Protein AF-A0A959B2K3-F1 (afdb_monomer)

Structure (mmCIF, N/CA/C/O backbone):
data_AF-A0A959B2K3-F1
#
_entry.id   AF-A0A959B2K3-F1
#
loop_
_atom_site.group_PDB
_atom_site.id
_atom_site.type_symbol
_atom_site.label_atom_id
_atom_site.label_alt_id
_atom_site.label_comp_id
_atom_site.label_asym_id
_atom_site.label_entity_id
_atom_site.label_seq_id
_atom_site.pdbx_PDB_ins_code
_atom_site.Cartn_x
_atom_site.Cartn_y
_atom_site.Cartn_z
_atom_site.occupancy
_atom_site.B_iso_or_equiv
_atom_site.auth_seq_id
_atom_site.auth_comp_id
_atom_site.auth_asym_id
_atom_site.auth_atom_id
_atom_site.pdbx_PDB_model_num
ATOM 1 N N . MET A 1 1 ? -26.173 -5.984 -12.386 1.00 27.98 1 MET A N 1
ATOM 2 C CA . MET A 1 1 ? -27.142 -6.060 -11.269 1.00 27.98 1 MET A CA 1
ATOM 3 C C . MET A 1 1 ? -26.449 -5.582 -9.998 1.00 27.98 1 MET A C 1
ATOM 5 O O . MET A 1 1 ? -25.643 -6.322 -9.452 1.00 27.98 1 MET A O 1
ATOM 9 N N . GLN A 1 2 ? -26.699 -4.342 -9.565 1.00 25.19 2 GLN A N 1
ATOM 10 C CA . GLN A 1 2 ? -26.288 -3.867 -8.237 1.00 25.19 2 GLN A CA 1
ATOM 11 C C . GLN A 1 2 ? -27.106 -4.631 -7.188 1.00 25.19 2 GLN A C 1
ATOM 13 O O . GLN A 1 2 ? -28.328 -4.508 -7.153 1.00 25.19 2 GLN A O 1
ATOM 18 N N . ARG A 1 3 ? -26.459 -5.463 -6.367 1.00 31.30 3 ARG A N 1
ATOM 19 C CA . ARG A 1 3 ? -27.086 -5.991 -5.151 1.00 31.30 3 ARG A CA 1
ATOM 20 C C . ARG A 1 3 ? -26.853 -4.964 -4.047 1.00 31.30 3 ARG A C 1
ATOM 22 O O . ARG A 1 3 ? -25.729 -4.825 -3.583 1.00 31.30 3 ARG A O 1
ATOM 29 N N . ASN A 1 4 ? -27.900 -4.241 -3.657 1.00 35.50 4 ASN A N 1
ATOM 30 C CA . ASN A 1 4 ? -27.893 -3.473 -2.415 1.00 35.50 4 ASN A CA 1
ATOM 31 C C . ASN A 1 4 ? -27.965 -4.470 -1.257 1.00 35.50 4 ASN A C 1
ATOM 33 O O . ASN A 1 4 ? -29.007 -5.081 -1.018 1.00 35.50 4 ASN A O 1
ATOM 37 N N . TRP A 1 5 ? -26.847 -4.665 -0.568 1.00 42.22 5 TRP A N 1
ATOM 38 C CA . TRP A 1 5 ? -26.810 -5.428 0.671 1.00 42.22 5 TRP A CA 1
ATOM 39 C C . TRP A 1 5 ? -27.352 -4.529 1.781 1.00 42.22 5 TRP A C 1
ATOM 41 O O . TRP A 1 5 ? -26.634 -3.705 2.327 1.00 42.22 5 TRP A O 1
ATOM 51 N N . SER A 1 6 ? -28.651 -4.627 2.066 1.00 41.91 6 SER A N 1
ATOM 52 C CA . SER A 1 6 ? -29.240 -3.966 3.233 1.00 41.91 6 SER A CA 1
ATOM 53 C C . SER A 1 6 ? -28.667 -4.570 4.520 1.00 41.91 6 SER A C 1
ATOM 55 O O . SER A 1 6 ? -28.516 -5.792 4.580 1.00 41.91 6 SER A O 1
ATOM 57 N N . ILE A 1 7 ? -28.472 -3.735 5.548 1.00 45.84 7 ILE A N 1
ATOM 58 C CA . ILE A 1 7 ? -28.009 -4.020 6.931 1.00 45.84 7 ILE A CA 1
ATOM 59 C C . ILE A 1 7 ? -28.476 -5.375 7.517 1.00 45.84 7 ILE A C 1
ATOM 61 O O . ILE A 1 7 ? -27.783 -5.980 8.326 1.00 45.84 7 ILE A O 1
ATOM 65 N N . LYS A 1 8 ? -29.617 -5.915 7.073 1.00 41.56 8 LYS A N 1
ATOM 66 C CA . LYS A 1 8 ? -30.183 -7.206 7.503 1.00 41.56 8 LYS A CA 1
ATOM 67 C C . LYS A 1 8 ? -29.333 -8.467 7.241 1.00 41.56 8 LYS A C 1
ATOM 69 O O . LYS A 1 8 ? -29.742 -9.524 7.707 1.00 41.56 8 LYS A O 1
ATOM 74 N N . LEU A 1 9 ? -28.219 -8.406 6.503 1.00 45.97 9 LEU A N 1
ATOM 75 C CA . LEU A 1 9 ? -27.427 -9.594 6.120 1.00 45.97 9 LEU A CA 1
ATOM 76 C C . LEU A 1 9 ? -26.109 -9.795 6.898 1.00 45.97 9 LEU A C 1
ATOM 78 O O . LEU A 1 9 ? -25.413 -10.766 6.622 1.00 45.97 9 LEU A O 1
ATOM 82 N N . LEU A 1 10 ? -25.780 -8.935 7.869 1.00 55.03 10 LEU A N 1
ATOM 83 C CA . LEU A 1 10 ? -24.530 -8.986 8.648 1.00 55.03 10 LEU A CA 1
ATOM 84 C C . LEU A 1 10 ? -24.847 -8.935 10.149 1.00 55.03 10 LEU A C 1
ATOM 86 O O . LEU A 1 10 ? -24.742 -7.882 10.774 1.00 55.03 10 LEU A O 1
ATOM 90 N N . TYR A 1 11 ? -25.313 -10.043 10.730 1.00 63.75 11 TYR A N 1
ATOM 91 C CA . TYR A 1 11 ? -25.541 -10.094 12.177 1.00 63.75 11 TYR A CA 1
ATOM 92 C C . TYR A 1 11 ? -24.242 -10.469 12.898 1.00 63.75 11 TYR A C 1
ATOM 94 O O . TYR A 1 11 ? -24.051 -11.620 13.290 1.00 63.75 11 TYR A O 1
ATOM 102 N N . ASN A 1 12 ? -23.358 -9.485 13.077 1.00 77.56 12 ASN A N 1
ATOM 103 C CA . ASN A 1 12 ? -22.195 -9.606 13.951 1.00 77.56 12 ASN A CA 1
ATOM 104 C C . ASN A 1 12 ? -22.443 -8.811 15.247 1.00 77.56 12 ASN A C 1
ATOM 106 O O . ASN A 1 12 ? -22.482 -7.577 15.210 1.00 77.56 12 ASN A O 1
ATOM 110 N N . PRO A 1 13 ? -22.570 -9.471 16.413 1.00 86.44 13 PRO A N 1
ATOM 111 C CA . PRO A 1 13 ? -22.875 -8.793 17.673 1.00 86.44 13 PRO A CA 1
ATOM 112 C C . PRO A 1 13 ? -21.775 -7.817 18.112 1.00 86.44 13 PRO A C 1
ATOM 114 O O . PRO A 1 13 ? -22.049 -6.885 18.869 1.00 86.44 13 PRO A O 1
ATOM 117 N N . ASN A 1 14 ? -20.534 -7.986 17.640 1.00 89.62 14 ASN A N 1
ATOM 118 C CA . ASN A 1 14 ? -19.452 -7.055 17.943 1.00 89.62 14 ASN A CA 1
ATOM 119 C C . ASN A 1 14 ? -19.611 -5.726 17.195 1.00 89.62 14 ASN A C 1
ATOM 121 O O . ASN A 1 14 ? -19.200 -4.703 17.741 1.00 89.62 14 ASN A O 1
ATOM 125 N N . ILE A 1 15 ? -20.235 -5.713 16.010 1.00 88.62 15 ILE A N 1
ATOM 126 C CA . ILE A 1 15 ? -20.557 -4.475 15.279 1.00 88.62 15 ILE A CA 1
ATOM 127 C C . ILE A 1 15 ? -21.578 -3.661 16.080 1.00 88.62 15 ILE A C 1
ATOM 129 O O . ILE A 1 15 ? -21.323 -2.499 16.397 1.00 88.62 15 ILE A O 1
ATOM 133 N N . ASP A 1 16 ? -22.679 -4.289 16.502 1.00 88.00 16 ASP A N 1
ATOM 134 C CA . ASP A 1 16 ? -23.711 -3.639 17.321 1.00 88.00 16 ASP A CA 1
ATOM 135 C C . ASP A 1 16 ? -23.149 -3.144 18.658 1.00 88.00 16 ASP A C 1
ATOM 137 O O . ASP A 1 16 ? -23.436 -2.022 19.095 1.00 88.00 16 ASP A O 1
ATOM 141 N N . ARG A 1 17 ? -22.300 -3.963 19.295 1.00 93.69 17 ARG A N 1
ATOM 142 C CA . ARG A 1 17 ? -21.599 -3.601 20.530 1.00 93.69 17 ARG A CA 1
ATOM 143 C C . ARG A 1 17 ? -20.697 -2.388 20.321 1.00 93.69 17 ARG A C 1
ATOM 145 O O . ARG A 1 17 ? -20.682 -1.507 21.177 1.00 93.69 17 ARG A O 1
ATOM 152 N N . PHE A 1 18 ? -19.958 -2.331 19.212 1.00 93.06 18 PHE A N 1
ATOM 153 C CA . PHE A 1 18 ? -19.062 -1.217 18.910 1.00 93.06 18 PHE A CA 1
ATOM 154 C C . PHE A 1 18 ? -19.849 0.077 18.686 1.00 93.06 18 PHE A C 1
ATOM 156 O O . PHE A 1 18 ? -19.539 1.089 19.314 1.00 93.06 18 PHE A O 1
ATOM 163 N N . ILE A 1 19 ? -20.880 0.033 17.834 1.00 90.44 19 ILE A N 1
ATOM 164 C CA . ILE A 1 19 ? -21.730 1.185 17.502 1.00 90.44 19 ILE A CA 1
ATOM 165 C C . ILE A 1 19 ? -22.386 1.741 18.768 1.00 90.44 19 ILE A C 1
ATOM 167 O O . ILE A 1 19 ? -22.276 2.934 19.052 1.00 90.44 19 ILE A O 1
ATOM 171 N N . SER A 1 20 ? -23.017 0.867 19.556 1.00 89.88 20 SER A N 1
ATOM 172 C CA . SER A 1 20 ? -23.722 1.261 20.780 1.00 89.88 20 SER A CA 1
ATOM 173 C C . SER A 1 20 ? -22.759 1.769 21.852 1.00 89.88 20 SER A C 1
ATOM 175 O O . SER A 1 20 ? -23.032 2.779 22.495 1.00 89.88 20 SER A O 1
ATOM 177 N N . GLY A 1 21 ? -21.613 1.102 22.023 1.00 91.88 21 GLY A N 1
ATOM 178 C CA . GLY A 1 21 ? -20.603 1.464 23.019 1.00 91.88 21 GLY A CA 1
ATOM 179 C C . GLY A 1 21 ? -19.942 2.822 22.773 1.00 91.88 21 GLY A C 1
ATOM 180 O O . GLY A 1 21 ? -19.511 3.461 23.728 1.00 91.88 21 GLY A O 1
ATOM 181 N N . HIS A 1 22 ? -19.904 3.278 21.518 1.00 91.25 22 HIS A N 1
ATOM 182 C CA . HIS A 1 22 ? -19.331 4.571 21.128 1.00 91.25 22 HIS A CA 1
ATOM 183 C C . HIS A 1 22 ? -20.383 5.618 20.733 1.00 91.25 22 HIS A C 1
ATOM 185 O O . HIS A 1 22 ? -20.023 6.710 20.301 1.00 91.25 22 HIS A O 1
ATOM 191 N N . GLY A 1 23 ? -21.679 5.308 20.863 1.00 89.31 23 GLY A N 1
ATOM 192 C CA . GLY A 1 23 ? -22.763 6.236 20.525 1.00 89.31 23 GLY A CA 1
ATOM 193 C C . GLY A 1 23 ? -22.784 6.660 19.051 1.00 89.31 23 GLY A C 1
ATOM 194 O O . GLY A 1 23 ? -23.180 7.782 18.737 1.00 89.31 23 GLY A O 1
ATOM 195 N N . MET A 1 24 ? -22.332 5.795 18.139 1.00 88.62 24 MET A N 1
ATOM 196 C CA . MET A 1 24 ? -22.243 6.125 16.716 1.00 88.62 24 MET A CA 1
ATOM 197 C C . MET A 1 24 ? -23.624 6.065 16.051 1.00 88.62 24 MET A C 1
ATOM 199 O O . MET A 1 24 ? -24.335 5.068 16.158 1.00 88.62 24 MET A O 1
ATOM 203 N N . LYS A 1 25 ? -23.995 7.109 15.302 1.00 88.44 25 LYS A N 1
ATOM 204 C CA . LYS A 1 25 ? -25.205 7.111 14.465 1.00 88.44 25 LYS A CA 1
ATOM 205 C C . LYS A 1 25 ? -24.842 6.654 13.052 1.00 88.44 25 LYS A C 1
ATOM 207 O O . LYS A 1 25 ? -24.291 7.439 12.285 1.00 88.44 25 LYS A O 1
ATOM 212 N N . ILE A 1 26 ? -25.118 5.394 12.716 1.00 85.75 26 ILE A N 1
ATOM 213 C CA . ILE A 1 26 ? -24.880 4.844 11.373 1.00 85.75 26 ILE A CA 1
ATOM 214 C C . ILE A 1 26 ? -26.171 4.939 10.555 1.00 85.75 26 ILE A C 1
ATOM 216 O O . ILE A 1 26 ? -27.189 4.370 10.942 1.00 85.75 26 ILE A O 1
ATOM 220 N N . HIS A 1 27 ? -26.125 5.672 9.444 1.00 84.62 27 HIS A N 1
ATOM 221 C CA . HIS A 1 27 ? -27.234 5.801 8.501 1.00 84.62 27 HIS A CA 1
ATOM 222 C C . HIS A 1 27 ? -27.298 4.608 7.540 1.00 84.62 27 HIS A C 1
ATOM 224 O O . HIS A 1 27 ? -28.369 4.037 7.344 1.00 84.62 27 HIS A O 1
ATOM 230 N N . ASP A 1 28 ? -26.160 4.225 6.947 1.00 81.44 28 ASP A N 1
ATOM 231 C CA . ASP A 1 28 ? -26.107 3.169 5.929 1.00 81.44 28 ASP A CA 1
ATOM 232 C C . ASP A 1 28 ? -24.727 2.487 5.869 1.00 81.44 28 ASP A C 1
ATOM 234 O O . ASP A 1 28 ? -23.694 3.119 6.104 1.00 81.44 28 ASP A O 1
ATOM 238 N N . ILE A 1 29 ? -24.708 1.197 5.522 1.00 79.06 29 ILE A N 1
ATOM 239 C CA . ILE A 1 29 ? -23.489 0.434 5.224 1.00 79.06 29 ILE A CA 1
ATOM 240 C C . ILE A 1 29 ? -23.674 -0.225 3.860 1.00 79.06 29 ILE A C 1
ATOM 242 O O . ILE A 1 29 ? -24.474 -1.143 3.692 1.00 79.06 29 ILE A O 1
ATOM 246 N N . ARG A 1 30 ? -22.912 0.240 2.875 1.00 76.62 30 ARG A N 1
ATOM 247 C CA . ARG A 1 30 ? -22.971 -0.195 1.481 1.00 76.62 30 ARG A CA 1
ATOM 248 C C . ARG A 1 30 ? -21.810 -1.126 1.194 1.00 76.62 30 ARG A C 1
ATOM 250 O O . ARG A 1 30 ? -20.675 -0.814 1.524 1.00 76.62 30 ARG A O 1
ATOM 257 N N . ILE A 1 31 ? -22.079 -2.235 0.520 1.00 69.62 31 ILE A N 1
ATOM 258 C CA . ILE A 1 31 ? -21.040 -3.127 0.001 1.00 69.62 31 ILE A CA 1
ATOM 259 C C . ILE A 1 31 ? -21.165 -3.132 -1.517 1.00 69.62 31 ILE A C 1
ATOM 261 O O . ILE A 1 31 ? -22.171 -3.602 -2.052 1.00 69.62 31 ILE A O 1
ATOM 265 N N . GLN A 1 32 ? -20.176 -2.572 -2.213 1.00 62.84 32 GLN A N 1
ATOM 266 C CA . GLN A 1 32 ? -20.198 -2.421 -3.669 1.00 62.84 32 GLN A CA 1
ATOM 267 C C . GLN A 1 32 ? -18.881 -2.903 -4.284 1.00 62.84 32 GLN A C 1
ATOM 269 O O . GLN A 1 32 ? -17.829 -2.645 -3.727 1.00 62.84 32 GLN A O 1
ATOM 274 N N . PRO A 1 33 ? -18.876 -3.577 -5.441 1.00 53.69 33 PRO A N 1
ATOM 275 C CA . PRO A 1 33 ? -17.625 -3.871 -6.134 1.00 53.69 33 PRO A CA 1
ATOM 276 C C . PRO A 1 33 ? -17.046 -2.577 -6.734 1.00 53.69 33 PRO A C 1
ATOM 278 O O . PRO A 1 33 ? -17.681 -1.959 -7.589 1.00 53.69 33 PRO A O 1
ATOM 281 N N . PHE A 1 34 ? -15.850 -2.163 -6.306 1.00 47.28 34 PHE A N 1
ATOM 282 C CA . PHE A 1 34 ? -15.126 -1.016 -6.873 1.00 47.28 34 PHE A CA 1
ATOM 283 C C . PHE A 1 34 ? -13.615 -1.268 -6.898 1.00 47.28 34 PHE A C 1
ATOM 285 O O . PHE A 1 34 ? -13.079 -2.026 -6.094 1.00 47.28 34 PHE A O 1
ATOM 292 N N . LEU A 1 35 ? -12.926 -0.625 -7.842 1.00 40.53 35 LEU A N 1
ATOM 293 C CA . LEU A 1 35 ? -11.473 -0.664 -7.985 1.00 40.53 35 LEU A CA 1
ATOM 294 C C . LEU A 1 35 ? -10.863 0.566 -7.300 1.00 40.53 35 LEU A C 1
ATOM 296 O O . LEU A 1 35 ? -10.868 1.645 -7.884 1.00 40.53 35 LEU A O 1
ATOM 300 N N . GLY A 1 36 ? -10.295 0.412 -6.099 1.00 39.78 36 GLY A N 1
ATOM 301 C CA . GLY A 1 36 ? -9.274 1.363 -5.627 1.00 39.78 36 GLY A CA 1
ATOM 302 C C . GLY A 1 36 ? -9.320 1.837 -4.175 1.00 39.78 36 GLY A C 1
ATOM 303 O O . GLY A 1 36 ? -8.404 2.553 -3.781 1.00 39.78 36 GLY A O 1
ATOM 304 N N . SER A 1 37 ? -10.300 1.444 -3.362 1.00 45.53 37 SER A N 1
ATOM 305 C CA . SER A 1 37 ? -10.263 1.664 -1.908 1.00 45.53 37 SER A CA 1
ATOM 306 C C . SER A 1 37 ? -11.059 0.585 -1.189 1.00 45.53 37 SER A C 1
ATOM 308 O O . SER A 1 37 ? -12.143 0.258 -1.640 1.00 45.53 37 SER A O 1
ATOM 310 N N . ASP A 1 38 ? -10.561 0.043 -0.076 1.00 57.19 38 ASP A N 1
ATOM 311 C CA . ASP A 1 38 ? -11.273 -1.029 0.639 1.00 57.19 38 ASP A CA 1
ATOM 312 C C . ASP A 1 38 ? -12.468 -0.486 1.452 1.00 57.19 38 ASP A C 1
ATOM 314 O O . ASP A 1 38 ? -13.473 -1.175 1.637 1.00 57.19 38 ASP A O 1
ATOM 318 N N . ILE A 1 39 ? -12.382 0.773 1.916 1.00 67.81 39 ILE A N 1
ATOM 319 C CA . ILE A 1 39 ? -13.351 1.422 2.814 1.00 67.81 39 ILE A CA 1
ATOM 320 C C . ILE A 1 39 ? -13.430 2.928 2.499 1.00 67.81 39 ILE A C 1
ATOM 322 O O . ILE A 1 39 ? -12.412 3.617 2.464 1.00 67.81 39 ILE A O 1
ATOM 326 N N . ARG A 1 40 ? -14.640 3.466 2.321 1.00 72.50 40 ARG A N 1
ATOM 327 C CA . ARG A 1 40 ? -14.954 4.907 2.291 1.00 72.50 40 ARG A CA 1
ATOM 328 C C . ARG A 1 40 ? -16.022 5.204 3.334 1.00 72.50 40 ARG A C 1
ATOM 330 O O . ARG A 1 40 ? -16.896 4.378 3.566 1.00 72.50 40 ARG A O 1
ATOM 337 N N . TRP A 1 41 ? -15.997 6.389 3.924 1.00 79.81 41 TRP A N 1
ATOM 338 C CA . TRP A 1 41 ? -17.047 6.835 4.831 1.00 79.81 41 TRP A CA 1
ATOM 339 C C . TRP A 1 41 ? -17.337 8.324 4.644 1.00 79.81 41 TRP A C 1
ATOM 341 O O . TRP A 1 41 ? -16.470 9.084 4.215 1.00 79.81 41 TRP A O 1
ATOM 351 N N . GLU A 1 42 ? -18.569 8.730 4.928 1.00 84.56 42 GLU A N 1
ATOM 352 C CA . GLU A 1 42 ? -19.026 10.121 4.872 1.00 84.56 42 GLU A CA 1
ATOM 353 C C . GLU A 1 42 ? -20.062 10.387 5.969 1.00 84.56 42 GLU A C 1
ATOM 355 O O . GLU A 1 42 ? -20.812 9.488 6.351 1.00 84.56 42 GLU A O 1
ATOM 360 N N . HIS A 1 43 ? -20.088 11.611 6.498 1.00 86.81 43 HIS A N 1
ATOM 361 C CA . HIS A 1 43 ? -21.093 12.028 7.474 1.00 86.81 43 HIS A CA 1
ATOM 362 C C . HIS A 1 43 ? -22.227 12.766 6.764 1.00 86.81 43 HIS A C 1
ATOM 364 O O . HIS A 1 43 ? -21.979 13.738 6.053 1.00 86.81 43 HIS A O 1
ATOM 370 N N . THR A 1 44 ? -23.460 12.323 6.985 1.00 87.25 44 THR A N 1
ATOM 371 C CA . THR A 1 44 ? -24.687 12.973 6.502 1.00 87.25 44 THR A CA 1
ATOM 372 C C . THR A 1 44 ? -25.492 13.513 7.685 1.00 87.25 44 THR A C 1
ATOM 374 O O . THR A 1 44 ? -25.210 13.163 8.833 1.00 87.25 44 THR A O 1
ATOM 377 N N . ASP A 1 45 ? -26.527 14.315 7.428 1.00 85.25 45 ASP A N 1
ATOM 378 C CA . ASP A 1 45 ? -27.456 14.781 8.476 1.00 85.25 45 ASP A CA 1
ATOM 379 C C . ASP A 1 45 ? -28.117 13.604 9.228 1.00 85.25 45 ASP A C 1
ATOM 381 O O . ASP A 1 45 ? -28.395 13.658 10.434 1.00 85.25 45 ASP A O 1
ATOM 385 N N . ASP A 1 46 ? -28.297 12.480 8.533 1.00 84.50 46 ASP A N 1
ATOM 386 C CA . ASP A 1 46 ? -28.898 11.269 9.075 1.00 84.50 46 ASP A CA 1
ATOM 387 C C . ASP A 1 46 ? -27.893 10.336 9.771 1.00 84.50 46 ASP A C 1
ATOM 389 O O . ASP A 1 46 ? -28.313 9.407 10.462 1.00 84.50 46 ASP A O 1
ATOM 393 N N . GLY A 1 47 ? -26.587 10.611 9.685 1.00 86.38 47 GLY A N 1
ATOM 394 C CA . GLY A 1 47 ? -25.511 9.830 10.303 1.00 86.38 47 GLY A CA 1
ATOM 395 C C . GLY A 1 47 ? -24.430 9.379 9.316 1.00 86.38 47 GLY A C 1
ATOM 396 O O . GLY A 1 47 ? -24.360 9.837 8.175 1.00 86.38 47 GLY A O 1
ATOM 397 N N . TRP A 1 48 ? -23.562 8.470 9.760 1.00 85.31 48 TRP A N 1
ATOM 398 C CA . TRP A 1 48 ? -22.458 7.941 8.958 1.00 85.31 48 TRP A CA 1
ATOM 399 C C . TRP A 1 48 ? -22.940 6.986 7.870 1.00 85.31 48 TRP A C 1
ATOM 401 O O . TRP A 1 48 ? -23.699 6.055 8.139 1.00 85.31 48 TRP A O 1
ATOM 411 N N . VAL A 1 49 ? -22.429 7.174 6.660 1.00 84.62 49 VAL A N 1
ATOM 412 C CA . VAL A 1 49 ? -22.542 6.219 5.559 1.00 84.62 49 VAL A CA 1
ATOM 413 C C . VAL A 1 49 ? -21.178 5.587 5.343 1.00 84.62 49 VAL A C 1
ATOM 415 O O . VAL A 1 49 ? -20.210 6.288 5.056 1.00 84.62 49 VAL A O 1
ATOM 418 N N . ILE A 1 50 ? -21.094 4.265 5.471 1.00 80.69 50 ILE A N 1
ATOM 419 C CA . ILE A 1 50 ? -19.866 3.495 5.243 1.00 80.69 50 ILE A CA 1
ATOM 420 C C . ILE A 1 50 ? -20.036 2.721 3.942 1.00 80.69 50 ILE A C 1
ATOM 422 O O . ILE A 1 50 ? -21.029 2.036 3.751 1.00 80.69 50 ILE A O 1
ATOM 426 N N . SER A 1 51 ? -19.084 2.826 3.027 1.00 76.19 51 SER A N 1
ATOM 427 C CA . SER A 1 51 ? -19.049 2.066 1.780 1.00 76.19 51 SER A CA 1
ATOM 428 C C . SER A 1 51 ? -17.813 1.179 1.769 1.00 76.19 51 SER A C 1
ATOM 430 O O . SER A 1 51 ? -16.691 1.677 1.741 1.00 76.19 51 SER A O 1
ATOM 432 N N . LEU A 1 52 ? -18.023 -0.129 1.809 1.00 70.06 52 LEU A N 1
ATOM 433 C CA . LEU A 1 52 ? -16.988 -1.136 1.647 1.00 70.06 52 LEU A CA 1
ATOM 434 C C . LEU A 1 52 ? -16.912 -1.570 0.196 1.00 70.06 52 LEU A C 1
ATOM 436 O O . LEU A 1 52 ? -17.945 -1.822 -0.438 1.00 70.06 52 LEU A O 1
ATOM 440 N N . TYR A 1 53 ? -15.689 -1.740 -0.289 1.00 65.62 53 TYR A N 1
ATOM 441 C CA . TYR A 1 53 ? -15.463 -2.265 -1.621 1.00 65.62 53 TYR A CA 1
ATOM 442 C C . TYR A 1 53 ? -14.629 -3.538 -1.557 1.00 65.62 53 TYR A C 1
ATOM 444 O O . TYR A 1 53 ? -13.407 -3.490 -1.689 1.00 65.62 53 TYR A O 1
ATOM 452 N N . PRO A 1 54 ? -15.267 -4.701 -1.320 1.00 54.81 54 PRO A N 1
ATOM 453 C CA . PRO A 1 54 ? -14.556 -5.962 -1.389 1.00 54.81 54 PRO A CA 1
ATOM 454 C C . PRO A 1 54 ? -13.991 -6.132 -2.802 1.00 54.81 54 PRO A C 1
ATOM 456 O O . PRO A 1 54 ? -14.657 -5.820 -3.796 1.00 54.81 54 PRO A O 1
ATOM 459 N N . GLY A 1 55 ? -12.757 -6.630 -2.889 1.00 49.84 55 GLY A N 1
ATOM 460 C CA . GLY A 1 55 ? -12.136 -6.992 -4.157 1.00 49.84 55 GLY A CA 1
ATOM 461 C C . GLY A 1 55 ? -12.993 -8.000 -4.934 1.00 49.84 55 GLY A C 1
ATOM 462 O O . GLY A 1 55 ? -13.972 -8.542 -4.425 1.00 49.84 55 GLY A O 1
ATOM 463 N N . MET A 1 56 ? -12.618 -8.305 -6.182 1.00 37.03 56 MET A N 1
ATOM 464 C CA . MET A 1 56 ? -13.398 -9.195 -7.069 1.00 37.03 56 MET A CA 1
ATOM 465 C C . MET A 1 56 ? -13.694 -10.596 -6.485 1.00 37.03 56 MET A C 1
ATOM 467 O O . MET A 1 56 ? -14.544 -11.320 -7.009 1.00 37.03 56 MET A O 1
ATOM 471 N N . TYR A 1 57 ? -13.034 -10.991 -5.395 1.00 38.81 57 TYR A N 1
ATOM 472 C CA . TYR A 1 57 ? -13.282 -12.235 -4.679 1.00 38.81 57 TYR A CA 1
ATOM 473 C C . TYR A 1 57 ? -14.492 -12.091 -3.746 1.00 38.81 57 TYR A C 1
ATOM 475 O O . TYR A 1 57 ? -14.453 -11.391 -2.740 1.00 38.81 57 TYR A O 1
ATOM 483 N N . HIS A 1 58 ? -15.573 -12.796 -4.079 1.00 41.56 58 HIS A N 1
ATOM 484 C CA . HIS A 1 58 ? -16.894 -12.749 -3.440 1.00 41.56 58 HIS A CA 1
ATOM 485 C C . HIS A 1 58 ? -16.937 -13.338 -2.003 1.00 41.56 58 HIS A C 1
ATOM 487 O O . HIS A 1 58 ? -17.990 -13.774 -1.543 1.00 41.56 58 HIS A O 1
ATOM 493 N N . SER A 1 59 ? -15.802 -13.395 -1.301 1.00 48.44 59 SER A N 1
ATOM 494 C CA . SER A 1 59 ? -15.619 -14.081 -0.014 1.00 48.44 59 SER A CA 1
ATOM 495 C C . SER A 1 59 ? -14.486 -13.441 0.806 1.00 48.44 59 SER A C 1
ATOM 497 O O . SER A 1 59 ? -13.479 -14.088 1.102 1.00 48.44 59 SER A O 1
ATOM 499 N N . GLY A 1 60 ? -14.607 -12.143 1.091 1.00 56.66 60 GLY A N 1
ATOM 500 C CA . GLY A 1 60 ? -13.706 -11.410 1.987 1.00 56.66 60 GLY A CA 1
ATOM 501 C C . GLY A 1 60 ? -14.306 -11.219 3.390 1.00 56.66 60 GLY A C 1
ATOM 502 O O . GLY A 1 60 ? -15.517 -11.383 3.551 1.00 56.66 60 GLY A O 1
ATOM 503 N N . PRO A 1 61 ? -13.485 -10.852 4.389 1.00 66.69 61 PRO A N 1
ATOM 504 C CA . PRO A 1 61 ? -13.892 -10.631 5.776 1.00 66.69 61 PRO A CA 1
ATOM 505 C C . PRO A 1 61 ? -14.677 -9.313 5.901 1.00 66.69 61 PRO A C 1
ATOM 507 O O . PRO A 1 61 ? -14.149 -8.262 6.276 1.00 66.69 61 PRO A O 1
ATOM 510 N N . ALA A 1 62 ? -15.935 -9.326 5.453 1.00 72.06 62 ALA A N 1
ATOM 511 C CA . ALA A 1 62 ? -16.767 -8.130 5.359 1.00 72.06 62 ALA A CA 1
ATOM 512 C C . ALA A 1 62 ? -17.051 -7.532 6.743 1.00 72.06 62 ALA A C 1
ATOM 514 O O . ALA A 1 62 ? -16.969 -6.320 6.904 1.00 72.06 62 ALA A O 1
ATOM 515 N N . GLU A 1 63 ? -17.329 -8.364 7.745 1.00 79.38 63 GLU A N 1
ATOM 516 C CA . GLU A 1 63 ? -17.658 -7.922 9.104 1.00 79.38 63 GLU A CA 1
ATOM 517 C C . GLU A 1 63 ? -16.448 -7.305 9.815 1.00 79.38 63 GLU A C 1
ATOM 519 O O . GLU A 1 63 ? -16.546 -6.238 10.421 1.00 79.38 63 GLU A O 1
ATOM 524 N N . GLU A 1 64 ? -15.279 -7.919 9.665 1.00 82.31 64 GLU A N 1
ATOM 525 C CA . GLU A 1 64 ? -14.006 -7.433 10.185 1.00 82.31 64 GLU A CA 1
ATOM 526 C C . GLU A 1 64 ? -13.616 -6.111 9.518 1.00 82.31 64 GLU A C 1
ATOM 528 O O . GLU A 1 64 ? -13.113 -5.197 10.172 1.00 82.31 64 GLU A O 1
ATOM 533 N N . SER A 1 65 ? -13.910 -5.980 8.221 1.00 78.81 65 SER A N 1
ATOM 534 C CA . SER A 1 65 ? -13.703 -4.739 7.471 1.00 78.81 65 SER A CA 1
ATOM 535 C C . SER A 1 65 ? -14.641 -3.622 7.948 1.00 78.81 65 SER A C 1
ATOM 537 O O . SER A 1 65 ? -14.215 -2.469 8.026 1.00 78.81 65 SER A O 1
ATOM 539 N N . ILE A 1 66 ? -15.888 -3.941 8.332 1.00 83.12 66 ILE A N 1
ATOM 540 C CA . ILE A 1 66 ? -16.811 -2.979 8.971 1.00 83.12 66 ILE A CA 1
ATOM 541 C C . ILE A 1 66 ? -16.274 -2.554 10.335 1.00 83.12 66 ILE A C 1
ATOM 543 O O . ILE A 1 66 ? -16.221 -1.361 10.619 1.00 83.12 66 ILE A O 1
ATOM 547 N N . LEU A 1 67 ? -15.856 -3.502 11.177 1.00 87.44 67 LEU A N 1
ATOM 548 C CA . LEU A 1 67 ? -15.286 -3.197 12.493 1.00 87.44 67 LEU A CA 1
ATOM 549 C C . LEU A 1 67 ? -14.054 -2.298 12.377 1.00 87.44 67 LEU A C 1
ATOM 551 O O . LEU A 1 67 ? -13.924 -1.324 13.118 1.00 87.44 67 LEU A O 1
ATOM 555 N N . HIS A 1 68 ? -13.188 -2.575 11.403 1.00 85.69 68 HIS A N 1
ATOM 556 C CA . HIS A 1 68 ? -12.042 -1.730 11.099 1.00 85.69 68 HIS A CA 1
ATOM 557 C C . HIS A 1 68 ? -12.458 -0.318 10.655 1.00 85.69 68 HIS A C 1
ATOM 559 O O . HIS A 1 68 ? -11.913 0.661 11.165 1.00 85.69 68 HIS A O 1
ATOM 565 N N . ALA A 1 69 ? -13.466 -0.190 9.782 1.00 84.81 69 ALA A N 1
ATOM 566 C CA . ALA A 1 69 ? -14.022 1.106 9.381 1.00 84.81 69 ALA A CA 1
ATOM 567 C C . ALA A 1 69 ? -14.555 1.904 10.580 1.00 84.81 69 ALA A C 1
ATOM 569 O O . ALA A 1 69 ? -14.263 3.091 10.720 1.00 84.81 69 ALA A O 1
ATOM 570 N N . LEU A 1 70 ? -15.325 1.249 11.452 1.00 89.50 70 LEU A N 1
ATOM 571 C CA . LEU A 1 70 ? -15.902 1.859 12.648 1.00 89.50 70 LEU A CA 1
ATOM 572 C C . LEU A 1 70 ? -14.817 2.323 13.623 1.00 89.50 70 LEU A C 1
ATOM 574 O O . LEU A 1 70 ? -14.921 3.429 14.152 1.00 89.50 70 LEU A O 1
ATOM 578 N N . SER A 1 71 ? -13.764 1.522 13.816 1.00 91.56 71 SER A N 1
ATOM 579 C CA . SER A 1 71 ? -12.596 1.914 14.613 1.00 91.56 71 SER A CA 1
ATOM 580 C C . SER A 1 71 ? -11.944 3.170 14.059 1.00 91.56 71 SER A C 1
ATOM 582 O O . SER A 1 71 ? -11.792 4.146 14.789 1.00 91.56 71 SER A O 1
ATOM 584 N N . LEU A 1 72 ? -11.656 3.189 12.757 1.00 88.56 72 LEU A N 1
ATOM 585 C CA . LEU A 1 72 ? -11.023 4.330 12.107 1.00 88.56 72 LEU A CA 1
ATOM 586 C C . LEU A 1 72 ? -11.869 5.604 12.256 1.00 88.56 72 LEU A C 1
ATOM 588 O O . LEU A 1 72 ? -11.332 6.659 12.591 1.00 88.56 72 LEU A O 1
ATOM 592 N N . ILE A 1 73 ? -13.190 5.518 12.058 1.00 88.81 73 ILE A N 1
ATOM 593 C CA . ILE A 1 73 ? -14.097 6.659 12.266 1.00 88.81 73 ILE A CA 1
ATOM 594 C C . ILE A 1 73 ? -14.049 7.105 13.729 1.00 88.81 73 ILE A C 1
ATOM 596 O O . ILE A 1 73 ? -13.868 8.289 13.997 1.00 88.81 73 ILE A O 1
ATOM 600 N N . ASN A 1 74 ? -14.173 6.178 14.682 1.00 91.75 74 ASN A N 1
ATOM 601 C CA . ASN A 1 74 ? -14.153 6.499 16.107 1.00 91.75 74 ASN A CA 1
ATOM 602 C C . ASN A 1 74 ? -12.838 7.173 16.525 1.00 91.75 74 ASN A C 1
ATOM 604 O O . ASN A 1 74 ? -12.874 8.168 17.246 1.00 91.75 74 ASN A O 1
ATOM 608 N N . ARG A 1 75 ? -11.695 6.702 16.016 1.00 91.25 75 ARG A N 1
ATOM 609 C CA . ARG A 1 75 ? -10.371 7.283 16.271 1.00 91.25 75 ARG A CA 1
ATOM 610 C C . ARG A 1 75 ? -10.297 8.765 15.917 1.00 91.25 75 ARG A C 1
ATOM 612 O O . ARG A 1 75 ? -9.672 9.524 16.651 1.00 91.25 75 ARG A O 1
ATOM 619 N N . ARG A 1 76 ? -10.944 9.195 14.826 1.00 84.25 76 ARG A N 1
ATOM 620 C CA . ARG A 1 76 ? -10.947 10.608 14.397 1.00 84.25 76 ARG A CA 1
ATOM 621 C C . ARG A 1 76 ? -11.575 11.545 15.434 1.00 84.25 76 ARG A C 1
ATOM 623 O O . ARG A 1 76 ? -11.248 12.727 15.443 1.00 84.25 76 ARG A O 1
ATOM 630 N N . PHE A 1 77 ? -12.452 11.030 16.296 1.00 85.19 77 PHE A N 1
ATOM 631 C CA . PHE A 1 77 ? -13.116 11.803 17.353 1.00 85.19 77 PHE A CA 1
ATOM 632 C C . PHE A 1 77 ? -12.579 11.483 18.748 1.00 85.19 77 PHE A C 1
ATOM 634 O O . PHE A 1 77 ? -12.590 12.342 19.623 1.00 85.19 77 PHE A O 1
ATOM 641 N N . ASN A 1 78 ? -12.101 10.256 18.945 1.00 88.94 78 ASN A N 1
ATOM 642 C CA . ASN A 1 78 ? -11.638 9.720 20.216 1.00 88.94 78 ASN A CA 1
ATOM 643 C C . ASN A 1 78 ? -10.277 9.030 20.022 1.00 88.94 78 ASN A C 1
ATOM 645 O O . ASN A 1 78 ? -10.212 7.801 20.073 1.00 88.94 78 ASN A O 1
ATOM 649 N N . PRO A 1 79 ? -9.186 9.771 19.762 1.00 87.94 79 PRO A N 1
ATOM 650 C CA . PRO A 1 79 ? -7.877 9.166 19.537 1.00 87.94 79 PRO A CA 1
ATOM 651 C C . PRO A 1 79 ? -7.365 8.464 20.806 1.00 87.94 79 PRO A C 1
ATOM 653 O O . PRO A 1 79 ? -7.489 8.985 21.914 1.00 87.94 79 PRO A O 1
ATOM 656 N N . TRP A 1 80 ? -6.766 7.280 20.648 1.00 91.44 80 TRP A N 1
ATOM 657 C CA . TRP A 1 80 ? -6.167 6.487 21.742 1.00 91.44 80 TRP A CA 1
ATOM 658 C C . TRP A 1 80 ? -4.644 6.331 21.632 1.00 91.44 80 TRP A C 1
ATOM 660 O O . TRP A 1 80 ? -4.032 5.572 22.386 1.00 91.44 80 TRP A O 1
ATOM 670 N N . PHE A 1 81 ? -4.027 7.068 20.714 1.00 94.88 81 PHE A N 1
ATOM 671 C CA . PHE A 1 81 ? -2.583 7.208 20.565 1.00 94.88 81 PHE A CA 1
ATOM 672 C C . PHE A 1 81 ? -2.254 8.626 20.095 1.00 94.88 81 PHE A C 1
ATOM 674 O O . PHE A 1 81 ? -3.136 9.367 19.656 1.00 94.88 81 PHE A O 1
ATOM 681 N N . GLU A 1 82 ? -0.990 9.019 20.217 1.00 95.06 82 GLU A N 1
ATOM 682 C CA . GLU A 1 82 ? -0.535 10.323 19.739 1.00 95.06 82 GLU A CA 1
ATOM 683 C C . GLU A 1 82 ? -0.280 10.281 18.228 1.00 95.06 82 GLU A C 1
ATOM 685 O O . GLU A 1 82 ? 0.532 9.487 17.764 1.00 95.06 82 GLU A O 1
ATOM 690 N N . GLU A 1 83 ? -0.910 11.165 17.457 1.00 94.00 83 GLU A N 1
ATOM 691 C CA . GLU A 1 83 ? -0.622 11.338 16.028 1.00 94.00 83 GLU A CA 1
ATOM 692 C C . GLU A 1 83 ? -0.240 12.786 15.705 1.00 94.00 83 GLU A C 1
ATOM 694 O O . GLU A 1 83 ? -0.589 13.720 16.433 1.00 94.00 83 GLU A O 1
ATOM 699 N N . THR A 1 84 ? 0.503 12.991 14.615 1.00 94.81 84 THR A N 1
ATOM 700 C CA . THR A 1 84 ? 0.740 14.353 14.115 1.00 94.81 84 THR A CA 1
ATOM 701 C C . THR A 1 84 ? -0.599 14.954 13.683 1.00 94.81 84 THR A C 1
ATOM 703 O O . THR A 1 84 ? -1.265 14.356 12.839 1.00 94.81 84 THR A O 1
ATOM 706 N N . PRO A 1 85 ? -1.004 16.130 14.199 1.00 92.69 85 PRO A N 1
ATOM 707 C CA . PRO A 1 85 ? -2.268 16.748 13.811 1.00 92.69 85 PRO A CA 1
ATOM 708 C C . PRO A 1 85 ? -2.362 16.943 12.296 1.00 92.69 85 PRO A C 1
ATOM 710 O O . PRO A 1 85 ? -1.382 17.343 11.670 1.00 92.69 85 PRO A O 1
ATOM 713 N N . ALA A 1 86 ? -3.542 16.723 11.711 1.00 89.62 86 ALA A N 1
ATOM 714 C CA . ALA A 1 86 ? -3.725 16.710 10.255 1.00 89.62 86 ALA A CA 1
ATOM 715 C C . ALA A 1 86 ? -3.227 17.989 9.550 1.00 89.62 86 ALA A C 1
ATOM 717 O O . ALA A 1 86 ? -2.602 17.914 8.492 1.00 89.62 86 ALA A O 1
ATOM 718 N N . GLU A 1 87 ? -3.457 19.166 10.140 1.00 92.12 87 GLU A N 1
ATOM 719 C CA . GLU A 1 87 ? -2.967 20.441 9.596 1.00 92.12 87 GLU A CA 1
ATOM 720 C C . GLU A 1 87 ? -1.434 20.502 9.553 1.00 92.12 87 GLU A C 1
ATOM 722 O O . GLU A 1 87 ? -0.845 20.887 8.540 1.00 92.12 87 GLU A O 1
ATOM 727 N N . GLU A 1 88 ? -0.785 20.072 10.636 1.00 95.69 88 GLU A N 1
ATOM 728 C CA . GLU A 1 88 ? 0.671 20.032 10.742 1.00 95.69 88 GLU A CA 1
ATOM 729 C C . GLU A 1 88 ? 1.264 18.964 9.821 1.00 95.69 88 GLU A C 1
ATOM 731 O O . GLU A 1 88 ? 2.255 19.218 9.138 1.00 95.69 88 GLU A O 1
ATOM 736 N N . PHE A 1 89 ? 0.622 17.799 9.732 1.00 95.75 89 PHE A N 1
ATOM 737 C CA . PHE A 1 89 ? 1.014 16.724 8.830 1.00 95.75 89 PHE A CA 1
ATOM 738 C C . PHE A 1 89 ? 1.019 17.209 7.375 1.00 95.75 89 PHE A C 1
ATOM 740 O O . PHE A 1 89 ? 2.047 17.131 6.704 1.00 95.75 89 PHE A O 1
ATOM 747 N N . ASN A 1 90 ? -0.079 17.819 6.918 1.00 92.94 90 ASN A N 1
ATOM 748 C CA . ASN A 1 90 ? -0.193 18.376 5.568 1.00 92.94 90 ASN A CA 1
ATOM 749 C C . ASN A 1 90 ? 0.875 19.446 5.291 1.00 92.94 90 ASN A C 1
ATOM 751 O O . ASN A 1 90 ? 1.462 19.491 4.204 1.00 92.94 90 ASN A O 1
ATOM 755 N N . ARG A 1 91 ? 1.164 20.303 6.279 1.00 95.44 91 ARG A N 1
ATOM 756 C CA . ARG A 1 91 ? 2.213 21.326 6.178 1.00 95.44 91 ARG A CA 1
ATOM 757 C C . ARG A 1 91 ? 3.601 20.701 6.019 1.00 95.44 91 ARG A C 1
ATOM 759 O O . ARG A 1 91 ? 4.377 21.150 5.172 1.00 95.44 91 ARG A O 1
ATOM 766 N N . LEU A 1 92 ? 3.914 19.675 6.809 1.00 96.12 92 LEU A N 1
ATOM 767 C CA . LEU A 1 92 ? 5.185 18.952 6.748 1.00 96.12 92 LEU A CA 1
ATOM 768 C C . LEU A 1 92 ? 5.331 18.159 5.445 1.00 96.12 92 LEU A C 1
ATOM 770 O O . LEU A 1 92 ? 6.404 18.197 4.846 1.00 96.12 92 LEU A O 1
ATOM 774 N N . THR A 1 93 ? 4.259 17.532 4.956 1.00 93.25 93 THR A N 1
ATOM 775 C CA . THR A 1 93 ? 4.254 16.822 3.669 1.00 93.25 93 THR A CA 1
ATOM 776 C C . THR A 1 93 ? 4.521 17.788 2.523 1.00 93.25 93 THR A C 1
ATOM 778 O O . THR A 1 93 ? 5.384 17.535 1.684 1.00 93.25 93 THR A O 1
ATOM 781 N N . LYS A 1 94 ? 3.865 18.957 2.522 1.00 90.38 94 LYS A N 1
ATOM 782 C CA . LYS A 1 94 ? 4.133 20.007 1.532 1.00 90.38 94 LYS A CA 1
ATOM 783 C C . LYS A 1 94 ? 5.607 20.428 1.553 1.00 90.38 94 LYS A C 1
ATOM 785 O O . LYS A 1 94 ? 6.240 20.448 0.501 1.00 90.38 94 LYS A O 1
ATOM 790 N N . LYS A 1 95 ? 6.153 20.703 2.743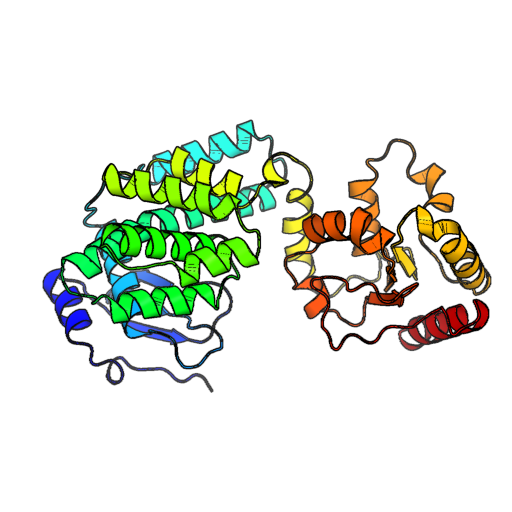 1.00 91.75 95 LYS A N 1
ATOM 791 C CA . LYS A 1 95 ? 7.562 21.081 2.922 1.00 91.75 95 LYS A CA 1
ATOM 792 C C . LYS A 1 95 ? 8.516 19.993 2.415 1.00 91.75 95 LYS A C 1
ATOM 794 O O . LYS A 1 95 ? 9.463 20.299 1.701 1.00 91.75 95 LYS A O 1
ATOM 799 N N . PHE A 1 96 ? 8.253 18.733 2.745 1.00 89.38 96 PHE A N 1
ATOM 800 C CA . PHE A 1 96 ? 9.050 17.595 2.292 1.00 89.38 96 PHE A CA 1
ATOM 801 C C . PHE A 1 96 ? 9.086 17.479 0.759 1.00 89.38 96 PHE A C 1
ATOM 803 O O . PHE A 1 96 ? 10.154 17.297 0.173 1.00 89.38 96 PHE A O 1
ATOM 810 N N . LEU A 1 97 ? 7.936 17.635 0.096 1.00 84.19 97 LEU A N 1
ATOM 811 C CA . LEU A 1 97 ? 7.847 17.601 -1.368 1.00 84.19 97 LEU A CA 1
ATOM 812 C C . LEU A 1 97 ? 8.560 18.798 -2.024 1.00 84.19 97 LEU A C 1
ATOM 814 O O . LEU A 1 97 ? 9.165 18.639 -3.086 1.00 84.19 97 LEU A O 1
ATOM 818 N N . ASP A 1 98 ? 8.540 19.973 -1.380 1.00 81.56 98 ASP A N 1
ATOM 819 C CA . ASP A 1 98 ? 9.304 21.156 -1.811 1.00 81.56 98 ASP A CA 1
ATOM 820 C C . ASP A 1 98 ? 10.818 20.913 -1.739 1.00 81.56 98 ASP A C 1
ATOM 822 O O . ASP A 1 98 ? 11.541 21.166 -2.704 1.00 81.56 98 ASP A O 1
ATOM 826 N N . GLU A 1 99 ? 11.303 20.369 -0.620 1.00 82.94 99 GLU A N 1
ATOM 827 C CA . GLU A 1 99 ? 12.720 20.032 -0.418 1.00 82.94 99 GLU A CA 1
ATOM 828 C C . GLU A 1 99 ? 13.204 18.974 -1.420 1.00 82.94 99 GLU A C 1
ATOM 830 O O . GLU A 1 99 ? 14.340 19.030 -1.898 1.00 82.94 99 GLU A O 1
ATOM 835 N N . ARG A 1 100 ? 12.313 18.054 -1.807 1.00 73.31 100 ARG A N 1
ATOM 836 C CA . ARG A 1 100 ? 12.544 17.060 -2.858 1.00 73.31 100 ARG A CA 1
ATOM 837 C C . ARG A 1 100 ? 12.292 17.558 -4.272 1.00 73.31 100 ARG A C 1
ATOM 839 O O . ARG A 1 100 ? 12.270 16.723 -5.168 1.00 73.31 100 ARG A O 1
ATOM 846 N N . ARG A 1 101 ? 12.145 18.866 -4.505 1.00 65.44 101 ARG A N 1
ATOM 847 C CA . ARG A 1 101 ? 12.019 19.464 -5.848 1.00 65.44 101 ARG A CA 1
ATOM 848 C C . ARG A 1 101 ? 11.067 18.684 -6.769 1.00 65.44 101 ARG A C 1
ATOM 850 O O . ARG A 1 101 ? 11.366 18.519 -7.945 1.00 65.44 101 ARG A O 1
ATOM 857 N N . VAL A 1 102 ? 9.949 18.180 -6.245 1.00 63.25 102 VAL A N 1
ATOM 858 C CA . VAL A 1 102 ? 8.934 17.510 -7.071 1.00 63.25 102 VAL A CA 1
ATOM 859 C C . VAL A 1 102 ? 8.212 18.606 -7.849 1.00 63.25 102 VAL A C 1
ATOM 861 O O . VAL A 1 102 ? 7.405 19.346 -7.280 1.00 63.25 102 VAL A O 1
ATOM 864 N N . VAL A 1 103 ? 8.605 18.793 -9.113 1.00 47.09 103 VAL A N 1
ATOM 865 C CA . VAL A 1 103 ? 8.277 20.000 -9.895 1.00 47.09 103 VAL A CA 1
ATOM 866 C C . VAL A 1 103 ? 6.883 19.915 -10.515 1.00 47.09 103 VAL A C 1
ATOM 868 O O . VAL A 1 103 ? 6.244 20.944 -10.733 1.00 47.09 103 VAL A O 1
ATOM 871 N N . TYR A 1 104 ? 6.386 18.707 -10.782 1.00 51.78 104 TYR A N 1
ATOM 872 C CA . TYR A 1 104 ? 5.131 18.518 -11.499 1.00 51.78 104 TYR A CA 1
ATOM 873 C C . TYR A 1 104 ? 3.947 18.425 -10.521 1.00 51.78 104 TYR A C 1
ATOM 875 O O . TYR A 1 104 ? 3.932 17.541 -9.657 1.00 51.78 104 TYR A O 1
ATOM 883 N N . PRO A 1 105 ? 2.929 19.301 -10.650 1.00 58.56 105 PRO A N 1
ATOM 884 C CA . PRO A 1 105 ? 1.812 19.371 -9.705 1.00 58.56 105 PRO A CA 1
ATOM 885 C C . PRO A 1 105 ? 1.067 18.046 -9.499 1.00 58.56 105 PRO A C 1
ATOM 887 O O . PRO A 1 105 ? 0.760 17.687 -8.372 1.00 58.56 105 PRO A O 1
ATOM 890 N N . GLU A 1 106 ? 0.834 17.270 -10.555 1.00 51.09 106 GLU A N 1
ATOM 891 C CA . GLU A 1 106 ? 0.038 16.032 -10.453 1.00 51.09 106 GLU A CA 1
ATOM 892 C C . GLU A 1 106 ? 0.759 14.905 -9.716 1.00 51.09 106 GLU A C 1
ATOM 894 O O . GLU A 1 106 ? 0.144 14.044 -9.094 1.00 51.09 106 GLU A O 1
ATOM 899 N N . VAL A 1 107 ? 2.081 14.929 -9.767 1.00 61.47 107 VAL A N 1
ATOM 900 C CA . VAL A 1 107 ? 2.957 13.904 -9.196 1.00 61.47 107 VAL A CA 1
ATOM 901 C C . VAL A 1 107 ? 3.174 14.218 -7.737 1.00 61.47 107 VAL A C 1
ATOM 903 O O . VAL A 1 107 ? 3.109 13.350 -6.873 1.00 61.47 107 VAL A O 1
ATOM 906 N N . ARG A 1 108 ? 3.325 15.510 -7.461 1.00 69.06 108 ARG A N 1
ATOM 907 C CA . ARG A 1 108 ? 3.223 16.060 -6.127 1.00 69.06 108 ARG A CA 1
ATOM 908 C C . ARG A 1 108 ? 1.891 15.684 -5.468 1.00 69.06 108 ARG A C 1
ATOM 910 O O . ARG A 1 108 ? 1.903 15.279 -4.309 1.00 69.06 108 ARG A O 1
ATOM 917 N N . ASP A 1 109 ? 0.774 15.768 -6.188 1.00 71.06 109 ASP A N 1
ATOM 918 C CA . ASP A 1 109 ? -0.546 15.380 -5.677 1.00 71.06 109 ASP A CA 1
ATOM 919 C C . ASP A 1 109 ? -0.690 13.861 -5.490 1.00 71.06 109 ASP A C 1
ATOM 921 O O . ASP A 1 109 ? -1.312 13.422 -4.522 1.00 71.06 109 ASP A O 1
ATOM 925 N N . ASP A 1 110 ? -0.135 13.044 -6.391 1.00 69.69 110 ASP A N 1
ATOM 926 C CA . ASP A 1 110 ? -0.050 11.582 -6.234 1.00 69.69 110 ASP A CA 1
ATOM 927 C C . ASP A 1 110 ? 0.757 11.220 -4.973 1.00 69.69 110 ASP A C 1
ATOM 929 O O . ASP A 1 110 ? 0.266 10.489 -4.117 1.00 69.69 110 ASP A O 1
ATOM 933 N N . TYR A 1 111 ? 1.944 11.799 -4.789 1.00 77.88 111 TYR A N 1
ATOM 934 C CA . TYR A 1 111 ? 2.780 11.547 -3.614 1.00 77.88 111 TYR A CA 1
ATOM 935 C C . TYR A 1 111 ? 2.174 12.046 -2.318 1.00 77.88 111 TYR A C 1
ATOM 937 O O . TYR A 1 111 ? 2.264 11.369 -1.301 1.00 77.88 111 TYR A O 1
ATOM 945 N N . SER A 1 112 ? 1.566 13.230 -2.339 1.00 83.75 112 SER A N 1
ATOM 946 C CA . SER A 1 112 ? 0.850 13.752 -1.181 1.00 83.75 112 SER A CA 1
ATOM 947 C C . SER A 1 112 ? -0.241 12.765 -0.756 1.00 83.75 112 SER A C 1
ATOM 949 O O . SER A 1 112 ? -0.327 12.399 0.415 1.00 83.75 112 SER A O 1
ATOM 951 N N . ARG A 1 113 ? -1.012 12.242 -1.722 1.00 81.12 113 ARG A N 1
ATOM 952 C CA . ARG A 1 113 ? -2.020 11.204 -1.468 1.00 81.12 113 ARG A CA 1
ATOM 953 C C . ARG A 1 113 ? -1.413 9.906 -0.949 1.00 81.12 113 ARG A C 1
ATOM 955 O O . ARG A 1 113 ? -1.965 9.342 -0.011 1.00 81.12 113 ARG A O 1
ATOM 962 N N . ASP A 1 114 ? -0.299 9.448 -1.510 1.00 80.75 114 ASP A N 1
ATOM 963 C CA . ASP A 1 114 ? 0.377 8.232 -1.051 1.00 80.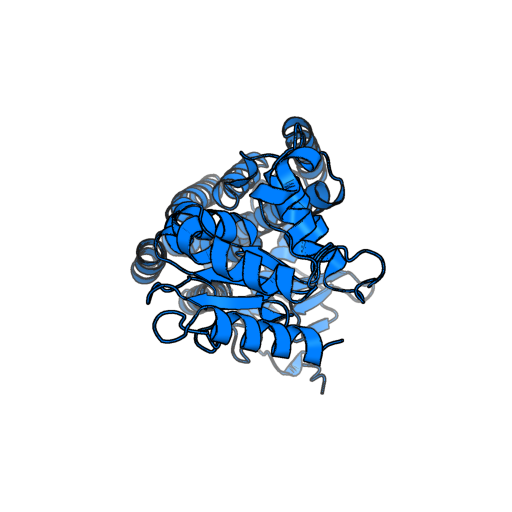75 114 ASP A CA 1
ATOM 964 C C . ASP A 1 114 ? 0.916 8.385 0.376 1.00 80.75 114 ASP A C 1
ATOM 966 O O . ASP A 1 114 ? 0.716 7.494 1.194 1.00 80.75 114 ASP A O 1
ATOM 970 N N . ILE A 1 115 ? 1.537 9.519 0.712 1.00 90.00 115 ILE A N 1
ATOM 971 C CA . ILE A 1 115 ? 2.048 9.803 2.062 1.00 90.00 115 ILE A CA 1
ATOM 972 C C . ILE A 1 115 ? 0.899 9.829 3.075 1.00 90.00 115 ILE A C 1
ATOM 974 O O . ILE A 1 115 ? 1.008 9.211 4.133 1.00 90.00 115 ILE A O 1
ATOM 978 N N . VAL A 1 116 ? -0.219 10.482 2.742 1.00 89.50 116 VAL A N 1
ATOM 979 C CA . VAL A 1 116 ? -1.428 10.483 3.582 1.00 89.50 116 VAL A CA 1
ATOM 980 C C . VAL A 1 116 ? -2.001 9.070 3.722 1.00 89.50 116 VAL A C 1
ATOM 982 O O . VAL A 1 116 ? -2.375 8.659 4.815 1.00 89.50 116 VAL A O 1
ATOM 985 N N . ALA A 1 117 ? -2.045 8.293 2.640 1.00 83.69 117 ALA A N 1
ATOM 986 C CA . ALA A 1 117 ? -2.563 6.930 2.677 1.00 83.69 117 ALA A CA 1
ATOM 987 C C . ALA A 1 117 ? -1.667 5.981 3.490 1.00 83.69 117 ALA A C 1
ATOM 989 O O . ALA A 1 117 ? -2.178 5.095 4.173 1.00 83.69 117 ALA A O 1
ATOM 990 N N . ILE A 1 118 ? -0.347 6.170 3.438 1.00 89.94 118 ILE A N 1
ATOM 991 C CA . ILE A 1 118 ? 0.618 5.466 4.287 1.00 89.94 118 ILE A CA 1
ATOM 992 C C . ILE A 1 118 ? 0.391 5.832 5.748 1.00 89.94 118 ILE A C 1
ATOM 994 O O . ILE A 1 118 ? 0.339 4.934 6.579 1.00 89.94 118 ILE A O 1
ATOM 998 N N . ASP A 1 119 ? 0.225 7.115 6.061 1.00 94.56 119 ASP A N 1
ATOM 999 C CA . ASP A 1 119 ? -0.037 7.571 7.425 1.00 94.56 119 ASP A CA 1
ATOM 1000 C C . ASP A 1 119 ? -1.310 6.941 8.003 1.00 94.56 119 ASP A C 1
ATOM 1002 O O . ASP A 1 119 ? -1.280 6.332 9.075 1.00 94.56 119 ASP A O 1
ATOM 1006 N N . GLU A 1 120 ? -2.408 6.971 7.239 1.00 90.25 120 GLU A N 1
ATOM 1007 C CA . GLU A 1 120 ? -3.651 6.297 7.617 1.00 90.25 120 GLU A CA 1
ATOM 1008 C C . GLU A 1 120 ? -3.456 4.789 7.819 1.00 90.25 120 GLU A C 1
ATOM 1010 O O . GLU A 1 120 ? -4.026 4.216 8.749 1.00 90.25 120 GLU A O 1
ATOM 1015 N N . ALA A 1 121 ? -2.641 4.144 6.982 1.00 88.31 121 ALA A N 1
ATOM 1016 C CA . ALA A 1 121 ? -2.359 2.718 7.075 1.00 88.31 121 ALA A CA 1
ATOM 1017 C C . ALA A 1 121 ? -1.449 2.358 8.262 1.00 88.31 121 ALA A C 1
ATOM 1019 O O . ALA A 1 121 ? -1.681 1.335 8.902 1.00 88.31 121 ALA A O 1
ATOM 1020 N N . ILE A 1 122 ? -0.466 3.189 8.624 1.00 95.25 122 ILE A N 1
ATOM 1021 C CA . ILE A 1 122 ? 0.323 3.007 9.855 1.00 95.25 122 ILE A CA 1
ATOM 1022 C C . ILE A 1 122 ? -0.605 3.132 11.065 1.00 95.25 122 ILE A C 1
ATOM 1024 O O . ILE A 1 122 ? -0.615 2.266 11.940 1.00 95.25 122 ILE A O 1
ATOM 1028 N N . CYS A 1 123 ? -1.444 4.167 11.081 1.00 94.38 123 CYS A N 1
ATOM 1029 C CA . CYS A 1 123 ? -2.433 4.377 12.129 1.00 94.38 123 CYS A CA 1
ATOM 1030 C C . CYS A 1 123 ? -3.423 3.208 12.261 1.00 94.38 123 CYS A C 1
ATOM 1032 O O . CYS A 1 123 ? -3.850 2.882 13.368 1.00 94.38 123 CYS A O 1
ATOM 1034 N N . SER A 1 124 ? -3.741 2.529 11.154 1.00 90.31 124 SER A N 1
ATOM 1035 C CA . SER A 1 124 ? -4.617 1.352 11.151 1.00 90.31 124 SER A CA 1
ATOM 1036 C C . SER A 1 124 ? -4.095 0.197 12.021 1.00 90.31 124 SER A C 1
ATOM 1038 O O . SER A 1 124 ? -4.880 -0.618 12.505 1.00 90.31 124 SER A O 1
ATOM 1040 N N . ALA A 1 125 ? -2.784 0.145 12.301 1.00 93.56 125 ALA A N 1
ATOM 1041 C CA . ALA A 1 125 ? -2.215 -0.808 13.253 1.00 93.56 125 ALA A CA 1
ATOM 1042 C C . ALA A 1 125 ? -2.820 -0.625 14.656 1.00 93.56 125 ALA A C 1
ATOM 1044 O O . ALA A 1 125 ? -3.131 -1.596 15.341 1.00 93.56 125 ALA A O 1
ATOM 1045 N N . PHE A 1 126 ? -3.050 0.618 15.075 1.00 95.44 126 PHE A N 1
ATOM 1046 C CA . PHE A 1 126 ? -3.650 0.935 16.368 1.00 95.44 126 PHE A CA 1
ATOM 1047 C C . PHE A 1 126 ? -5.145 0.649 16.397 1.00 95.44 126 PHE A C 1
ATOM 1049 O O . PHE A 1 126 ? -5.654 0.217 17.428 1.00 95.44 126 PHE A O 1
ATOM 1056 N N . ASP A 1 127 ? -5.837 0.873 15.278 1.00 92.44 127 ASP A N 1
ATOM 1057 C CA . ASP A 1 127 ? -7.234 0.472 15.100 1.00 92.44 127 ASP A CA 1
ATOM 1058 C C . ASP A 1 127 ? -7.377 -1.045 15.266 1.00 92.44 127 ASP A C 1
ATOM 1060 O O . ASP A 1 127 ? -8.182 -1.543 16.054 1.00 92.44 127 ASP A O 1
ATOM 1064 N N . PHE A 1 128 ? -6.512 -1.800 14.598 1.00 90.81 128 PHE A N 1
ATOM 1065 C CA . PHE A 1 128 ? -6.514 -3.252 14.665 1.00 90.81 128 PHE A CA 1
ATOM 1066 C C . PHE A 1 128 ? -6.123 -3.789 16.049 1.00 90.81 128 PHE A C 1
ATOM 1068 O O . PHE A 1 128 ? -6.785 -4.681 16.584 1.00 90.81 128 PHE A O 1
ATOM 1075 N N . TYR A 1 129 ? -5.102 -3.199 16.676 1.00 93.44 129 TYR A N 1
ATOM 1076 C CA . TYR A 1 129 ? -4.710 -3.506 18.051 1.00 93.44 129 TYR A CA 1
ATOM 1077 C C . TYR A 1 129 ? -5.843 -3.225 19.048 1.00 93.44 129 TYR A C 1
ATOM 1079 O O . TYR A 1 129 ? -6.121 -4.044 19.928 1.00 93.44 129 TYR A O 1
ATOM 1087 N N . TYR A 1 130 ? -6.542 -2.097 18.895 1.00 93.81 130 TYR A N 1
ATOM 1088 C CA . TYR A 1 130 ? -7.695 -1.740 19.718 1.00 93.81 130 TYR A CA 1
ATOM 1089 C C . TYR A 1 130 ? -8.817 -2.777 19.586 1.00 93.81 130 TYR A C 1
ATOM 1091 O O . TYR A 1 130 ? -9.332 -3.269 20.592 1.00 93.81 130 TYR A O 1
ATOM 1099 N N . LEU A 1 131 ? -9.169 -3.157 18.355 1.00 93.12 131 LEU A N 1
ATOM 1100 C CA . LEU A 1 131 ? -10.225 -4.137 18.100 1.00 93.12 131 LEU A CA 1
ATOM 1101 C C . LEU A 1 131 ? -9.907 -5.510 18.707 1.00 93.12 131 LEU A C 1
ATOM 1103 O O . LEU A 1 131 ? -10.787 -6.117 19.320 1.00 93.12 131 LEU A O 1
ATOM 1107 N N . LEU A 1 132 ? -8.660 -5.973 18.596 1.00 92.25 132 LEU A N 1
ATOM 1108 C CA . LEU A 1 132 ? -8.211 -7.237 19.186 1.00 92.25 132 LEU A CA 1
ATOM 1109 C C . LEU A 1 132 ? -8.213 -7.199 20.719 1.00 92.25 132 LEU A C 1
ATOM 1111 O O . LEU A 1 132 ? -8.814 -8.052 21.370 1.00 92.25 132 LEU A O 1
ATOM 1115 N N . THR A 1 133 ? -7.584 -6.188 21.318 1.00 92.56 133 THR A N 1
ATOM 1116 C CA . THR A 1 133 ? -7.425 -6.105 22.783 1.00 92.56 133 THR A CA 1
ATOM 1117 C C . THR A 1 133 ? -8.734 -5.842 23.525 1.00 92.56 133 THR A C 1
ATOM 1119 O O . THR A 1 133 ? -8.877 -6.217 24.689 1.00 92.56 133 THR A O 1
ATOM 1122 N N . ARG A 1 134 ? -9.719 -5.230 22.861 1.00 93.31 134 ARG A N 1
ATOM 1123 C CA . ARG A 1 134 ? -11.075 -5.028 23.395 1.00 93.31 134 ARG A CA 1
ATOM 1124 C C . ARG A 1 134 ? -12.039 -6.161 23.032 1.00 93.31 134 ARG A C 1
ATOM 1126 O O . ARG A 1 134 ? -13.219 -6.082 23.369 1.00 93.31 134 ARG A O 1
ATOM 1133 N N . GLY A 1 135 ? -11.553 -7.207 22.361 1.00 92.44 135 GLY A N 1
ATOM 1134 C CA . GLY A 1 135 ? -12.328 -8.394 22.005 1.00 92.44 135 GLY A CA 1
ATOM 1135 C C . GLY A 1 135 ? -13.453 -8.118 21.010 1.00 92.44 135 GLY A C 1
ATOM 1136 O O . GLY A 1 135 ? -14.511 -8.738 21.110 1.00 92.44 135 GLY A O 1
ATOM 1137 N N . TYR A 1 136 ? -13.300 -7.119 20.135 1.00 92.75 136 TYR A N 1
ATOM 1138 C CA . TYR A 1 136 ? -14.173 -6.928 18.966 1.00 92.75 136 TYR A CA 1
ATOM 1139 C C . TYR A 1 136 ? -13.764 -7.849 17.815 1.00 92.75 136 TYR A C 1
ATOM 1141 O O . TYR A 1 136 ? -14.629 -8.267 17.053 1.00 92.75 136 TYR A O 1
ATOM 1149 N N . LEU A 1 137 ? -12.470 -8.170 17.733 1.00 90.31 137 LEU A N 1
ATOM 1150 C CA . LEU A 1 137 ? -11.909 -9.202 16.868 1.00 90.31 137 LEU A CA 1
ATOM 1151 C C . LEU A 1 137 ? -11.199 -10.260 17.714 1.00 90.31 137 LEU A C 1
ATOM 1153 O O . LEU A 1 137 ? -10.638 -9.951 18.768 1.00 90.31 137 LEU A O 1
ATOM 1157 N N . ASN A 1 138 ? -11.186 -11.496 17.231 1.00 88.69 138 ASN A N 1
ATOM 1158 C CA . ASN A 1 138 ? -10.324 -12.562 17.729 1.00 88.69 138 ASN A CA 1
ATOM 1159 C C . ASN A 1 138 ? -9.131 -12.810 16.784 1.00 88.69 138 ASN A C 1
ATOM 1161 O O . ASN A 1 138 ? -9.066 -12.281 15.676 1.00 88.69 138 ASN A O 1
ATOM 1165 N N . GLY A 1 139 ? -8.172 -13.629 17.221 1.00 82.12 139 GLY A N 1
ATOM 1166 C CA . GLY A 1 139 ? -6.957 -13.926 16.455 1.00 82.12 139 GLY A CA 1
ATOM 1167 C C . GLY A 1 139 ? -7.182 -14.509 15.066 1.00 82.12 139 GLY A C 1
ATOM 1168 O O . GLY A 1 139 ? -6.459 -14.171 14.135 1.00 82.12 139 GLY A O 1
ATOM 1169 N N . HIS A 1 140 ? -8.191 -15.367 14.921 1.00 83.00 140 HIS A N 1
ATOM 1170 C CA . HIS A 1 140 ? -8.514 -16.005 13.649 1.00 83.00 140 HIS A CA 1
ATOM 1171 C C . HIS A 1 140 ? -9.140 -15.004 12.668 1.00 83.00 140 HIS A C 1
ATOM 1173 O O . HIS A 1 140 ? -8.744 -14.954 11.507 1.00 83.00 140 HIS A O 1
ATOM 1179 N N . GLU A 1 141 ? -10.071 -14.167 13.133 1.00 84.69 141 GLU A N 1
ATOM 1180 C CA . GLU A 1 141 ? -10.653 -13.065 12.343 1.00 84.69 141 GLU A CA 1
ATOM 1181 C C . GLU A 1 141 ? -9.569 -12.071 11.904 1.00 84.69 141 GLU A C 1
ATOM 1183 O O . GLU A 1 141 ? -9.497 -11.662 10.744 1.00 84.69 141 GLU A O 1
ATOM 1188 N N . ALA A 1 142 ? -8.656 -11.744 12.820 1.00 78.38 142 ALA A N 1
ATOM 1189 C CA . ALA A 1 142 ? -7.504 -10.907 12.536 1.00 78.38 142 ALA A CA 1
ATOM 1190 C C . ALA A 1 142 ? -6.587 -11.514 11.464 1.00 78.38 142 ALA A C 1
ATOM 1192 O O . ALA A 1 142 ? -6.220 -10.824 10.513 1.00 78.38 142 ALA A O 1
ATOM 1193 N N . GLN A 1 143 ? -6.255 -12.802 11.569 1.00 77.69 143 GLN A N 1
ATOM 1194 C CA . GLN A 1 143 ? -5.457 -13.498 10.561 1.00 77.69 143 GLN A CA 1
ATOM 1195 C C . GLN A 1 143 ? -6.169 -13.552 9.202 1.00 77.69 143 GLN A C 1
ATOM 1197 O O . GLN A 1 143 ? -5.537 -13.303 8.177 1.00 77.69 143 GLN A O 1
ATOM 1202 N N . GLY A 1 144 ? -7.490 -13.754 9.187 1.00 76.50 144 GLY A N 1
ATOM 1203 C CA . GLY A 1 144 ? -8.306 -13.689 7.973 1.00 76.50 144 GLY A CA 1
ATOM 1204 C C . GLY A 1 144 ? -8.242 -12.328 7.270 1.00 76.50 144 GLY A C 1
ATOM 1205 O O . GLY A 1 144 ? -8.164 -12.274 6.041 1.00 76.50 144 GLY A O 1
ATOM 1206 N N . LEU A 1 145 ? -8.197 -11.225 8.026 1.00 72.88 145 LEU A N 1
ATOM 1207 C CA . LEU A 1 145 ? -8.000 -9.883 7.468 1.00 72.88 145 LEU A CA 1
ATOM 1208 C C . LEU A 1 145 ? -6.602 -9.720 6.851 1.00 72.88 145 LEU A C 1
ATOM 1210 O O . LEU A 1 145 ? -6.472 -9.135 5.773 1.00 72.88 145 LEU A O 1
ATOM 1214 N N . VAL A 1 146 ? -5.566 -10.271 7.490 1.00 72.62 146 VAL A N 1
ATOM 1215 C CA . VAL A 1 146 ? -4.193 -10.256 6.953 1.00 72.62 146 VAL A CA 1
ATOM 1216 C C . VAL A 1 146 ? -4.093 -11.072 5.670 1.00 72.62 146 VAL A C 1
ATOM 1218 O O . VAL A 1 146 ? -3.539 -10.588 4.686 1.00 72.62 146 VAL A O 1
ATOM 1221 N N . ASP A 1 147 ? -4.681 -12.266 5.644 1.00 71.06 147 ASP A N 1
ATOM 1222 C CA . ASP A 1 147 ? -4.711 -13.136 4.467 1.00 71.06 147 ASP A CA 1
ATOM 1223 C C . ASP A 1 147 ? -5.505 -12.523 3.313 1.00 71.06 147 ASP A C 1
ATOM 1225 O O . ASP A 1 147 ? -5.141 -12.658 2.144 1.00 71.06 147 ASP A O 1
ATOM 1229 N N . TYR A 1 148 ? -6.597 -11.825 3.621 1.00 70.94 148 TYR A N 1
ATOM 1230 C CA . TYR A 1 148 ? -7.353 -11.084 2.622 1.00 70.94 148 TYR A CA 1
ATOM 1231 C C . TYR A 1 148 ? -6.519 -9.940 2.031 1.00 70.94 148 TYR A C 1
ATOM 1233 O O . TYR A 1 148 ? -6.445 -9.804 0.807 1.00 70.94 148 TYR A O 1
ATOM 1241 N N . ARG A 1 149 ? -5.841 -9.149 2.870 1.00 70.25 149 ARG A N 1
ATOM 1242 C CA . ARG A 1 149 ? -4.965 -8.057 2.415 1.00 70.25 149 ARG A CA 1
ATOM 1243 C C . ARG A 1 149 ? -3.762 -8.573 1.629 1.00 70.25 149 ARG A C 1
ATOM 1245 O O . ARG A 1 149 ? -3.422 -7.999 0.598 1.00 70.25 149 ARG A O 1
ATOM 1252 N N . SER A 1 150 ? -3.186 -9.703 2.037 1.00 63.44 150 SER A N 1
ATOM 1253 C CA . SER A 1 150 ? -2.046 -10.319 1.352 1.00 63.44 150 SER A CA 1
ATOM 1254 C C . SER A 1 150 ? -2.390 -10.885 -0.033 1.00 63.44 150 SER A C 1
ATOM 1256 O O . SER A 1 150 ? -1.514 -11.144 -0.851 1.00 63.44 150 SER A O 1
ATOM 1258 N N . ARG A 1 151 ? -3.675 -11.062 -0.348 1.00 59.38 151 ARG A N 1
ATOM 1259 C CA . ARG A 1 151 ? -4.136 -11.448 -1.694 1.00 59.38 151 ARG A CA 1
ATOM 1260 C C . ARG A 1 151 ? -4.494 -10.243 -2.565 1.00 59.38 151 ARG A C 1
ATOM 1262 O O . ARG A 1 151 ? -4.694 -10.406 -3.766 1.00 59.38 151 ARG A O 1
ATOM 1269 N N . ASN A 1 152 ? -4.546 -9.046 -1.979 1.00 52.53 152 ASN A N 1
ATOM 1270 C CA . ASN A 1 152 ? -4.958 -7.798 -2.619 1.00 52.53 152 ASN A CA 1
ATOM 1271 C C . ASN A 1 152 ? -3.856 -6.710 -2.548 1.00 52.53 152 ASN A C 1
ATOM 1273 O O . ASN A 1 152 ? -4.168 -5.523 -2.459 1.00 52.53 152 ASN A O 1
ATOM 1277 N N . PHE A 1 153 ? -2.570 -7.096 -2.639 1.00 53.75 153 PHE A N 1
ATOM 1278 C CA . PHE A 1 153 ? -1.391 -6.205 -2.749 1.00 53.75 153 PHE A CA 1
ATOM 1279 C C . PHE A 1 153 ? -1.396 -5.346 -4.035 1.00 53.75 153 PHE A C 1
ATOM 1281 O O . PHE A 1 153 ? -0.588 -5.546 -4.939 1.00 53.75 153 PHE A O 1
ATOM 1288 N N . ILE A 1 154 ? -2.333 -4.409 -4.173 1.00 49.12 154 ILE A N 1
ATOM 1289 C CA . ILE A 1 154 ? -2.508 -3.624 -5.410 1.00 49.12 154 ILE A CA 1
ATOM 1290 C C . ILE A 1 154 ? -2.161 -2.137 -5.197 1.00 49.12 154 ILE A C 1
ATOM 1292 O O . ILE A 1 154 ? -2.002 -1.395 -6.170 1.00 49.12 154 ILE A O 1
ATOM 1296 N N . SER A 1 155 ? -2.009 -1.687 -3.945 1.00 61.50 155 SER A N 1
ATOM 1297 C CA . SER A 1 155 ? -1.721 -0.290 -3.592 1.00 61.50 155 SER A CA 1
ATOM 1298 C C . SER A 1 155 ? -0.696 -0.161 -2.461 1.00 61.50 155 SER A C 1
ATOM 1300 O O . SER A 1 155 ? -0.584 -1.042 -1.609 1.00 61.50 155 SER A O 1
ATOM 1302 N N . THR A 1 156 ? 0.008 0.977 -2.418 1.00 70.12 156 THR A N 1
ATOM 1303 C CA . THR A 1 156 ? 0.940 1.342 -1.335 1.00 70.12 156 THR A CA 1
ATOM 1304 C C . THR A 1 156 ? 0.258 1.275 0.031 1.00 70.12 156 THR A C 1
ATOM 1306 O O . THR A 1 156 ? 0.799 0.695 0.968 1.00 70.12 156 THR A O 1
ATOM 1309 N N . ARG A 1 157 ? -0.978 1.785 0.117 1.00 75.38 157 ARG A N 1
ATOM 1310 C CA . ARG A 1 157 ? -1.831 1.689 1.306 1.00 75.38 157 ARG A CA 1
ATOM 1311 C C . ARG A 1 157 ? -2.055 0.240 1.733 1.00 75.38 157 ARG A C 1
ATOM 1313 O O . ARG A 1 157 ? -1.782 -0.091 2.878 1.00 75.38 157 ARG A O 1
ATOM 1320 N N . GLY A 1 158 ? -2.501 -0.625 0.820 1.00 72.06 158 GLY A N 1
ATOM 1321 C CA . GLY A 1 158 ? -2.776 -2.035 1.118 1.00 72.06 158 GLY A CA 1
ATOM 1322 C C . GLY A 1 158 ? -1.535 -2.786 1.605 1.00 72.06 158 GLY A C 1
ATOM 1323 O O . GLY A 1 158 ? -1.617 -3.570 2.548 1.00 72.06 158 GLY A O 1
ATOM 1324 N N . THR A 1 159 ? -0.365 -2.482 1.033 1.00 75.69 159 THR A N 1
ATOM 1325 C CA . THR A 1 159 ? 0.920 -3.011 1.513 1.00 75.69 159 THR A CA 1
ATOM 1326 C C . THR A 1 159 ? 1.195 -2.591 2.956 1.00 75.69 159 THR A C 1
ATOM 1328 O O . THR A 1 159 ? 1.533 -3.436 3.780 1.00 75.69 159 THR A O 1
ATOM 1331 N N . VAL A 1 160 ? 1.020 -1.311 3.297 1.00 84.81 160 VAL A N 1
ATOM 1332 C CA . VAL A 1 160 ? 1.228 -0.831 4.673 1.00 84.81 160 VAL A CA 1
ATOM 1333 C C . VAL A 1 160 ? 0.181 -1.398 5.630 1.00 84.81 160 VAL A C 1
ATOM 1335 O O . VAL A 1 160 ? 0.538 -1.785 6.733 1.00 84.81 160 VAL A O 1
ATOM 1338 N N . GLU A 1 161 ? -1.082 -1.529 5.221 1.00 82.12 161 GLU A N 1
ATOM 1339 C CA . GLU A 1 161 ? -2.139 -2.141 6.040 1.00 82.12 161 GLU A CA 1
ATOM 1340 C C . GLU A 1 161 ? -1.894 -3.639 6.304 1.00 82.12 161 GLU A C 1
ATOM 1342 O O . GLU A 1 161 ? -2.259 -4.158 7.364 1.00 82.12 161 GLU A O 1
ATOM 1347 N N . PHE A 1 162 ? -1.270 -4.346 5.356 1.00 80.94 162 PHE A N 1
ATOM 1348 C CA . PHE A 1 162 ? -0.784 -5.710 5.558 1.00 80.94 162 PHE A CA 1
ATOM 1349 C C . PHE A 1 162 ? 0.327 -5.745 6.618 1.00 80.94 162 PHE A C 1
ATOM 1351 O O . PHE A 1 162 ? 0.231 -6.511 7.578 1.00 80.94 162 PHE A O 1
ATOM 1358 N N . LEU A 1 163 ? 1.336 -4.872 6.502 1.00 86.94 163 LEU A N 1
ATOM 1359 C CA . LEU A 1 163 ? 2.423 -4.781 7.485 1.00 86.94 163 LEU A CA 1
ATOM 1360 C C . LEU A 1 163 ? 1.923 -4.343 8.868 1.00 86.94 163 LEU A C 1
ATOM 1362 O O . LEU A 1 163 ? 2.368 -4.879 9.878 1.00 86.94 163 LEU A O 1
ATOM 1366 N N . ALA A 1 164 ? 0.965 -3.421 8.921 1.00 89.75 164 ALA A N 1
ATOM 1367 C CA . ALA A 1 164 ? 0.316 -2.971 10.145 1.00 89.75 164 ALA A CA 1
ATOM 1368 C C . ALA A 1 164 ? -0.352 -4.130 10.887 1.00 89.75 164 ALA A C 1
ATOM 1370 O O . ALA A 1 164 ? -0.147 -4.309 12.087 1.00 89.75 164 ALA A O 1
ATOM 1371 N N . ALA A 1 165 ? -1.103 -4.963 10.168 1.00 85.88 165 ALA A N 1
ATOM 1372 C CA . ALA A 1 165 ? -1.748 -6.117 10.770 1.00 85.88 165 ALA A CA 1
ATOM 1373 C C . ALA A 1 165 ? -0.736 -7.194 11.204 1.00 85.88 165 ALA A C 1
ATOM 1375 O O . ALA A 1 165 ? -0.883 -7.767 12.285 1.00 85.88 165 ALA A O 1
ATOM 1376 N N . MET A 1 166 ? 0.331 -7.418 10.423 1.00 86.81 166 MET A N 1
ATOM 1377 C CA . MET A 1 166 ? 1.448 -8.277 10.837 1.00 86.81 166 MET A CA 1
ATOM 1378 C C . MET A 1 166 ? 2.106 -7.785 12.132 1.00 86.81 166 MET A C 1
ATOM 1380 O O . MET A 1 166 ? 2.309 -8.585 13.043 1.00 86.81 166 MET A O 1
ATOM 1384 N N . ALA A 1 167 ? 2.405 -6.486 12.243 1.00 92.50 167 ALA A N 1
ATOM 1385 C CA . ALA A 1 167 ? 3.032 -5.900 13.429 1.00 92.50 167 ALA A CA 1
ATOM 1386 C C . ALA A 1 167 ? 2.203 -6.171 14.694 1.00 92.50 167 ALA A C 1
ATOM 1388 O O . ALA A 1 167 ? 2.735 -6.593 15.722 1.00 92.50 167 ALA A O 1
ATOM 1389 N N . VAL A 1 168 ? 0.882 -6.002 14.601 1.00 92.62 168 VAL A N 1
ATOM 1390 C CA . VAL A 1 168 ? -0.051 -6.273 15.702 1.00 92.62 168 VAL A CA 1
ATOM 1391 C C . VAL A 1 168 ? -0.095 -7.755 16.059 1.00 92.62 168 VAL A C 1
ATOM 1393 O O . VAL A 1 168 ? 0.005 -8.098 17.234 1.00 92.62 168 VAL A O 1
ATOM 1396 N N . LEU A 1 169 ? -0.216 -8.652 15.075 1.00 89.00 169 LEU A N 1
ATOM 1397 C CA . LEU A 1 169 ? -0.232 -10.093 15.338 1.00 89.00 169 LEU A CA 1
ATOM 1398 C C . LEU A 1 169 ? 1.075 -10.561 15.992 1.00 89.00 169 LEU A C 1
ATOM 1400 O O . LEU A 1 169 ? 1.041 -11.329 16.954 1.00 89.00 169 LEU A O 1
ATOM 1404 N N . LYS A 1 170 ? 2.220 -10.045 15.536 1.00 90.12 170 LYS A N 1
ATOM 1405 C CA . LYS A 1 170 ? 3.528 -10.315 16.145 1.00 90.12 170 LYS A CA 1
ATOM 1406 C C . LYS A 1 170 ? 3.575 -9.832 17.595 1.00 90.12 170 LYS A C 1
ATOM 1408 O O . LYS A 1 170 ? 3.986 -10.589 18.470 1.00 90.12 170 LYS A O 1
ATOM 1413 N N . LEU A 1 171 ? 3.110 -8.606 17.858 1.00 90.56 171 LEU A N 1
ATOM 1414 C CA . LEU A 1 171 ? 3.023 -8.033 19.206 1.00 90.56 171 LEU A CA 1
ATOM 1415 C C . LEU A 1 171 ? 2.130 -8.875 20.132 1.00 90.56 171 LEU A C 1
ATOM 1417 O O . LEU A 1 171 ? 2.410 -9.002 21.320 1.00 90.56 171 LEU A O 1
ATOM 1421 N N . MET A 1 172 ? 1.081 -9.487 19.582 1.00 88.00 172 MET A N 1
ATOM 1422 C CA . MET A 1 172 ? 0.173 -10.389 20.296 1.00 88.00 172 MET A CA 1
ATOM 1423 C C . MET A 1 172 ? 0.687 -11.836 20.405 1.00 88.00 172 MET A C 1
ATOM 1425 O O . MET A 1 172 ? -0.017 -12.693 20.936 1.00 88.00 172 MET A O 1
ATOM 1429 N N . GLY A 1 173 ? 1.907 -12.123 19.938 1.00 88.56 173 GLY A N 1
ATOM 1430 C CA . GLY A 1 173 ? 2.550 -13.431 20.073 1.00 88.56 173 GLY A CA 1
ATOM 1431 C C . GLY A 1 173 ? 2.111 -14.482 19.049 1.00 88.56 173 GLY A C 1
ATOM 1432 O O . GLY A 1 173 ? 2.381 -15.666 19.248 1.00 88.56 173 GLY A O 1
ATOM 1433 N N . TYR A 1 174 ? 1.449 -14.085 17.958 1.00 86.56 174 TYR A N 1
ATOM 1434 C CA . TYR A 1 174 ? 1.087 -15.009 16.881 1.00 86.56 174 TYR A CA 1
ATOM 1435 C C . TYR A 1 174 ? 2.323 -15.415 16.070 1.00 86.56 174 TYR A C 1
ATOM 1437 O O . TYR A 1 174 ? 3.238 -14.622 15.835 1.00 86.56 174 TYR A O 1
ATOM 1445 N N . ASN A 1 175 ? 2.343 -16.667 15.609 1.00 83.38 175 ASN A N 1
ATOM 1446 C CA . ASN A 1 175 ? 3.402 -17.171 14.741 1.00 83.38 175 ASN A CA 1
ATOM 1447 C C . ASN A 1 175 ? 3.175 -16.692 13.299 1.00 83.38 175 ASN A C 1
ATOM 1449 O O . ASN A 1 175 ? 2.180 -17.052 12.677 1.00 83.38 175 ASN A O 1
ATOM 1453 N N . LEU A 1 176 ? 4.124 -15.918 12.767 1.00 82.12 176 LEU A N 1
ATOM 1454 C CA . LEU A 1 176 ? 4.069 -15.343 11.418 1.00 82.12 176 LEU A CA 1
ATOM 1455 C C . LEU A 1 176 ? 5.088 -15.961 10.446 1.00 82.12 176 LEU A C 1
ATOM 1457 O O . LEU A 1 176 ? 5.426 -15.345 9.438 1.00 82.12 176 LEU A O 1
ATOM 1461 N N . SER A 1 177 ? 5.609 -17.157 10.740 1.00 80.75 177 SER A N 1
ATOM 1462 C CA . SER A 1 177 ? 6.624 -17.834 9.911 1.00 80.75 177 SER A CA 1
ATOM 1463 C C . SER A 1 177 ? 6.221 -17.941 8.438 1.00 80.75 177 SER A C 1
ATOM 1465 O O . SER A 1 177 ? 7.000 -17.547 7.577 1.00 80.75 177 SER A O 1
ATOM 1467 N N . GLU A 1 178 ? 4.987 -18.346 8.135 1.00 71.88 178 GLU A N 1
ATOM 1468 C CA . GLU A 1 178 ? 4.505 -18.456 6.750 1.00 71.88 178 GLU A CA 1
ATOM 1469 C C . GLU A 1 178 ? 4.500 -17.115 5.998 1.00 71.88 178 GLU A C 1
ATOM 1471 O O . GLU A 1 178 ? 4.840 -17.060 4.811 1.00 71.88 178 GLU A O 1
ATOM 1476 N N . MET A 1 179 ? 4.148 -16.024 6.687 1.00 72.69 179 MET A N 1
ATOM 1477 C CA . MET A 1 179 ? 4.128 -14.673 6.116 1.00 72.69 179 MET A CA 1
ATOM 1478 C C . MET A 1 179 ? 5.546 -14.124 5.936 1.00 72.69 179 MET A C 1
ATOM 1480 O O . MET A 1 179 ? 5.857 -13.539 4.899 1.00 72.69 179 MET A O 1
ATOM 1484 N N . ASN A 1 180 ? 6.433 -14.368 6.903 1.00 75.81 180 ASN A N 1
ATOM 1485 C CA . ASN A 1 180 ? 7.850 -14.032 6.783 1.00 75.81 180 ASN A CA 1
ATOM 1486 C C . ASN A 1 180 ? 8.488 -14.779 5.608 1.00 75.81 180 ASN A C 1
ATOM 1488 O O . ASN A 1 180 ? 9.162 -14.164 4.782 1.00 75.81 180 ASN A O 1
ATOM 1492 N N . ASP A 1 181 ? 8.210 -16.076 5.474 1.00 73.00 181 ASP A N 1
ATOM 1493 C CA . ASP A 1 181 ? 8.671 -16.883 4.348 1.00 73.00 181 ASP A CA 1
ATOM 1494 C C . ASP A 1 181 ? 8.116 -16.360 3.022 1.00 73.00 181 ASP A C 1
ATOM 1496 O O . ASP A 1 181 ? 8.819 -16.369 2.015 1.00 73.00 181 ASP A O 1
ATOM 1500 N N . PHE A 1 182 ? 6.873 -15.872 2.993 1.00 68.38 182 PHE A N 1
ATOM 1501 C CA . PHE A 1 182 ? 6.306 -15.233 1.809 1.00 68.38 182 PHE A CA 1
ATOM 1502 C C . PHE A 1 182 ? 7.077 -13.963 1.411 1.00 68.38 182 PHE A C 1
ATOM 1504 O O . PHE A 1 182 ? 7.452 -13.839 0.244 1.00 68.38 182 PHE A O 1
ATOM 1511 N N . ILE A 1 183 ? 7.392 -13.068 2.353 1.00 67.50 183 ILE A N 1
ATOM 1512 C CA . ILE A 1 183 ? 8.206 -11.865 2.086 1.00 67.50 183 ILE A CA 1
ATOM 1513 C C . ILE A 1 183 ? 9.611 -12.260 1.595 1.00 67.50 183 ILE A C 1
ATOM 1515 O O . ILE A 1 183 ? 10.097 -11.720 0.598 1.00 67.50 183 ILE A O 1
ATOM 1519 N N . ILE A 1 184 ? 10.248 -13.238 2.250 1.00 67.81 184 ILE A N 1
ATOM 1520 C CA . ILE A 1 184 ? 11.599 -13.717 1.912 1.00 67.81 184 ILE A CA 1
ATOM 1521 C C . ILE A 1 184 ? 11.629 -14.364 0.524 1.00 67.81 184 ILE A C 1
ATOM 1523 O O . ILE A 1 184 ? 12.503 -14.035 -0.279 1.00 67.81 184 ILE A O 1
ATOM 1527 N N . ARG A 1 185 ? 10.677 -15.256 0.214 1.00 65.25 185 ARG A N 1
ATOM 1528 C CA . ARG A 1 185 ? 10.579 -15.928 -1.095 1.00 65.25 185 ARG A CA 1
ATOM 1529 C C . ARG A 1 185 ? 10.430 -14.928 -2.237 1.00 65.25 185 ARG A C 1
ATOM 1531 O O . ARG A 1 185 ? 11.025 -15.129 -3.292 1.00 65.25 185 ARG A O 1
ATOM 1538 N N . ASN A 1 186 ? 9.685 -13.846 -2.013 1.00 57.12 186 ASN A N 1
ATOM 1539 C CA . ASN A 1 186 ? 9.507 -12.773 -2.992 1.00 57.12 186 ASN A CA 1
ATOM 1540 C C . ASN A 1 186 ? 10.639 -11.725 -2.976 1.00 57.12 186 ASN A C 1
ATOM 1542 O O . ASN A 1 186 ? 10.612 -10.792 -3.773 1.00 57.12 186 ASN A O 1
ATOM 1546 N N . LYS A 1 187 ? 11.657 -11.8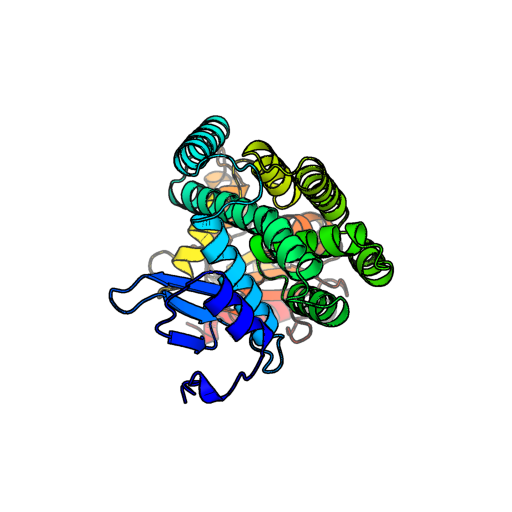81 -2.114 1.00 66.12 187 LYS A N 1
ATOM 1547 C CA . LYS A 1 187 ? 12.802 -10.962 -1.960 1.00 66.12 187 LYS A CA 1
ATOM 1548 C C . LYS A 1 187 ? 12.402 -9.523 -1.598 1.00 66.12 187 LYS A C 1
ATOM 1550 O O . LYS A 1 187 ? 13.095 -8.572 -1.952 1.00 66.12 187 LYS A O 1
ATOM 1555 N N . TRP A 1 188 ? 11.304 -9.346 -0.867 1.00 69.19 188 TRP A N 1
ATOM 1556 C CA . TRP A 1 188 ? 10.769 -8.033 -0.489 1.00 69.19 188 TRP A CA 1
ATOM 1557 C C . TRP A 1 188 ? 11.365 -7.508 0.822 1.00 69.19 188 TRP A C 1
ATOM 1559 O O . TRP A 1 188 ? 10.653 -7.180 1.769 1.00 69.19 188 TRP A O 1
ATOM 1569 N N . TYR A 1 189 ? 12.693 -7.445 0.901 1.00 74.94 189 TYR A N 1
ATOM 1570 C CA . TYR A 1 189 ? 13.392 -7.165 2.158 1.00 74.94 189 TYR A CA 1
ATOM 1571 C C . TYR A 1 189 ? 13.108 -5.768 2.732 1.00 74.94 189 TYR A C 1
ATOM 1573 O O . TYR A 1 189 ? 13.085 -5.606 3.950 1.00 74.94 189 TYR A O 1
ATOM 1581 N N . ASP A 1 190 ? 12.822 -4.775 1.885 1.00 72.62 190 ASP A N 1
ATOM 1582 C CA . ASP A 1 190 ? 12.476 -3.420 2.333 1.00 72.62 190 ASP A CA 1
ATOM 1583 C C . ASP A 1 190 ? 11.187 -3.367 3.166 1.00 72.62 190 ASP A C 1
ATOM 1585 O O . ASP A 1 190 ? 11.041 -2.486 4.020 1.00 72.62 190 ASP A O 1
ATOM 1589 N N . LEU A 1 191 ? 10.287 -4.345 2.996 1.00 80.19 191 LEU A N 1
ATOM 1590 C CA . LEU A 1 191 ? 9.079 -4.457 3.811 1.00 80.19 191 LEU A CA 1
ATOM 1591 C C . LEU A 1 191 ? 9.398 -4.729 5.282 1.00 80.19 191 LEU A C 1
ATOM 1593 O O . LEU A 1 191 ? 8.654 -4.266 6.142 1.00 80.19 191 LEU A O 1
ATOM 1597 N N . PHE A 1 192 ? 10.512 -5.402 5.594 1.00 83.69 192 PHE A N 1
ATOM 1598 C CA . PHE A 1 192 ? 10.926 -5.609 6.984 1.00 83.69 192 PHE A CA 1
ATOM 1599 C C . PHE A 1 192 ? 11.306 -4.292 7.664 1.00 83.69 192 PHE A C 1
ATOM 1601 O O . PHE A 1 192 ? 10.953 -4.077 8.816 1.00 83.69 192 PHE A O 1
ATOM 1608 N N . HIS A 1 193 ? 11.932 -3.356 6.946 1.00 88.62 193 HIS A N 1
ATOM 1609 C CA . HIS A 1 193 ? 12.231 -2.038 7.508 1.00 88.62 193 HIS A CA 1
ATOM 1610 C C . HIS A 1 193 ? 10.965 -1.221 7.780 1.00 88.62 193 HIS A C 1
ATOM 1612 O O . HIS A 1 193 ? 10.881 -0.534 8.798 1.00 88.62 193 HIS A O 1
ATOM 1618 N N . ALA A 1 194 ? 9.988 -1.275 6.872 1.00 89.12 194 ALA A N 1
ATOM 1619 C CA . ALA A 1 194 ? 8.693 -0.636 7.084 1.00 89.12 194 ALA A CA 1
ATOM 1620 C C . ALA A 1 194 ? 7.926 -1.291 8.247 1.00 89.12 194 ALA A C 1
ATOM 1622 O O . ALA A 1 194 ? 7.353 -0.582 9.071 1.00 89.12 194 ALA A O 1
ATOM 1623 N N . LEU A 1 195 ? 7.980 -2.621 8.360 1.00 90.69 195 LEU A N 1
ATOM 1624 C CA . LEU A 1 195 ? 7.403 -3.373 9.472 1.00 90.69 195 LEU A CA 1
ATOM 1625 C C . LEU A 1 195 ? 8.020 -2.956 10.814 1.00 90.69 195 LEU A C 1
ATOM 1627 O O . LEU A 1 195 ? 7.286 -2.565 11.717 1.00 90.69 195 LEU A O 1
ATOM 1631 N N . ASP A 1 196 ? 9.352 -2.939 10.916 1.00 94.50 196 ASP A N 1
ATOM 1632 C CA . ASP A 1 196 ? 10.066 -2.500 12.122 1.00 94.50 196 ASP A CA 1
ATOM 1633 C C . ASP A 1 196 ? 9.676 -1.066 12.512 1.00 94.50 196 ASP A C 1
ATOM 1635 O O . ASP A 1 196 ? 9.534 -0.736 13.691 1.00 94.50 196 ASP A O 1
ATOM 1639 N N . ARG A 1 197 ? 9.485 -0.179 11.526 1.00 97.00 197 ARG A N 1
ATOM 1640 C CA . ARG A 1 197 ? 9.025 1.192 11.775 1.00 97.00 197 ARG A CA 1
ATOM 1641 C C . ARG A 1 197 ? 7.631 1.211 12.402 1.00 97.00 197 ARG A C 1
ATOM 1643 O O . ARG A 1 197 ? 7.442 1.914 13.389 1.00 97.00 197 ARG A O 1
ATOM 1650 N N . ILE A 1 198 ? 6.692 0.428 11.873 1.00 96.44 198 ILE A N 1
ATOM 1651 C CA . ILE A 1 198 ? 5.330 0.330 12.415 1.00 96.44 198 ILE A CA 1
ATOM 1652 C C . ILE A 1 198 ? 5.334 -0.274 13.828 1.00 96.44 198 ILE A C 1
ATOM 1654 O O . ILE A 1 198 ? 4.640 0.229 14.712 1.00 96.44 198 ILE A O 1
ATOM 1658 N N . GLU A 1 199 ? 6.147 -1.305 14.076 1.00 96.19 199 GLU A N 1
ATOM 1659 C CA . GLU A 1 199 ? 6.314 -1.902 15.411 1.00 96.19 199 GLU A CA 1
ATOM 1660 C C . GLU A 1 199 ? 6.806 -0.868 16.436 1.00 96.19 199 GLU A C 1
ATOM 1662 O O . GLU A 1 199 ? 6.294 -0.804 17.555 1.00 96.19 199 GLU A O 1
ATOM 1667 N N . ASN A 1 200 ? 7.741 -0.001 16.039 1.00 97.06 200 ASN A N 1
ATOM 1668 C CA . ASN A 1 200 ? 8.203 1.097 16.885 1.00 97.06 200 ASN A CA 1
ATOM 1669 C C . ASN A 1 200 ? 7.099 2.126 17.168 1.00 97.06 200 ASN A C 1
ATOM 1671 O O . ASN A 1 200 ? 7.017 2.621 18.293 1.00 97.06 200 ASN A O 1
ATOM 1675 N N . CYS A 1 201 ? 6.244 2.451 16.194 1.00 97.75 201 CYS A N 1
ATOM 1676 C CA . CYS A 1 201 ? 5.097 3.332 16.429 1.00 97.75 201 CYS A CA 1
ATOM 1677 C C . CYS A 1 201 ? 4.158 2.732 17.487 1.00 97.75 201 CYS A C 1
ATOM 1679 O O . CYS A 1 201 ? 3.833 3.403 18.470 1.00 97.75 201 CYS A O 1
ATOM 1681 N N . LEU A 1 202 ? 3.782 1.454 17.329 1.00 96.06 202 LEU A N 1
ATOM 1682 C CA . LEU A 1 202 ? 2.941 0.725 18.287 1.00 96.06 202 LEU A CA 1
ATOM 1683 C C . LEU A 1 202 ? 3.553 0.730 19.694 1.00 96.06 202 LEU A C 1
ATOM 1685 O O . LEU A 1 202 ? 2.871 1.073 20.658 1.00 96.06 202 LEU A O 1
ATOM 1689 N N . GLY A 1 203 ? 4.844 0.406 19.812 1.00 95.12 203 GLY A N 1
ATOM 1690 C CA . GLY A 1 203 ? 5.549 0.370 21.096 1.00 95.12 203 GLY A CA 1
ATOM 1691 C C . GLY A 1 203 ? 5.623 1.728 21.803 1.00 95.12 203 GLY A C 1
ATOM 1692 O O . GLY A 1 203 ? 5.565 1.785 23.028 1.00 95.12 203 GLY A O 1
ATOM 1693 N N . ASN A 1 204 ? 5.700 2.823 21.042 1.00 96.06 204 ASN A N 1
ATOM 1694 C CA . ASN A 1 204 ? 5.731 4.188 21.578 1.00 96.06 204 ASN A CA 1
ATOM 1695 C C . ASN A 1 204 ? 4.339 4.810 21.764 1.00 96.06 204 ASN A C 1
ATOM 1697 O O . ASN A 1 204 ? 4.239 5.957 22.196 1.00 96.06 204 ASN A O 1
ATOM 1701 N N . ASN A 1 205 ? 3.276 4.084 21.413 1.00 96.50 205 ASN A N 1
ATOM 1702 C CA . ASN A 1 205 ? 1.909 4.588 21.340 1.00 96.50 205 ASN A CA 1
ATOM 1703 C C . ASN A 1 205 ? 1.775 5.911 20.555 1.00 96.50 205 ASN A C 1
ATOM 1705 O O . ASN A 1 205 ? 1.058 6.828 20.973 1.00 96.50 205 ASN A O 1
ATOM 1709 N N . LYS A 1 206 ? 2.533 6.039 19.456 1.00 97.12 206 LYS A N 1
ATOM 1710 C CA . LYS A 1 206 ? 2.707 7.307 18.744 1.00 97.12 206 LYS A CA 1
ATOM 1711 C C . LYS A 1 206 ? 3.053 7.127 17.267 1.00 97.12 206 LYS A C 1
ATOM 1713 O O . LYS A 1 206 ? 3.897 6.301 16.930 1.00 97.12 206 LYS A O 1
ATOM 1718 N N . VAL A 1 207 ? 2.466 7.964 16.414 1.00 97.56 207 VAL A N 1
ATOM 1719 C CA . VAL A 1 207 ? 2.784 8.096 14.985 1.00 97.56 207 VAL A CA 1
ATOM 1720 C C . VAL A 1 207 ? 3.165 9.541 14.686 1.00 97.56 207 VAL A C 1
ATOM 1722 O O . VAL A 1 207 ? 2.425 10.477 14.998 1.00 97.56 207 VAL A O 1
ATOM 1725 N N . VAL A 1 208 ? 4.328 9.752 14.072 1.00 97.50 208 VAL A N 1
ATOM 1726 C CA . VAL A 1 208 ? 4.745 11.081 13.612 1.00 97.50 208 VAL A CA 1
ATOM 1727 C C . VAL A 1 208 ? 4.957 11.123 12.104 1.00 97.50 208 VAL A C 1
ATOM 1729 O O . VAL A 1 208 ? 5.281 10.114 11.490 1.00 97.50 208 VAL A O 1
ATOM 1732 N N . HIS A 1 209 ? 4.856 12.312 11.498 1.00 97.44 209 HIS A N 1
ATOM 1733 C CA . HIS A 1 209 ? 5.050 12.500 10.052 1.00 97.44 209 HIS A CA 1
ATOM 1734 C C . HIS A 1 209 ? 6.318 11.820 9.502 1.00 97.44 209 HIS A C 1
ATOM 1736 O O . HIS A 1 209 ? 6.302 11.248 8.414 1.00 97.44 209 HIS A O 1
ATOM 1742 N N . SER A 1 210 ? 7.427 11.841 10.251 1.00 96.75 210 SER A N 1
ATOM 1743 C CA . SER A 1 210 ? 8.673 11.190 9.826 1.00 96.75 210 SER A CA 1
ATOM 1744 C C . SER A 1 210 ? 8.576 9.667 9.698 1.00 96.75 210 SER A C 1
ATOM 1746 O O . SER A 1 210 ? 9.357 9.092 8.946 1.00 96.75 210 SER A O 1
ATOM 1748 N N . ASP A 1 211 ? 7.648 9.013 10.399 1.00 97.81 211 ASP A N 1
ATOM 1749 C CA . ASP A 1 211 ? 7.412 7.574 10.257 1.00 97.81 211 ASP A CA 1
ATOM 1750 C C . ASP A 1 211 ? 6.770 7.275 8.897 1.00 97.81 211 ASP A C 1
ATOM 1752 O O . ASP A 1 211 ? 7.249 6.405 8.168 1.00 97.81 211 ASP A O 1
ATOM 1756 N N . SER A 1 212 ? 5.775 8.073 8.505 1.00 95.75 212 SER A N 1
ATOM 1757 C CA . SER A 1 212 ? 5.102 7.993 7.203 1.00 95.75 212 SER A CA 1
ATOM 1758 C C . SER A 1 212 ? 6.074 8.273 6.053 1.00 95.75 212 SER A C 1
ATOM 1760 O O . SER A 1 212 ? 6.097 7.530 5.074 1.00 95.75 212 SER A O 1
ATOM 1762 N N . ILE A 1 213 ? 6.973 9.254 6.207 1.00 93.62 213 ILE A N 1
ATOM 1763 C CA . ILE A 1 213 ? 8.058 9.505 5.241 1.00 93.62 213 ILE A CA 1
ATOM 1764 C C . ILE A 1 213 ? 9.059 8.347 5.176 1.00 93.62 213 ILE A C 1
ATOM 1766 O O . ILE A 1 213 ? 9.482 7.962 4.087 1.00 93.62 213 ILE A O 1
ATOM 1770 N N . PHE A 1 214 ? 9.436 7.767 6.318 1.00 93.31 214 PHE A N 1
ATOM 1771 C CA . PHE A 1 214 ? 10.346 6.624 6.342 1.00 93.31 214 PHE A CA 1
ATOM 1772 C C . PHE A 1 214 ? 9.754 5.428 5.589 1.00 93.31 214 PHE A C 1
ATOM 1774 O O . PHE A 1 214 ? 10.442 4.815 4.775 1.00 93.31 214 PHE A O 1
ATOM 1781 N N . VAL A 1 215 ? 8.483 5.102 5.840 1.00 90.00 215 VAL A N 1
ATOM 1782 C CA . VAL A 1 215 ? 7.788 4.006 5.150 1.00 90.00 215 VAL A CA 1
ATOM 1783 C C . VAL A 1 215 ? 7.634 4.317 3.660 1.00 90.00 215 VAL A C 1
ATOM 1785 O O . VAL A 1 215 ? 7.944 3.462 2.832 1.00 90.00 215 VAL A O 1
ATOM 1788 N N . PHE A 1 216 ? 7.252 5.545 3.308 1.00 86.75 216 PHE A N 1
ATOM 1789 C CA . PHE A 1 216 ? 7.168 6.013 1.921 1.00 86.75 216 PHE A CA 1
ATOM 1790 C C . PHE A 1 216 ? 8.486 5.808 1.163 1.00 86.75 216 PHE A C 1
ATOM 1792 O O . PHE A 1 216 ? 8.491 5.196 0.098 1.00 86.75 216 PHE A O 1
ATOM 1799 N N . ASP A 1 217 ? 9.618 6.202 1.747 1.00 83.19 217 ASP A N 1
ATOM 1800 C CA . ASP A 1 217 ? 10.942 6.033 1.135 1.00 83.19 217 ASP A CA 1
ATOM 1801 C C . ASP A 1 217 ? 11.359 4.571 0.942 1.00 83.19 217 ASP A C 1
ATOM 1803 O O . ASP A 1 217 ? 12.118 4.262 0.020 1.00 83.19 217 ASP A O 1
ATOM 1807 N N . LYS A 1 218 ? 10.902 3.673 1.821 1.00 81.94 218 LYS A N 1
ATOM 1808 C CA . LYS A 1 218 ? 11.183 2.234 1.729 1.00 81.94 218 LYS A CA 1
ATOM 1809 C C . LYS A 1 218 ? 10.326 1.536 0.686 1.00 81.94 218 LYS A C 1
ATOM 1811 O O . LYS A 1 218 ? 10.830 0.663 -0.011 1.00 81.94 218 LYS A O 1
ATOM 1816 N N . LEU A 1 219 ? 9.057 1.920 0.574 1.00 72.75 219 LEU A N 1
ATOM 1817 C CA . LEU A 1 219 ? 8.126 1.319 -0.382 1.00 72.75 219 LEU A CA 1
ATOM 1818 C C . LEU A 1 219 ? 8.267 1.893 -1.792 1.00 72.75 219 LEU A C 1
ATOM 1820 O O . LEU A 1 219 ? 7.949 1.211 -2.761 1.00 72.75 219 LEU A O 1
ATOM 1824 N N . LEU A 1 220 ? 8.764 3.123 -1.917 1.00 65.56 220 LEU A N 1
ATOM 1825 C CA . LEU A 1 220 ? 8.958 3.810 -3.190 1.00 65.56 220 LEU A CA 1
ATOM 1826 C C . LEU A 1 220 ? 10.424 4.265 -3.337 1.00 65.56 220 LEU A C 1
ATOM 1828 O O . LEU A 1 220 ? 10.712 5.459 -3.443 1.00 65.56 220 LEU A O 1
ATOM 1832 N N . PRO A 1 221 ? 11.394 3.332 -3.391 1.00 49.75 221 PRO A N 1
ATOM 1833 C CA . PRO A 1 221 ? 12.821 3.667 -3.396 1.00 49.75 221 PRO A CA 1
ATOM 1834 C C . PRO A 1 221 ? 13.253 4.548 -4.586 1.00 49.75 221 PRO A C 1
ATOM 1836 O O . PRO A 1 221 ? 14.297 5.200 -4.521 1.00 49.75 221 PRO A O 1
ATOM 1839 N N . HIS A 1 222 ? 12.453 4.621 -5.658 1.00 39.12 222 HIS A N 1
ATOM 1840 C CA . HIS A 1 222 ? 12.705 5.458 -6.842 1.00 39.12 222 HIS A CA 1
ATOM 1841 C C . HIS A 1 222 ? 12.496 6.960 -6.593 1.00 39.12 222 HIS A C 1
ATOM 1843 O O . HIS A 1 222 ? 12.873 7.774 -7.423 1.00 39.12 222 HIS A O 1
ATOM 1849 N N . LEU A 1 223 ? 11.992 7.366 -5.424 1.00 40.34 223 LEU A N 1
ATOM 1850 C CA . LEU A 1 223 ? 11.954 8.773 -5.002 1.00 40.34 223 LEU A CA 1
ATOM 1851 C C . LEU A 1 223 ? 13.335 9.385 -4.733 1.00 40.34 223 LEU A C 1
ATOM 1853 O O . LEU A 1 223 ? 13.447 10.602 -4.578 1.00 40.34 223 LEU A O 1
ATOM 1857 N N . LYS A 1 224 ? 14.392 8.565 -4.680 1.00 41.28 224 LYS A N 1
ATOM 1858 C CA . LYS A 1 224 ? 15.778 9.051 -4.748 1.00 41.28 224 LYS A CA 1
ATOM 1859 C C . LYS A 1 224 ? 16.179 9.491 -6.165 1.00 41.28 224 LYS A C 1
ATOM 1861 O O . LYS A 1 224 ? 17.161 10.210 -6.308 1.00 41.28 224 LYS A O 1
ATOM 1866 N N . GLU A 1 225 ? 15.413 9.109 -7.187 1.00 38.38 225 GLU A N 1
ATOM 1867 C CA . GLU A 1 225 ? 15.627 9.411 -8.607 1.00 38.38 225 GLU A CA 1
ATOM 1868 C C . GLU A 1 225 ? 14.469 10.296 -9.108 1.00 38.38 225 GLU A C 1
ATOM 1870 O O . GLU A 1 225 ? 13.493 9.859 -9.710 1.00 38.38 225 GLU A O 1
ATOM 1875 N N . GLN A 1 226 ? 14.599 11.581 -8.787 1.00 35.47 226 GLN A N 1
ATOM 1876 C CA . GLN A 1 226 ? 13.688 12.722 -8.958 1.00 35.47 226 GLN A CA 1
ATOM 1877 C C . GLN A 1 226 ? 13.064 12.965 -10.360 1.00 35.47 226 GLN A C 1
ATOM 1879 O O . GLN A 1 226 ? 12.500 14.031 -10.560 1.00 35.47 226 GLN A O 1
ATOM 1884 N N . SER A 1 227 ? 13.159 12.062 -11.344 1.00 37.06 227 SER A N 1
ATOM 1885 C CA . SER A 1 227 ? 12.650 12.290 -12.716 1.00 37.06 227 SER A CA 1
ATOM 1886 C C . SER A 1 227 ? 11.553 11.324 -13.175 1.00 37.06 227 SER A C 1
ATOM 1888 O O . SER A 1 227 ? 10.875 11.585 -14.170 1.00 37.06 227 SER A O 1
ATOM 1890 N N . PHE A 1 228 ? 11.357 10.209 -12.471 1.00 34.56 228 PHE A N 1
ATOM 1891 C CA . PHE A 1 228 ? 10.638 9.076 -13.045 1.00 34.56 228 PHE A CA 1
ATOM 1892 C C . PHE A 1 228 ? 9.123 9.067 -12.752 1.00 34.56 228 PHE A C 1
ATOM 1894 O O . PHE A 1 228 ? 8.307 8.995 -13.671 1.00 34.56 228 PHE A O 1
ATOM 1901 N N . PHE A 1 229 ? 8.697 9.235 -11.500 1.00 34.66 229 PHE A N 1
ATOM 1902 C CA . PHE A 1 229 ? 7.263 9.301 -11.172 1.00 34.66 229 PHE A CA 1
ATOM 1903 C C . PHE A 1 229 ? 6.567 10.529 -11.752 1.00 34.66 229 PHE A C 1
ATOM 1905 O O . PHE A 1 229 ? 5.353 10.496 -11.975 1.00 34.66 229 PHE A O 1
ATOM 1912 N N . ASP A 1 230 ? 7.353 11.564 -12.069 1.00 37.03 230 ASP A N 1
ATOM 1913 C CA . ASP A 1 230 ? 6.863 12.731 -12.784 1.00 37.03 230 ASP A CA 1
ATOM 1914 C C . ASP A 1 230 ? 6.236 12.359 -14.137 1.00 37.03 230 ASP A C 1
ATOM 1916 O O . ASP A 1 230 ? 5.245 12.930 -14.591 1.00 37.03 230 ASP A O 1
ATOM 1920 N N . THR A 1 231 ? 6.757 11.285 -14.722 1.00 32.19 231 THR A N 1
ATOM 1921 C CA . THR A 1 231 ? 6.335 10.717 -15.997 1.00 32.19 231 THR A CA 1
ATOM 1922 C C . THR A 1 231 ? 5.132 9.771 -15.843 1.00 32.19 231 THR A C 1
ATOM 1924 O O . THR A 1 231 ? 4.323 9.648 -16.762 1.00 32.19 231 THR A O 1
ATOM 1927 N N . ILE A 1 232 ? 4.943 9.157 -14.667 1.00 33.72 232 ILE A N 1
ATOM 1928 C CA . ILE A 1 232 ? 3.908 8.143 -14.358 1.00 33.72 232 ILE A CA 1
ATOM 1929 C C . ILE A 1 232 ? 2.563 8.737 -13.933 1.00 33.72 232 ILE A C 1
ATOM 1931 O O . ILE A 1 232 ? 1.522 8.148 -14.232 1.00 33.72 232 ILE A O 1
ATOM 1935 N N . ALA A 1 233 ? 2.521 9.913 -13.309 1.00 34.88 233 ALA A N 1
ATOM 1936 C CA . ALA A 1 233 ? 1.236 10.592 -13.108 1.00 34.88 233 ALA A CA 1
ATOM 1937 C C . ALA A 1 233 ? 0.671 11.087 -14.454 1.00 34.88 233 ALA A C 1
ATOM 1939 O O . ALA A 1 233 ? -0.514 10.910 -14.738 1.00 34.88 233 ALA A O 1
ATOM 1940 N N . VAL A 1 234 ? 1.549 11.571 -15.346 1.00 32.97 234 VAL A N 1
ATOM 1941 C CA . VAL A 1 234 ? 1.208 11.855 -16.748 1.00 32.97 234 VAL A CA 1
ATOM 1942 C C . VAL A 1 234 ? 0.794 10.551 -17.451 1.00 32.97 234 VAL A C 1
ATOM 1944 O O . VAL A 1 234 ? -0.263 10.534 -18.078 1.00 32.97 234 VAL A O 1
ATOM 1947 N N . LEU A 1 235 ? 1.571 9.450 -17.300 1.00 31.44 235 LEU A N 1
ATOM 1948 C CA . LEU A 1 235 ? 1.186 8.006 -17.338 1.00 31.44 235 LEU A CA 1
ATOM 1949 C C . LEU A 1 235 ? -0.332 7.748 -17.285 1.00 31.44 235 LEU A C 1
ATOM 1951 O O . LEU A 1 235 ? -0.980 7.384 -18.271 1.00 31.44 235 LEU A O 1
ATOM 1955 N N . LYS A 1 236 ? -0.881 7.953 -16.088 1.00 33.56 236 LYS A N 1
ATOM 1956 C CA . LYS A 1 236 ? -2.252 7.589 -15.715 1.00 33.56 236 LYS A CA 1
ATOM 1957 C C . LYS A 1 236 ? -3.328 8.415 -16.426 1.00 33.56 236 LYS A C 1
ATOM 1959 O O . LYS A 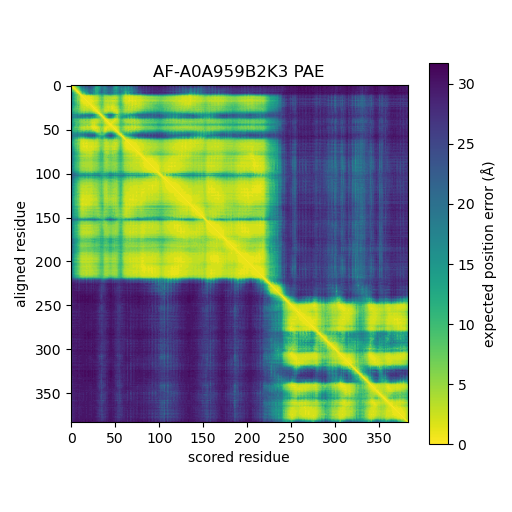1 236 ? -4.414 7.893 -16.659 1.00 33.56 236 LYS A O 1
ATOM 1964 N N . ARG A 1 237 ? -3.054 9.678 -16.773 1.00 34.00 237 ARG A N 1
ATOM 1965 C CA . ARG A 1 237 ? -4.078 10.600 -17.298 1.00 34.00 237 ARG A CA 1
ATOM 1966 C C . ARG A 1 237 ? -4.4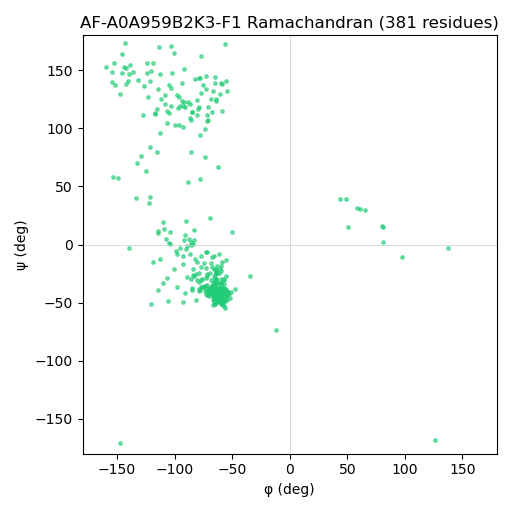76 10.315 -18.748 1.00 34.00 237 ARG A C 1
ATOM 1968 O O . ARG A 1 237 ? -5.654 10.373 -19.076 1.00 34.00 237 ARG A O 1
ATOM 1975 N N . ASN A 1 238 ? -3.522 9.915 -19.589 1.00 34.16 238 ASN A N 1
ATOM 1976 C CA . ASN A 1 238 ? -3.767 9.674 -21.022 1.00 34.16 238 ASN A CA 1
ATOM 1977 C C . ASN A 1 238 ? -4.282 8.254 -21.328 1.00 34.16 238 ASN A C 1
ATOM 1979 O O . ASN A 1 238 ? -4.460 7.899 -22.488 1.00 34.16 238 ASN A O 1
ATOM 1983 N N . ALA A 1 239 ? -4.494 7.424 -20.301 1.00 35.00 239 ALA A N 1
ATOM 1984 C CA . ALA A 1 239 ? -5.049 6.076 -20.441 1.00 35.00 239 ALA A CA 1
ATOM 1985 C C . ALA A 1 239 ? -6.590 6.037 -20.333 1.00 35.00 239 ALA A C 1
ATOM 1987 O O . ALA A 1 239 ? -7.179 4.977 -20.517 1.00 35.00 239 ALA A O 1
ATOM 1988 N N . ILE A 1 240 ? -7.250 7.172 -20.054 1.00 33.09 240 ILE A N 1
ATOM 1989 C CA . ILE A 1 240 ? -8.719 7.285 -19.931 1.00 33.09 240 ILE A CA 1
ATOM 1990 C C . ILE A 1 240 ? -9.278 8.319 -20.937 1.00 33.09 240 ILE A C 1
ATOM 1992 O O . ILE A 1 240 ? -10.168 9.104 -20.625 1.00 33.09 240 ILE A O 1
ATOM 1996 N N . GLY A 1 241 ? -8.757 8.334 -22.166 1.00 35.53 241 GLY A N 1
ATOM 1997 C CA . GLY A 1 241 ? -9.288 9.149 -23.265 1.00 35.53 241 GLY A CA 1
ATOM 1998 C C . GLY A 1 241 ? -8.852 8.622 -24.633 1.00 35.53 241 GLY A C 1
ATOM 1999 O O . GLY A 1 241 ? -7.818 7.963 -24.734 1.00 35.53 241 GLY A O 1
ATOM 2000 N N . GLU A 1 242 ? -9.655 8.870 -25.673 1.00 39.03 242 GLU A N 1
ATOM 2001 C CA . GLU A 1 242 ? -9.316 8.534 -27.065 1.00 39.03 242 GLU A CA 1
ATOM 2002 C C . GLU A 1 242 ? -7.958 9.152 -27.455 1.00 39.03 242 GLU A C 1
ATOM 2004 O O . GLU A 1 242 ? -7.705 10.324 -27.177 1.00 39.03 242 GLU A O 1
ATOM 2009 N N . ARG A 1 243 ? -7.068 8.358 -28.074 1.00 45.38 243 ARG A N 1
ATOM 2010 C CA . ARG A 1 243 ? -5.769 8.845 -28.572 1.00 45.38 243 ARG A CA 1
ATOM 2011 C C . ARG A 1 243 ? -5.996 9.793 -29.750 1.00 45.38 243 ARG A C 1
ATOM 2013 O O . ARG A 1 243 ? -6.592 9.384 -30.744 1.00 45.38 243 ARG A O 1
ATOM 2020 N N . ASP A 1 244 ? -5.456 11.006 -29.671 1.00 45.91 244 ASP A N 1
ATOM 2021 C CA . ASP A 1 244 ? -5.374 11.903 -30.823 1.00 45.91 244 ASP A CA 1
ATOM 2022 C C . ASP A 1 244 ? -4.313 11.373 -31.804 1.00 45.91 244 ASP A C 1
ATOM 2024 O O . ASP A 1 244 ? -3.121 11.327 -31.506 1.00 45.91 244 ASP A O 1
ATOM 2028 N N . LEU A 1 245 ? -4.755 10.906 -32.975 1.00 50.03 245 LEU A N 1
ATOM 2029 C CA . LEU A 1 245 ? -3.885 10.335 -34.008 1.00 50.03 245 LEU A CA 1
ATOM 2030 C C . LEU A 1 245 ? -3.030 11.395 -34.728 1.00 50.03 245 LEU A C 1
ATOM 2032 O O . LEU A 1 245 ? -2.179 11.023 -35.536 1.00 50.03 245 LEU A O 1
ATOM 2036 N N . SER A 1 246 ? -3.247 12.689 -34.463 1.00 48.78 246 SER A N 1
ATOM 2037 C CA . SER A 1 246 ? -2.499 13.788 -35.086 1.00 48.78 246 SER A CA 1
ATOM 2038 C C . SER A 1 246 ? -1.091 14.012 -34.508 1.00 48.78 246 SER A C 1
ATOM 2040 O O . SER A 1 246 ? -0.305 14.729 -35.123 1.00 48.78 246 SER A O 1
ATOM 2042 N N . GLU A 1 247 ? -0.739 13.356 -33.393 1.00 53.47 247 GLU A N 1
ATOM 2043 C CA . GLU A 1 247 ? 0.572 13.463 -32.716 1.00 53.47 247 GLU A CA 1
ATOM 2044 C C . GLU A 1 247 ? 1.503 12.247 -32.943 1.00 53.47 247 GLU A C 1
ATOM 2046 O O . GLU A 1 247 ? 2.533 12.097 -32.282 1.00 53.47 247 GLU A O 1
ATOM 2051 N N . ILE A 1 248 ? 1.152 11.348 -33.869 1.00 63.16 248 ILE A N 1
ATOM 2052 C CA . ILE A 1 248 ? 1.924 10.134 -34.163 1.00 63.16 248 ILE A CA 1
ATOM 2053 C C . ILE A 1 248 ? 2.950 10.400 -35.269 1.00 63.16 248 ILE A C 1
ATOM 2055 O O . ILE A 1 248 ? 2.585 10.630 -36.420 1.00 63.16 248 ILE A O 1
ATOM 2059 N N . ASP A 1 249 ? 4.232 10.247 -34.941 1.00 66.56 249 ASP A N 1
ATOM 2060 C CA . ASP A 1 249 ? 5.345 10.449 -35.876 1.00 66.56 249 ASP A CA 1
ATOM 2061 C C . ASP A 1 249 ? 5.921 9.148 -36.451 1.00 66.56 249 ASP A C 1
ATOM 2063 O O . ASP A 1 249 ? 6.550 9.162 -37.506 1.00 66.56 249 ASP A O 1
ATOM 2067 N N . PHE A 1 250 ? 5.706 8.014 -35.782 1.00 71.62 250 PHE A N 1
ATOM 2068 C CA . PHE A 1 250 ? 6.297 6.721 -36.119 1.00 71.62 250 PHE A CA 1
ATOM 2069 C C . PHE A 1 250 ? 5.223 5.635 -36.261 1.00 71.62 250 PHE A C 1
ATOM 2071 O O . PHE A 1 250 ? 4.337 5.474 -35.418 1.00 71.62 250 PHE A O 1
ATOM 2078 N N . ASP A 1 251 ? 5.336 4.807 -37.298 1.00 75.44 251 ASP A N 1
ATOM 2079 C CA . ASP A 1 251 ? 4.550 3.577 -37.404 1.00 75.44 251 ASP A CA 1
ATOM 2080 C C . ASP A 1 251 ? 5.013 2.548 -36.355 1.00 75.44 251 ASP A C 1
ATOM 2082 O O . ASP A 1 251 ? 4.186 1.843 -35.776 1.00 75.44 251 ASP A O 1
ATOM 2086 N N . ILE A 1 252 ? 6.322 2.465 -36.086 1.00 79.25 252 ILE A N 1
ATOM 2087 C CA . ILE A 1 252 ? 6.915 1.525 -35.122 1.00 79.25 252 ILE A CA 1
ATOM 2088 C C . ILE A 1 252 ? 8.037 2.191 -34.328 1.00 79.25 252 ILE A C 1
ATOM 2090 O O . ILE A 1 252 ? 8.877 2.889 -34.888 1.00 79.25 252 ILE A O 1
ATOM 2094 N N . THR A 1 253 ? 8.114 1.883 -33.038 1.00 77.12 253 THR A N 1
ATOM 2095 C CA . THR A 1 253 ? 9.322 2.057 -32.218 1.00 77.12 253 THR A CA 1
ATOM 2096 C C . THR A 1 253 ? 9.883 0.697 -31.803 1.00 77.12 253 THR A C 1
ATOM 2098 O O . THR A 1 253 ? 9.113 -0.251 -31.624 1.00 77.12 253 THR A O 1
ATOM 2101 N N . ILE A 1 254 ? 11.207 0.573 -31.674 1.00 77.38 254 ILE A N 1
ATOM 2102 C CA . ILE A 1 254 ? 11.870 -0.701 -31.357 1.00 77.38 254 ILE A CA 1
ATOM 2103 C C . ILE A 1 254 ? 12.564 -0.623 -29.998 1.00 77.38 254 ILE A C 1
ATOM 2105 O O . ILE A 1 254 ? 13.526 0.120 -29.826 1.00 77.38 254 ILE A O 1
ATOM 2109 N N . SER A 1 255 ? 12.098 -1.442 -29.055 1.00 76.31 255 SER A N 1
ATOM 2110 C CA . SER A 1 255 ? 12.682 -1.605 -27.723 1.00 76.31 255 SER A CA 1
ATOM 2111 C C . SER A 1 255 ? 13.595 -2.827 -27.696 1.00 76.31 255 SER A C 1
ATOM 2113 O O . SER A 1 255 ? 13.130 -3.949 -27.902 1.00 76.31 255 SER A O 1
ATOM 2115 N N . TYR A 1 256 ? 14.889 -2.619 -27.445 1.00 76.25 256 TYR A N 1
ATOM 2116 C CA . TYR A 1 256 ? 15.902 -3.676 -27.466 1.00 76.25 256 TYR A CA 1
ATOM 2117 C C . TYR A 1 256 ? 17.079 -3.360 -26.532 1.00 76.25 256 TYR A C 1
ATOM 2119 O O . TYR A 1 256 ? 17.334 -2.193 -26.228 1.00 76.25 256 TYR A O 1
ATOM 2127 N N . ALA A 1 257 ? 17.802 -4.385 -26.070 1.00 74.75 257 ALA A N 1
ATOM 2128 C CA . ALA A 1 257 ? 19.065 -4.179 -25.365 1.00 74.75 257 ALA A CA 1
ATOM 2129 C C . ALA A 1 257 ? 20.177 -3.896 -26.376 1.00 74.75 257 ALA A C 1
ATOM 2131 O O . ALA A 1 257 ? 20.218 -4.505 -27.438 1.00 74.75 257 ALA A O 1
ATOM 2132 N N . SER A 1 258 ? 21.116 -3.011 -26.046 1.00 74.50 258 SER A N 1
ATOM 2133 C CA . SER A 1 258 ? 22.201 -2.620 -26.958 1.00 74.50 258 SER A CA 1
ATOM 2134 C C . SER A 1 258 ? 23.028 -3.798 -27.493 1.00 74.50 258 SER A C 1
ATOM 2136 O O . SER A 1 258 ? 23.576 -3.719 -28.589 1.00 74.50 258 SER A O 1
ATOM 2138 N N . GLU A 1 259 ? 23.097 -4.891 -26.737 1.00 83.12 259 GLU A N 1
ATOM 2139 C CA . GLU A 1 259 ? 23.764 -6.149 -27.080 1.00 83.12 259 GLU A CA 1
ATOM 2140 C C . GLU A 1 259 ? 23.101 -6.862 -28.264 1.00 83.12 259 GLU A C 1
ATOM 2142 O O . GLU A 1 259 ? 23.773 -7.547 -29.030 1.00 83.12 259 GLU A O 1
ATOM 2147 N N . ASP A 1 260 ? 21.803 -6.642 -28.458 1.00 83.38 260 ASP A N 1
ATOM 2148 C CA . ASP A 1 260 ? 20.997 -7.282 -29.495 1.00 83.38 260 ASP A CA 1
ATOM 2149 C C . ASP A 1 260 ? 21.027 -6.508 -30.826 1.00 83.38 260 ASP A C 1
ATOM 2151 O O . ASP A 1 260 ? 20.332 -6.864 -31.782 1.00 83.38 260 ASP A O 1
ATOM 2155 N N . ARG A 1 261 ? 21.834 -5.441 -30.923 1.00 80.12 261 ARG A N 1
ATOM 2156 C CA . ARG A 1 261 ? 21.862 -4.521 -32.073 1.00 80.12 261 ARG A CA 1
ATOM 2157 C C . ARG A 1 261 ? 22.068 -5.221 -33.415 1.00 80.12 261 ARG A C 1
ATOM 2159 O O . ARG A 1 261 ? 21.404 -4.862 -34.384 1.00 80.12 261 ARG A O 1
ATOM 2166 N N . GLU A 1 262 ? 22.944 -6.219 -33.466 1.00 85.88 262 GLU A N 1
ATOM 2167 C CA . GLU A 1 262 ? 23.242 -6.986 -34.687 1.00 85.88 262 GLU A CA 1
ATOM 2168 C C . GLU A 1 262 ? 22.001 -7.691 -35.256 1.00 85.88 262 GLU A C 1
ATOM 2170 O O . GLU A 1 262 ? 21.870 -7.860 -36.467 1.00 85.88 262 GLU A O 1
ATOM 2175 N N . VAL A 1 263 ? 21.057 -8.067 -34.391 1.00 86.56 263 VAL A N 1
ATOM 2176 C CA . VAL A 1 263 ? 19.788 -8.688 -34.786 1.00 86.56 263 VAL A CA 1
ATOM 2177 C C . VAL A 1 263 ? 18.745 -7.632 -35.146 1.00 86.56 263 VAL A C 1
ATOM 2179 O O . VAL A 1 263 ? 17.960 -7.817 -36.076 1.00 86.56 263 VAL A O 1
ATOM 2182 N N . VAL A 1 264 ? 18.731 -6.510 -34.426 1.00 85.06 264 VAL A N 1
ATOM 2183 C CA . VAL A 1 264 ? 17.746 -5.441 -34.626 1.00 85.06 264 VAL A CA 1
ATOM 2184 C C . VAL A 1 264 ? 17.993 -4.669 -35.915 1.00 85.06 264 VAL A C 1
ATOM 2186 O O . VAL A 1 264 ? 17.043 -4.353 -36.630 1.00 85.06 264 VAL A O 1
ATOM 2189 N N . TYR A 1 265 ? 19.253 -4.400 -36.250 1.00 85.25 265 TYR A N 1
ATOM 2190 C CA . TYR A 1 265 ? 19.608 -3.559 -37.388 1.00 85.25 265 TYR A CA 1
ATOM 2191 C C . TYR A 1 265 ? 19.038 -4.068 -38.733 1.00 85.25 265 TYR A C 1
ATOM 2193 O O . TYR A 1 265 ? 18.387 -3.282 -39.430 1.00 85.25 265 TYR A O 1
ATOM 2201 N N . PRO A 1 266 ? 19.166 -5.361 -39.103 1.00 87.12 266 PRO A N 1
ATOM 2202 C CA . PRO A 1 266 ? 18.545 -5.897 -40.318 1.00 87.12 266 PRO A CA 1
ATOM 2203 C C . PRO A 1 266 ? 17.014 -5.785 -40.336 1.00 87.12 266 PRO A C 1
ATOM 2205 O O . PRO A 1 266 ? 16.444 -5.464 -41.379 1.00 87.12 266 PRO A O 1
ATOM 2208 N N . ILE A 1 267 ? 16.347 -5.999 -39.194 1.00 89.94 267 ILE A N 1
ATOM 2209 C CA . ILE A 1 267 ? 14.885 -5.868 -39.072 1.00 89.94 267 ILE A CA 1
ATOM 2210 C C . ILE A 1 267 ? 14.478 -4.414 -39.326 1.00 89.94 267 ILE A C 1
ATOM 2212 O O . ILE A 1 267 ? 13.621 -4.152 -40.169 1.00 89.94 267 ILE A O 1
ATOM 2216 N N . THR A 1 268 ? 15.134 -3.461 -38.658 1.00 85.69 268 THR A N 1
ATOM 2217 C CA . THR A 1 268 ? 14.903 -2.022 -38.842 1.00 85.69 268 THR A CA 1
ATOM 2218 C C . THR A 1 268 ? 15.066 -1.620 -40.306 1.00 85.69 268 THR A C 1
ATOM 2220 O O . THR A 1 268 ? 14.206 -0.938 -40.863 1.00 85.69 268 THR A O 1
ATOM 2223 N N . ARG A 1 269 ? 16.137 -2.083 -40.965 1.00 85.38 269 ARG A N 1
ATOM 2224 C CA . ARG A 1 269 ? 16.397 -1.807 -42.385 1.00 85.38 269 ARG A CA 1
ATOM 2225 C C . ARG A 1 269 ? 15.298 -2.349 -43.296 1.00 85.38 269 ARG A C 1
ATOM 2227 O O . ARG A 1 269 ? 14.882 -1.623 -44.196 1.00 85.38 269 ARG A O 1
ATOM 2234 N N . GLY A 1 270 ? 14.821 -3.569 -43.050 1.00 87.31 270 GLY A N 1
ATOM 2235 C CA . GLY A 1 270 ? 13.724 -4.169 -43.813 1.00 87.31 270 GLY A CA 1
ATOM 2236 C C . GLY A 1 270 ? 12.399 -3.414 -43.654 1.00 87.31 270 GLY A C 1
ATOM 2237 O O . GLY A 1 270 ? 11.685 -3.194 -44.630 1.00 87.31 270 GLY A O 1
ATOM 2238 N N . LEU A 1 271 ? 12.089 -2.939 -42.444 1.00 86.56 271 LEU A N 1
ATOM 2239 C CA . LEU A 1 271 ? 10.888 -2.131 -42.192 1.00 86.56 271 LEU A CA 1
ATOM 2240 C C . LEU A 1 271 ? 10.964 -0.749 -42.865 1.00 86.56 271 LEU A C 1
ATOM 2242 O O . LEU A 1 271 ? 9.980 -0.300 -43.455 1.00 86.56 271 LEU A O 1
ATOM 2246 N N . LEU A 1 272 ? 12.134 -0.101 -42.823 1.00 81.25 272 LEU A N 1
ATOM 2247 C CA . LEU A 1 272 ? 12.377 1.181 -43.493 1.00 81.25 272 LEU A CA 1
ATOM 2248 C C . LEU A 1 272 ? 12.269 1.063 -45.022 1.00 81.25 272 LEU A C 1
ATOM 2250 O O . LEU A 1 272 ? 11.663 1.925 -45.656 1.00 81.25 272 LEU A O 1
ATOM 2254 N N . SER A 1 273 ? 12.808 -0.004 -45.632 1.00 85.00 273 SER A N 1
ATOM 2255 C CA . SER A 1 273 ? 12.700 -0.218 -47.088 1.00 85.00 273 SER A CA 1
ATOM 2256 C C . SER A 1 273 ? 11.263 -0.425 -47.568 1.00 85.00 273 SER A C 1
ATOM 2258 O O . SER A 1 273 ? 10.956 -0.158 -48.725 1.00 85.00 273 SER A O 1
ATOM 2260 N N . GLU A 1 274 ? 10.382 -0.853 -46.668 1.00 85.44 274 GLU A N 1
ATOM 2261 C CA . GLU A 1 274 ? 8.954 -1.077 -46.913 1.00 85.44 274 GLU A CA 1
ATOM 2262 C C . GLU A 1 274 ? 8.091 0.165 -46.627 1.00 85.44 274 GLU A C 1
ATOM 2264 O O . GLU A 1 274 ? 6.854 0.102 -46.654 1.00 85.44 274 GLU A O 1
ATOM 2269 N N . GLY A 1 275 ? 8.747 1.302 -46.369 1.00 81.62 275 GLY A N 1
ATOM 2270 C CA . GLY A 1 275 ? 8.128 2.615 -46.228 1.00 81.62 275 GLY A CA 1
ATOM 2271 C C . GLY A 1 275 ? 7.496 2.886 -44.864 1.00 81.62 275 GLY A C 1
ATOM 2272 O O . GLY A 1 275 ? 6.688 3.807 -44.765 1.00 81.62 275 GLY A O 1
ATOM 2273 N N . LEU A 1 276 ? 7.817 2.104 -43.826 1.00 82.06 276 LEU A N 1
ATOM 2274 C CA . LEU A 1 276 ? 7.407 2.428 -42.457 1.00 82.06 276 LEU A CA 1
ATOM 2275 C C . LEU A 1 276 ? 8.302 3.513 -41.860 1.00 82.06 276 LEU A C 1
ATOM 2277 O O . LEU A 1 276 ? 9.519 3.503 -42.052 1.00 82.06 276 LEU A O 1
ATOM 2281 N N . VAL A 1 277 ? 7.708 4.399 -41.062 1.00 78.94 277 VAL A N 1
ATOM 2282 C CA . VAL A 1 277 ? 8.468 5.364 -40.259 1.00 78.94 277 VAL A CA 1
ATOM 2283 C C . VAL A 1 277 ? 8.850 4.698 -38.936 1.00 78.94 277 VAL A C 1
ATOM 2285 O O . VAL A 1 277 ? 7.983 4.415 -38.108 1.00 78.94 277 VAL A O 1
ATOM 2288 N N . VAL A 1 278 ? 10.136 4.384 -38.756 1.00 77.31 278 VAL A N 1
ATOM 2289 C CA . VAL A 1 278 ? 10.635 3.597 -37.615 1.00 77.31 278 VAL A CA 1
ATOM 2290 C C . VAL A 1 278 ? 11.496 4.461 -36.696 1.00 77.31 278 VAL A C 1
ATOM 2292 O O . VAL A 1 278 ? 12.485 5.038 -37.143 1.00 77.31 278 VAL A O 1
ATOM 2295 N N . CYS A 1 279 ? 11.162 4.508 -35.405 1.00 68.69 279 CYS A N 1
ATOM 2296 C CA . CYS A 1 279 ? 12.036 5.083 -34.386 1.00 68.69 279 CYS A CA 1
ATOM 2297 C C . CYS A 1 279 ? 13.130 4.076 -34.005 1.00 68.69 279 CYS A C 1
ATOM 2299 O O . CYS A 1 279 ? 12.843 3.010 -33.453 1.00 68.69 279 CYS A O 1
ATOM 2301 N N . PHE A 1 280 ? 14.384 4.444 -34.273 1.00 67.56 280 PHE A N 1
ATOM 2302 C CA . PHE A 1 280 ? 15.579 3.658 -33.970 1.00 67.56 280 PHE A CA 1
ATOM 2303 C C . PHE A 1 280 ? 16.719 4.584 -33.526 1.00 67.56 280 PHE A C 1
ATOM 2305 O O . PHE A 1 280 ? 16.919 5.659 -34.094 1.00 67.56 280 PHE A O 1
ATOM 2312 N N . ASP A 1 281 ? 17.453 4.166 -32.497 1.00 59.47 281 ASP A N 1
ATOM 2313 C CA . ASP A 1 281 ? 18.377 4.994 -31.714 1.00 59.47 281 ASP A CA 1
ATOM 2314 C C . ASP A 1 281 ? 19.521 5.617 -32.523 1.00 59.47 281 ASP A C 1
ATOM 2316 O O . ASP A 1 281 ? 19.938 6.743 -32.252 1.00 59.47 281 ASP A O 1
ATOM 2320 N N . GLU A 1 282 ? 20.003 4.922 -33.549 1.00 53.25 282 GLU A N 1
ATOM 2321 C CA . GLU A 1 282 ? 21.083 5.409 -34.411 1.00 53.25 282 GLU A CA 1
ATOM 2322 C C . GLU A 1 282 ? 20.641 6.546 -35.349 1.00 53.25 282 GLU A C 1
ATOM 2324 O O . GLU A 1 282 ? 21.403 7.481 -35.597 1.00 53.25 282 GLU A O 1
ATOM 2329 N N . TYR A 1 283 ? 19.395 6.520 -35.830 1.00 52.59 283 TYR A N 1
ATOM 2330 C CA . TYR A 1 283 ? 18.886 7.512 -36.789 1.00 52.59 283 TYR A CA 1
ATOM 2331 C C . TYR A 1 283 ? 18.413 8.806 -36.130 1.00 52.59 283 TYR A C 1
ATOM 2333 O O . TYR A 1 283 ? 18.216 9.809 -36.812 1.00 52.59 283 TYR A O 1
ATOM 2341 N N . MET A 1 284 ? 18.271 8.800 -34.806 1.00 52.72 284 MET A N 1
ATOM 2342 C CA . MET A 1 284 ? 17.744 9.931 -34.054 1.00 52.72 284 MET A CA 1
ATOM 2343 C C . MET A 1 284 ? 18.814 10.731 -33.302 1.00 52.72 284 MET A C 1
ATOM 2345 O O . MET A 1 284 ? 18.511 11.745 -32.673 1.00 52.72 284 MET A O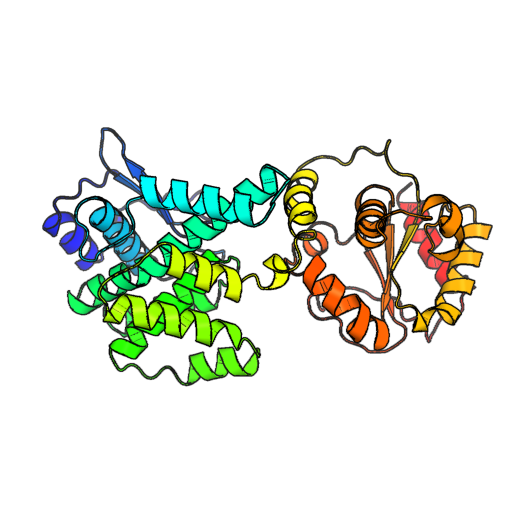 1
ATOM 2349 N N . GLN A 1 285 ? 20.088 10.339 -33.418 1.00 49.81 285 GLN A N 1
ATOM 2350 C CA . GLN A 1 285 ? 21.212 11.024 -32.770 1.00 49.81 285 GLN A CA 1
ATOM 2351 C C . GLN A 1 285 ? 21.270 12.548 -33.007 1.00 49.81 285 GLN A C 1
ATOM 2353 O O . GLN A 1 285 ? 21.525 13.263 -32.035 1.00 49.81 285 GLN A O 1
ATOM 2358 N N . PRO A 1 286 ? 21.006 13.092 -34.217 1.00 46.16 286 PRO A N 1
ATOM 2359 C CA . PRO A 1 286 ? 21.009 14.544 -34.430 1.00 46.16 286 PRO A CA 1
ATOM 2360 C C . PRO A 1 286 ? 19.895 15.266 -33.661 1.00 46.16 286 PRO A C 1
ATOM 2362 O O . PRO A 1 286 ? 20.077 16.387 -33.193 1.00 46.16 286 PRO A O 1
ATOM 2365 N N . GLU A 1 287 ? 18.745 14.615 -33.501 1.00 45.66 287 GLU A N 1
ATOM 2366 C CA . GLU A 1 287 ? 17.573 15.162 -32.815 1.00 45.66 287 GLU A CA 1
ATOM 2367 C C . GLU A 1 287 ? 17.650 14.983 -31.296 1.00 45.66 287 GLU A C 1
ATOM 2369 O O . GLU A 1 287 ? 16.971 15.701 -30.554 1.00 45.66 287 GLU A O 1
ATOM 2374 N N . TRP A 1 288 ? 18.461 14.029 -30.832 1.00 52.12 288 TRP A N 1
ATOM 2375 C CA . TRP A 1 288 ? 18.649 13.662 -29.425 1.00 52.12 288 TRP A CA 1
ATOM 2376 C C . TRP A 1 288 ? 19.887 14.308 -28.796 1.00 52.12 288 TRP A C 1
ATOM 2378 O O . TRP A 1 288 ? 20.069 14.246 -27.579 1.00 52.12 288 TRP A O 1
ATOM 2388 N N . TRP A 1 289 ? 20.720 14.969 -29.601 1.00 41.50 289 TRP A N 1
ATOM 2389 C CA . TRP A 1 289 ? 21.933 15.637 -29.147 1.00 41.50 289 TRP A CA 1
ATOM 2390 C C . TRP A 1 289 ? 21.625 16.719 -28.096 1.00 41.50 289 TRP A C 1
ATOM 2392 O O . TRP A 1 289 ? 20.962 17.716 -28.377 1.00 41.50 289 TRP A O 1
ATOM 2402 N N . GLY A 1 290 ? 22.103 16.515 -26.863 1.00 40.34 290 GLY A N 1
ATOM 2403 C CA . GLY A 1 290 ? 21.872 17.419 -25.727 1.00 40.34 290 GLY A CA 1
ATOM 2404 C C . GLY A 1 290 ? 20.518 17.259 -25.020 1.00 40.34 290 GLY A C 1
ATOM 2405 O O . GLY A 1 290 ? 20.248 18.003 -24.078 1.00 40.34 290 GLY A O 1
ATOM 2406 N N . LYS A 1 291 ? 19.676 16.299 -25.434 1.00 44.19 291 LYS A N 1
ATOM 2407 C CA . LYS A 1 291 ? 18.411 15.964 -24.761 1.00 44.19 291 LYS A CA 1
ATOM 2408 C C . LYS A 1 291 ? 18.612 14.853 -23.731 1.00 44.19 291 LYS A C 1
ATOM 2410 O O . LYS A 1 291 ? 19.470 13.987 -23.874 1.00 44.19 291 LYS A O 1
ATOM 2415 N N . GLU A 1 292 ? 17.791 14.864 -22.686 1.00 42.28 292 GLU A N 1
ATOM 2416 C CA . GLU A 1 292 ? 17.771 13.796 -21.686 1.00 42.28 292 GLU A CA 1
ATOM 2417 C C . GLU A 1 292 ? 17.155 12.526 -22.303 1.00 42.28 292 GLU A C 1
ATOM 2419 O O . GLU A 1 292 ? 15.947 12.466 -22.544 1.00 42.28 292 GLU A O 1
ATOM 2424 N N . LEU A 1 293 ? 18.001 11.526 -22.577 1.00 43.03 293 LEU A N 1
ATOM 2425 C CA . LEU A 1 293 ? 17.661 10.307 -23.325 1.00 43.03 293 LEU A CA 1
ATOM 2426 C C . LEU A 1 293 ? 16.425 9.587 -22.764 1.00 43.03 293 LEU A C 1
ATOM 2428 O O . LEU A 1 293 ? 15.545 9.193 -23.522 1.00 43.03 293 LEU A O 1
ATOM 2432 N N . HIS A 1 294 ? 16.317 9.484 -21.439 1.00 43.12 294 HIS A N 1
ATOM 2433 C CA . HIS A 1 294 ? 15.216 8.787 -20.771 1.00 43.12 294 HIS A CA 1
ATOM 2434 C C . HIS A 1 294 ? 13.855 9.458 -20.998 1.00 43.12 294 HIS A C 1
ATOM 2436 O O . HIS A 1 294 ? 12.890 8.785 -21.343 1.00 43.12 294 HIS A O 1
ATOM 2442 N N . LYS A 1 295 ? 13.773 10.791 -20.904 1.00 42.50 295 LYS A N 1
ATOM 2443 C CA . LYS A 1 295 ? 12.518 11.525 -21.155 1.00 42.50 295 LYS A CA 1
ATOM 2444 C C . LYS A 1 295 ? 12.060 11.402 -22.602 1.00 42.50 295 LYS A C 1
ATOM 2446 O O . LYS A 1 295 ? 10.865 11.336 -22.870 1.00 42.50 295 LYS A O 1
ATOM 2451 N N . HIS A 1 296 ? 13.012 11.374 -23.528 1.00 46.69 296 HIS A N 1
ATOM 2452 C CA . HIS A 1 296 ? 12.706 11.322 -24.948 1.00 46.69 296 HIS A CA 1
ATOM 2453 C C . HIS A 1 296 ? 12.327 9.914 -25.419 1.00 46.69 296 HIS A C 1
ATOM 2455 O O . HIS A 1 296 ? 11.370 9.766 -26.174 1.00 46.69 296 HIS A O 1
ATOM 2461 N N . LEU A 1 297 ? 13.015 8.880 -24.925 1.00 48.03 297 LEU A N 1
ATOM 2462 C CA . LEU A 1 297 ? 12.625 7.491 -25.161 1.00 48.03 297 LEU A CA 1
ATOM 2463 C C . LEU A 1 297 ? 11.199 7.249 -24.663 1.00 48.03 297 LEU A C 1
ATOM 2465 O O . LEU A 1 297 ? 10.384 6.713 -25.406 1.00 48.03 297 LEU A O 1
ATOM 2469 N N . THR A 1 298 ? 10.861 7.723 -23.464 1.00 47.22 298 THR A N 1
ATOM 2470 C CA . THR A 1 298 ? 9.511 7.557 -22.915 1.00 47.22 298 THR A CA 1
ATOM 2471 C C . THR A 1 298 ? 8.441 8.281 -23.727 1.00 47.22 298 THR A C 1
ATOM 2473 O O . THR A 1 298 ? 7.363 7.731 -23.912 1.00 47.22 298 THR A O 1
ATOM 2476 N N . ASP A 1 299 ? 8.717 9.472 -24.260 1.00 49.09 299 ASP A N 1
ATOM 2477 C CA . ASP A 1 299 ? 7.782 10.186 -25.138 1.00 49.09 299 ASP A CA 1
ATOM 2478 C C . ASP A 1 299 ? 7.549 9.444 -26.467 1.00 49.09 299 ASP A C 1
ATOM 2480 O O . ASP A 1 299 ? 6.407 9.243 -26.895 1.00 49.09 299 ASP A O 1
ATOM 2484 N N . VAL A 1 300 ? 8.617 8.930 -27.085 1.00 53.09 300 VAL A N 1
ATOM 2485 C CA . VAL A 1 300 ? 8.512 8.188 -28.348 1.00 53.09 300 VAL A CA 1
ATOM 2486 C C . VAL A 1 300 ? 7.854 6.819 -28.166 1.00 53.09 300 VAL A C 1
ATOM 2488 O O . VAL A 1 300 ? 6.984 6.451 -28.954 1.00 53.09 300 VAL A O 1
ATOM 2491 N N . TYR A 1 301 ? 8.183 6.090 -27.094 1.00 52.22 301 TYR A N 1
ATOM 2492 C CA . TYR A 1 301 ? 7.532 4.822 -26.744 1.00 52.22 301 TYR A CA 1
ATOM 2493 C C . TYR A 1 301 ? 6.058 4.972 -26.357 1.00 52.22 301 TYR A C 1
ATOM 2495 O O . TYR A 1 301 ? 5.374 3.957 -26.206 1.00 52.22 301 TYR A O 1
ATOM 2503 N N . ARG A 1 302 ? 5.558 6.199 -26.176 1.00 48.16 302 ARG A N 1
ATOM 2504 C CA . ARG A 1 302 ? 4.241 6.446 -25.590 1.00 48.16 302 ARG A CA 1
ATOM 2505 C C . ARG A 1 302 ? 3.274 7.200 -26.497 1.00 48.16 302 ARG A C 1
ATOM 2507 O O . ARG A 1 302 ? 2.135 6.761 -26.627 1.00 48.16 302 ARG A O 1
ATOM 2514 N N . ASN A 1 303 ? 3.697 8.328 -27.059 1.00 48.81 303 ASN A N 1
ATOM 2515 C CA . ASN A 1 303 ? 2.811 9.261 -27.763 1.00 48.81 303 ASN A CA 1
ATOM 2516 C C . ASN A 1 303 ? 3.065 9.253 -29.270 1.00 48.81 303 ASN A C 1
ATOM 2518 O O . ASN A 1 303 ? 2.136 9.392 -30.058 1.00 48.81 303 ASN A O 1
ATOM 2522 N N . ARG A 1 304 ? 4.322 9.037 -29.671 1.00 59.22 304 ARG A N 1
ATOM 2523 C CA . ARG A 1 304 ? 4.758 9.283 -31.047 1.00 59.22 304 ARG A CA 1
ATOM 2524 C C . ARG A 1 304 ? 4.802 8.022 -31.912 1.00 59.22 304 ARG A C 1
ATOM 2526 O O . ARG A 1 304 ? 5.045 8.152 -33.102 1.00 59.22 304 ARG A O 1
ATOM 2533 N N . ALA A 1 305 ? 4.566 6.823 -31.365 1.00 67.69 305 ALA A N 1
ATOM 2534 C CA . ALA A 1 305 ? 4.604 5.558 -32.112 1.00 67.69 305 ALA A CA 1
ATOM 2535 C C . ALA A 1 305 ? 3.284 4.767 -32.059 1.00 67.69 305 ALA A C 1
ATOM 2537 O O . ALA A 1 305 ? 2.645 4.661 -31.010 1.00 67.69 305 ALA A O 1
ATOM 2538 N N . ARG A 1 306 ? 2.891 4.150 -33.185 1.00 69.62 306 ARG A N 1
ATOM 2539 C CA . ARG A 1 306 ? 1.660 3.330 -33.271 1.00 69.62 306 ARG A CA 1
ATOM 2540 C C . ARG A 1 306 ? 1.800 1.953 -32.642 1.00 69.62 306 ARG A C 1
ATOM 2542 O O . ARG A 1 306 ? 0.839 1.479 -32.045 1.00 69.62 306 ARG A O 1
ATOM 2549 N N . PHE A 1 307 ? 2.969 1.332 -32.769 1.00 74.94 307 PHE A N 1
ATOM 2550 C CA . PHE A 1 307 ? 3.289 0.034 -32.174 1.00 74.94 307 PHE A CA 1
ATOM 2551 C C . PHE A 1 307 ? 4.678 0.053 -31.544 1.00 74.94 307 PHE A C 1
ATOM 2553 O O . PHE A 1 307 ? 5.591 0.701 -32.060 1.00 74.94 307 PHE A O 1
ATOM 2560 N N . CYS A 1 308 ? 4.851 -0.729 -30.479 1.00 77.00 308 CYS A N 1
ATOM 2561 C CA . CYS A 1 308 ? 6.155 -1.014 -29.892 1.00 77.00 308 CYS A CA 1
ATOM 2562 C C . CYS A 1 308 ? 6.573 -2.449 -30.224 1.00 77.00 308 CYS A C 1
ATOM 2564 O O . CYS A 1 308 ? 5.937 -3.408 -29.782 1.00 77.00 308 CYS A O 1
ATOM 2566 N N . LEU A 1 309 ? 7.644 -2.596 -31.004 1.00 82.31 309 LEU A N 1
ATOM 2567 C CA . LEU A 1 309 ? 8.299 -3.873 -31.257 1.00 82.31 309 LEU A CA 1
ATOM 2568 C C . LEU A 1 309 ? 9.290 -4.148 -30.125 1.00 82.31 309 LEU A C 1
ATOM 2570 O O . LEU A 1 309 ? 10.276 -3.431 -29.971 1.00 82.31 309 LEU A O 1
ATOM 2574 N N . MET A 1 310 ? 9.032 -5.185 -29.336 1.00 81.50 310 MET A N 1
ATOM 2575 C CA . MET A 1 310 ? 9.846 -5.534 -28.174 1.00 81.50 310 MET A CA 1
ATOM 2576 C C . MET A 1 310 ? 10.738 -6.729 -28.501 1.00 81.50 310 MET A C 1
ATOM 2578 O O . MET A 1 310 ? 10.223 -7.799 -28.819 1.00 81.50 310 MET A O 1
ATOM 2582 N N . ILE A 1 311 ? 12.057 -6.551 -28.424 1.00 85.12 311 ILE A N 1
ATOM 2583 C CA . ILE A 1 311 ? 13.062 -7.581 -28.710 1.00 85.12 311 ILE A CA 1
ATOM 2584 C C . ILE A 1 311 ? 13.545 -8.181 -27.390 1.00 85.12 311 ILE A C 1
ATOM 2586 O O . ILE A 1 311 ? 14.319 -7.572 -26.660 1.00 85.12 311 ILE A O 1
ATOM 2590 N N . ILE A 1 312 ? 13.052 -9.373 -27.073 1.00 82.75 312 ILE A N 1
ATOM 2591 C CA . ILE A 1 312 ? 13.251 -10.037 -25.787 1.00 82.75 312 ILE A CA 1
ATOM 2592 C C . ILE A 1 312 ? 14.457 -10.970 -25.859 1.00 82.75 312 ILE A C 1
ATOM 2594 O O . ILE A 1 312 ? 14.477 -11.901 -26.661 1.00 82.75 312 ILE A O 1
ATOM 2598 N N . SER A 1 313 ? 15.412 -10.761 -24.964 1.00 85.56 313 SER A N 1
ATOM 2599 C CA . SER A 1 313 ? 16.587 -11.603 -24.729 1.00 85.56 313 SER A CA 1
ATOM 2600 C C . SER A 1 313 ? 16.923 -11.660 -23.239 1.00 85.56 313 SER A C 1
ATOM 2602 O O . SER A 1 313 ? 16.363 -10.912 -22.429 1.00 85.56 313 SER A O 1
ATOM 2604 N N . ALA A 1 314 ? 17.892 -12.493 -22.868 1.00 82.19 314 ALA A N 1
ATOM 2605 C CA . ALA A 1 314 ? 18.485 -12.490 -21.536 1.00 82.19 314 ALA A CA 1
ATOM 2606 C C . ALA A 1 314 ? 19.073 -11.117 -21.161 1.00 82.19 314 ALA A C 1
ATOM 2608 O O . ALA A 1 314 ? 18.932 -10.670 -20.020 1.00 82.19 314 ALA A O 1
ATOM 2609 N N . ASP A 1 315 ? 19.704 -10.418 -22.110 1.00 77.19 315 ASP A N 1
ATOM 2610 C CA . ASP A 1 315 ? 20.258 -9.082 -21.885 1.00 77.19 315 ASP A CA 1
ATOM 2611 C C . ASP A 1 315 ? 19.163 -8.020 -21.769 1.00 77.19 315 ASP A C 1
ATOM 2613 O O . ASP A 1 315 ? 19.236 -7.168 -20.876 1.00 77.19 315 ASP A O 1
ATOM 2617 N N . TYR A 1 316 ? 18.095 -8.141 -22.562 1.00 73.50 316 TYR A N 1
ATOM 2618 C CA . TYR A 1 316 ? 16.877 -7.354 -22.401 1.00 73.50 316 TYR A CA 1
ATOM 2619 C C . TYR A 1 316 ? 16.306 -7.537 -20.999 1.00 73.50 316 TYR A C 1
ATOM 2621 O O . TYR A 1 316 ? 16.188 -6.558 -20.274 1.00 73.50 316 TYR A O 1
ATOM 2629 N N . ALA A 1 317 ? 16.055 -8.772 -20.558 1.00 67.81 317 ALA A N 1
ATOM 2630 C CA . ALA A 1 317 ? 15.467 -9.071 -19.251 1.00 67.81 317 ALA A CA 1
ATOM 2631 C C . ALA A 1 317 ? 16.333 -8.652 -18.051 1.00 67.81 317 ALA A C 1
ATOM 2633 O O . ALA A 1 317 ? 15.834 -8.502 -16.938 1.00 67.81 317 ALA A O 1
ATOM 2634 N N . ARG A 1 318 ? 17.640 -8.485 -18.257 1.00 66.56 318 ARG A N 1
ATOM 2635 C CA . ARG A 1 318 ? 18.607 -8.170 -17.201 1.00 66.56 318 ARG A CA 1
ATOM 2636 C C . ARG A 1 318 ? 18.940 -6.686 -17.104 1.00 66.56 318 ARG A C 1
ATOM 2638 O O . ARG A 1 318 ? 19.194 -6.198 -16.007 1.00 66.56 318 ARG A O 1
ATOM 2645 N N . LYS A 1 319 ? 19.020 -5.984 -18.233 1.00 60.56 319 LYS A N 1
ATOM 2646 C CA . LYS A 1 319 ? 19.468 -4.582 -18.292 1.00 60.56 319 LYS A CA 1
ATOM 2647 C C . LYS A 1 319 ? 18.319 -3.629 -18.525 1.00 60.56 319 LYS A C 1
ATOM 2649 O O . LYS A 1 319 ? 18.198 -2.620 -17.833 1.00 60.56 319 LYS A O 1
ATOM 2654 N N . LEU A 1 320 ? 17.497 -3.952 -19.515 1.00 55.44 320 LEU A N 1
ATOM 2655 C CA . LEU A 1 320 ? 16.430 -3.071 -19.936 1.00 55.44 320 LEU A CA 1
ATOM 2656 C C . LEU A 1 320 ? 15.148 -3.382 -19.175 1.00 55.44 320 LEU A C 1
ATOM 2658 O O . LEU A 1 320 ? 14.549 -2.453 -18.678 1.00 55.44 320 LEU A O 1
ATOM 2662 N N . TRP A 1 321 ? 14.789 -4.648 -18.956 1.00 52.91 321 TRP A N 1
ATOM 2663 C CA . TRP A 1 321 ? 13.566 -5.053 -18.265 1.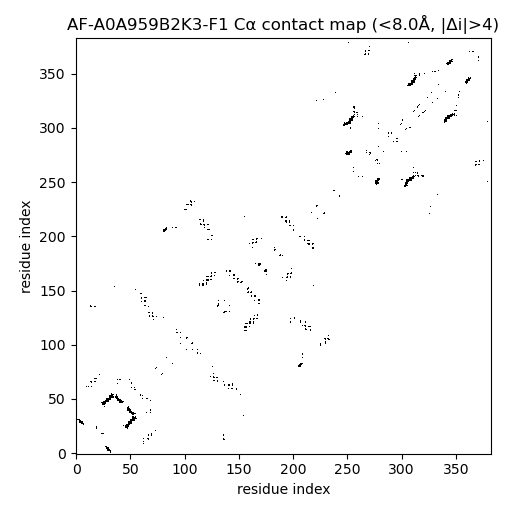00 52.91 321 TRP A CA 1
ATOM 2664 C C . TRP A 1 321 ? 13.507 -4.677 -16.787 1.00 52.91 321 TRP A C 1
ATOM 2666 O O . TRP A 1 321 ? 12.451 -4.235 -16.394 1.00 52.91 321 TRP A O 1
ATOM 2676 N N . PRO A 1 322 ? 14.562 -4.741 -15.952 1.00 41.22 322 PRO A N 1
ATOM 2677 C CA . PRO A 1 322 ? 14.472 -4.276 -14.563 1.00 41.22 322 PRO A CA 1
ATOM 2678 C C . PRO A 1 322 ? 14.395 -2.745 -14.489 1.00 41.22 322 PRO A C 1
ATOM 2680 O O . PRO A 1 322 ? 13.827 -2.176 -13.559 1.00 41.22 322 PRO A O 1
ATOM 2683 N N . THR A 1 323 ? 14.936 -2.077 -15.513 1.00 43.06 323 THR A N 1
ATOM 2684 C CA . THR A 1 323 ? 14.790 -0.636 -15.739 1.00 43.06 323 THR A CA 1
ATOM 2685 C C . THR A 1 323 ? 13.367 -0.334 -16.224 1.00 43.06 323 THR A C 1
ATOM 2687 O O . THR A 1 323 ? 12.712 0.525 -15.664 1.00 43.06 323 THR A O 1
ATOM 2690 N N . VAL A 1 324 ? 12.814 -1.135 -17.136 1.00 40.03 324 VAL A N 1
ATOM 2691 C CA . VAL A 1 324 ? 11.427 -1.094 -17.620 1.00 40.03 324 VAL A CA 1
ATOM 2692 C C . VAL A 1 324 ? 10.441 -1.614 -16.566 1.00 40.03 324 VAL A C 1
ATOM 2694 O O . VAL A 1 324 ? 9.293 -1.235 -16.618 1.00 40.03 324 VAL A O 1
ATOM 2697 N N . GLU A 1 325 ? 10.831 -2.391 -15.555 1.00 33.66 325 GLU A N 1
ATOM 2698 C CA . GLU A 1 325 ? 10.006 -2.782 -14.402 1.00 33.66 325 GLU A CA 1
ATOM 2699 C C . GLU A 1 325 ? 9.951 -1.642 -13.396 1.00 33.66 325 GLU A C 1
ATOM 2701 O O . GLU A 1 325 ? 8.867 -1.346 -12.903 1.00 33.66 325 GLU A O 1
ATOM 2706 N N . LYS A 1 326 ? 11.051 -0.908 -13.170 1.00 34.88 326 LYS A N 1
ATOM 2707 C CA . LYS A 1 326 ? 10.934 0.404 -12.518 1.00 34.88 326 LYS A CA 1
ATOM 2708 C C . LYS A 1 326 ? 9.986 1.317 -13.304 1.00 34.88 326 LYS A C 1
ATOM 2710 O O . LYS A 1 326 ? 9.248 2.066 -12.673 1.00 34.88 326 LYS A O 1
ATOM 2715 N N . GLU A 1 327 ? 9.951 1.205 -14.639 1.00 38.28 327 GLU A N 1
ATOM 2716 C CA . GLU A 1 327 ? 9.148 2.079 -15.505 1.00 38.28 327 GLU A CA 1
ATOM 2717 C C . GLU A 1 327 ? 7.720 1.599 -15.879 1.00 38.28 327 GLU A C 1
ATOM 2719 O O . GLU A 1 327 ? 6.871 2.411 -16.247 1.00 38.28 327 GLU A O 1
ATOM 2724 N N . ALA A 1 328 ? 7.397 0.313 -15.705 1.00 33.06 328 ALA A N 1
ATOM 2725 C CA . ALA A 1 328 ? 6.171 -0.343 -16.183 1.00 33.06 328 ALA A CA 1
ATOM 2726 C C . ALA A 1 328 ? 5.556 -1.346 -15.184 1.00 33.06 328 ALA A C 1
ATOM 2728 O O . ALA A 1 328 ? 4.455 -1.858 -15.433 1.00 33.06 328 ALA A O 1
ATOM 2729 N N . ALA A 1 329 ? 6.172 -1.596 -14.019 1.00 29.64 329 ALA A N 1
ATOM 2730 C CA . ALA A 1 329 ? 5.600 -2.442 -12.964 1.00 29.64 329 ALA A CA 1
ATOM 2731 C C . ALA A 1 329 ? 4.522 -1.718 -12.140 1.00 29.64 329 ALA A C 1
ATOM 2733 O O . ALA A 1 329 ? 4.529 -1.680 -10.914 1.00 29.64 329 ALA A O 1
ATOM 2734 N N . ALA A 1 330 ? 3.502 -1.230 -12.835 1.00 28.64 330 ALA A N 1
ATOM 2735 C CA . ALA A 1 330 ? 2.149 -1.356 -12.328 1.00 28.64 330 ALA A CA 1
ATOM 2736 C C . ALA A 1 330 ? 1.202 -1.849 -13.425 1.00 28.64 330 ALA A C 1
ATOM 2738 O O . ALA A 1 330 ? 0.092 -1.339 -13.512 1.00 28.64 330 ALA A O 1
ATOM 2739 N N . GLY A 1 331 ? 1.630 -2.802 -14.270 1.00 37.97 331 GLY A N 1
ATOM 2740 C CA . GLY A 1 331 ? 0.808 -3.908 -14.800 1.00 37.97 331 GLY A CA 1
ATOM 2741 C C . GLY A 1 331 ? -0.561 -3.595 -15.427 1.00 37.97 331 GLY A C 1
ATOM 2742 O O . GLY A 1 331 ? -1.364 -4.509 -15.588 1.00 37.97 331 GLY A O 1
ATOM 2743 N N . ARG A 1 332 ? -0.850 -2.335 -15.761 1.00 36.59 332 ARG A N 1
ATOM 2744 C CA . ARG A 1 332 ? -2.147 -1.851 -16.257 1.00 36.59 332 ARG A CA 1
ATOM 2745 C C . ARG A 1 332 ? -2.051 -1.368 -17.699 1.00 36.59 332 ARG A C 1
ATOM 2747 O O . ARG A 1 332 ? -2.872 -1.767 -18.505 1.00 36.59 332 ARG A O 1
ATOM 2754 N N . ALA A 1 333 ? -0.970 -0.686 -18.089 1.00 36.84 333 ALA A N 1
ATOM 2755 C CA . ALA A 1 333 ? -0.761 -0.284 -19.487 1.00 36.84 333 ALA A CA 1
ATOM 2756 C C . ALA A 1 333 ? -0.584 -1.478 -20.454 1.00 36.84 333 ALA A C 1
ATOM 2758 O O . ALA A 1 333 ? -1.071 -1.432 -21.579 1.00 36.84 333 ALA A O 1
ATOM 2759 N N . VAL A 1 334 ? 0.055 -2.569 -20.005 1.00 40.03 334 VAL A N 1
ATOM 2760 C CA . VAL A 1 334 ? 0.177 -3.823 -20.782 1.00 40.03 334 VAL A CA 1
ATOM 2761 C C . VAL A 1 334 ? -1.128 -4.628 -20.761 1.00 40.03 334 VAL A C 1
ATOM 2763 O O . VAL A 1 334 ? -1.438 -5.319 -21.726 1.00 40.03 334 VAL A O 1
ATOM 2766 N N . ARG A 1 335 ? -1.912 -4.537 -19.677 1.00 37.59 335 ARG A N 1
ATOM 2767 C CA . ARG A 1 335 ? -3.196 -5.245 -19.534 1.00 37.59 335 ARG A CA 1
ATOM 2768 C C . ARG A 1 335 ? -4.319 -4.604 -20.346 1.00 37.59 335 ARG A C 1
ATOM 2770 O O . ARG A 1 335 ? -5.134 -5.335 -20.897 1.00 37.59 335 ARG A O 1
ATOM 2777 N N . ASP A 1 336 ? -4.327 -3.278 -20.435 1.00 37.84 336 ASP A N 1
ATOM 2778 C CA . ASP A 1 336 ? -5.430 -2.511 -21.018 1.00 37.84 336 ASP A CA 1
ATOM 2779 C C . ASP A 1 336 ? -5.197 -2.159 -22.502 1.00 37.84 336 ASP A C 1
ATOM 2781 O O . ASP A 1 336 ? -6.085 -1.598 -23.140 1.00 37.84 336 ASP A O 1
ATOM 2785 N N . ASN A 1 337 ? -4.037 -2.508 -23.089 1.00 49.78 337 ASN A N 1
ATOM 2786 C CA . ASN A 1 337 ? -3.764 -2.295 -24.518 1.00 49.78 337 ASN A CA 1
ATOM 2787 C C . ASN A 1 337 ? -2.809 -3.343 -25.138 1.00 49.78 337 ASN A C 1
ATOM 2789 O O . ASN A 1 337 ? -1.754 -3.016 -25.688 1.00 49.78 337 ASN A O 1
ATOM 2793 N N . LEU A 1 338 ? -3.181 -4.627 -25.049 1.00 49.16 338 LEU A N 1
ATOM 2794 C CA . LEU A 1 338 ? -2.418 -5.765 -25.598 1.00 49.16 338 LEU A CA 1
ATOM 2795 C C . LEU A 1 338 ? -2.180 -5.696 -27.121 1.00 49.16 338 LEU A C 1
ATOM 2797 O O . LEU A 1 338 ? -1.314 -6.405 -27.627 1.00 49.16 338 LEU A O 1
ATOM 2801 N N . ASP A 1 339 ? -2.901 -4.845 -27.856 1.00 59.47 339 ASP A N 1
ATOM 2802 C CA . ASP A 1 339 ? -2.734 -4.690 -29.305 1.00 59.47 339 ASP A CA 1
ATOM 2803 C C . ASP A 1 339 ? -1.545 -3.796 -29.708 1.00 59.47 339 ASP A C 1
ATOM 2805 O O . ASP A 1 339 ? -1.114 -3.859 -30.862 1.00 59.47 339 ASP A O 1
ATOM 2809 N N . TYR A 1 340 ? -0.989 -3.013 -28.774 1.00 67.12 340 TYR A N 1
ATOM 2810 C CA . TYR A 1 340 ? 0.124 -2.077 -29.003 1.00 67.12 340 TYR A CA 1
ATOM 2811 C C . TYR A 1 340 ? 1.510 -2.748 -29.064 1.00 67.12 340 TYR A C 1
ATOM 2813 O O . TYR A 1 340 ? 2.402 -2.272 -29.771 1.00 67.12 340 TYR A O 1
ATOM 2821 N N . ILE A 1 341 ? 1.709 -3.835 -28.311 1.00 72.56 341 ILE A N 1
ATOM 2822 C CA . ILE A 1 341 ? 3.021 -4.475 -28.129 1.00 72.56 341 ILE A CA 1
ATOM 2823 C C . ILE A 1 341 ? 3.161 -5.667 -29.072 1.00 72.56 341 ILE A C 1
ATOM 2825 O O . ILE A 1 341 ? 2.326 -6.569 -29.079 1.00 72.56 341 ILE A O 1
ATOM 2829 N N . LEU A 1 342 ? 4.260 -5.699 -29.826 1.00 81.56 342 LEU A N 1
ATOM 2830 C CA . LEU A 1 342 ? 4.630 -6.789 -30.725 1.00 81.56 342 LEU A CA 1
ATOM 2831 C C . LEU A 1 342 ? 5.889 -7.483 -30.181 1.00 81.56 342 LEU A C 1
ATOM 2833 O O . LEU A 1 342 ? 6.998 -6.998 -30.406 1.00 81.56 342 LEU A O 1
ATOM 2837 N N . PRO A 1 343 ? 5.755 -8.587 -29.428 1.00 82.50 343 PRO A N 1
ATOM 2838 C CA . PRO A 1 343 ? 6.903 -9.217 -28.793 1.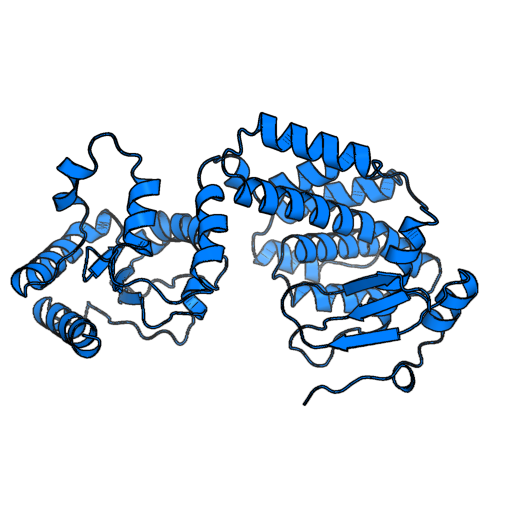00 82.50 343 PRO A CA 1
ATOM 2839 C C . PRO A 1 343 ? 7.607 -10.213 -29.735 1.00 82.50 343 PRO A C 1
ATOM 2841 O O . PRO A 1 343 ? 7.021 -11.204 -30.188 1.00 82.50 343 PRO A O 1
ATOM 2844 N N . LEU A 1 344 ? 8.892 -9.968 -29.992 1.00 88.06 344 LEU A N 1
ATOM 2845 C CA . LEU A 1 344 ? 9.829 -10.897 -30.623 1.00 88.06 344 LEU A CA 1
ATOM 2846 C C . LEU A 1 344 ? 10.762 -11.465 -29.555 1.00 88.06 344 LEU A C 1
ATOM 2848 O O . LEU A 1 344 ? 11.266 -10.710 -28.731 1.00 88.06 344 LEU A O 1
ATOM 2852 N N . ARG A 1 345 ? 11.039 -12.768 -29.577 1.00 88.06 345 ARG A N 1
ATOM 2853 C CA . ARG A 1 345 ? 12.000 -13.386 -28.651 1.00 88.06 345 ARG A CA 1
ATOM 2854 C C . ARG A 1 345 ? 13.223 -13.929 -29.381 1.00 88.06 345 ARG A C 1
ATOM 2856 O O . ARG A 1 345 ? 13.088 -14.594 -30.411 1.00 88.06 345 ARG A O 1
ATOM 2863 N N . LEU A 1 346 ? 14.390 -13.625 -28.821 1.00 89.44 346 LEU A N 1
ATOM 2864 C CA . LEU A 1 346 ? 15.716 -14.084 -29.234 1.00 89.44 346 LEU A CA 1
ATOM 2865 C C . LEU A 1 346 ? 16.090 -15.399 -28.543 1.00 89.44 346 LEU A C 1
ATOM 2867 O O . LEU A 1 346 ? 16.828 -16.208 -29.099 1.00 89.44 346 LEU A O 1
ATOM 2871 N N . ASP A 1 347 ? 15.547 -15.628 -27.350 1.00 87.19 347 ASP A N 1
ATOM 2872 C CA . ASP A 1 347 ? 15.767 -16.815 -26.532 1.00 87.19 347 ASP A CA 1
ATOM 2873 C C . ASP A 1 347 ? 14.509 -17.162 -25.709 1.00 87.19 347 ASP A C 1
ATOM 2875 O O . ASP A 1 347 ? 13.422 -16.624 -25.931 1.00 87.19 347 ASP A O 1
ATOM 2879 N N . ASP A 1 348 ? 14.638 -18.116 -24.786 1.00 84.56 348 ASP A N 1
ATOM 2880 C CA . ASP A 1 348 ? 13.542 -18.571 -23.921 1.00 84.56 348 ASP A CA 1
ATOM 2881 C C . ASP A 1 348 ? 13.447 -17.775 -22.609 1.00 84.56 348 ASP A C 1
ATOM 2883 O O . ASP A 1 348 ? 12.868 -18.246 -21.626 1.00 84.56 348 ASP A O 1
ATOM 2887 N N . THR A 1 349 ? 14.025 -16.572 -22.568 1.00 78.69 349 THR A N 1
ATOM 2888 C CA . THR A 1 349 ? 14.012 -15.735 -21.372 1.00 78.69 349 THR A CA 1
ATOM 2889 C C . THR A 1 349 ? 12.592 -15.328 -21.009 1.00 78.69 349 THR A C 1
ATOM 2891 O O . THR A 1 349 ? 11.862 -14.715 -21.791 1.00 78.69 349 THR A O 1
ATOM 2894 N N . ALA A 1 350 ? 12.204 -15.648 -19.776 1.00 65.75 350 ALA A N 1
ATOM 2895 C CA . ALA A 1 350 ? 10.950 -15.187 -19.212 1.00 65.75 350 ALA A CA 1
ATOM 2896 C C . ALA A 1 350 ? 11.059 -13.711 -18.816 1.00 65.75 350 ALA A C 1
ATOM 2898 O O . ALA A 1 350 ? 12.034 -13.289 -18.194 1.00 65.75 350 ALA A O 1
ATOM 2899 N N . VAL A 1 351 ? 10.016 -12.952 -19.134 1.00 63.12 351 VAL A N 1
ATOM 2900 C CA . VAL A 1 351 ? 9.912 -11.532 -18.810 1.00 63.12 351 VAL A CA 1
ATOM 2901 C C . VAL A 1 351 ? 8.898 -11.371 -17.668 1.00 63.12 351 VAL A C 1
ATOM 2903 O O . VAL A 1 351 ? 7.696 -11.550 -17.901 1.00 63.12 351 VAL A O 1
ATOM 2906 N N . PRO A 1 352 ? 9.345 -11.127 -16.420 1.00 53.19 352 PRO A N 1
ATOM 2907 C CA . PRO A 1 352 ? 8.437 -11.045 -15.279 1.00 53.19 352 PRO A CA 1
ATOM 2908 C C . PRO A 1 352 ? 7.410 -9.919 -15.457 1.00 53.19 352 PRO A C 1
ATOM 2910 O O . PRO A 1 352 ? 7.762 -8.808 -15.803 1.00 53.19 352 PRO A O 1
ATOM 2913 N N . GLY A 1 353 ? 6.117 -10.200 -15.269 1.00 50.16 353 GLY A N 1
ATOM 2914 C CA . GLY A 1 353 ? 5.041 -9.208 -15.438 1.00 50.16 353 GLY A CA 1
ATOM 2915 C C . GLY A 1 353 ? 4.310 -9.232 -16.789 1.00 50.16 353 GLY A C 1
ATOM 2916 O O . GLY A 1 353 ? 3.236 -8.636 -16.892 1.00 50.16 353 GLY A O 1
ATOM 2917 N N . LEU A 1 354 ? 4.798 -9.970 -17.794 1.00 54.38 354 LEU A N 1
ATOM 2918 C CA . LEU A 1 354 ? 4.009 -10.271 -18.997 1.00 54.38 354 LEU A CA 1
ATOM 2919 C C . LEU A 1 354 ? 3.060 -11.463 -18.757 1.00 54.38 354 LEU A C 1
ATOM 2921 O O . LEU A 1 354 ? 3.441 -12.426 -18.082 1.00 54.38 354 LEU A O 1
ATOM 2925 N N . PRO A 1 355 ? 1.826 -11.451 -19.305 1.00 50.75 355 PRO A N 1
ATOM 2926 C CA . PRO A 1 355 ? 0.921 -12.592 -19.199 1.00 50.75 355 PRO A CA 1
ATOM 2927 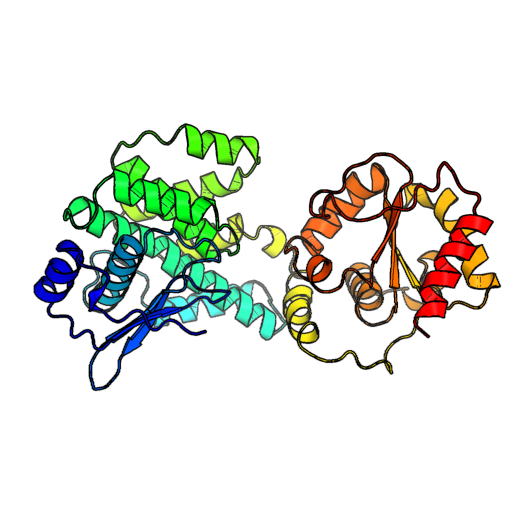C C . PRO A 1 355 ? 1.534 -13.855 -19.810 1.00 50.75 355 PRO A C 1
ATOM 2929 O O . PRO A 1 355 ? 2.069 -13.819 -20.917 1.00 50.75 355 PRO A O 1
ATOM 2932 N N . GLN A 1 356 ? 1.359 -15.001 -19.147 1.00 49.75 356 GLN A N 1
ATOM 2933 C CA . GLN A 1 356 ? 1.749 -16.304 -19.710 1.00 49.75 356 GLN A CA 1
ATOM 2934 C C . GLN A 1 356 ? 0.999 -16.636 -21.014 1.00 49.75 356 GLN A C 1
ATOM 2936 O O . GLN A 1 356 ? 1.465 -17.451 -21.801 1.00 49.75 356 GLN A O 1
ATOM 2941 N N . SER A 1 357 ? -0.151 -15.999 -21.250 1.00 50.72 357 SER A N 1
ATOM 2942 C CA . SER A 1 357 ? -0.963 -16.138 -22.462 1.00 50.72 357 SER A CA 1
ATOM 2943 C C . SER A 1 357 ? -0.541 -15.220 -23.616 1.00 50.72 357 SER A C 1
ATOM 2945 O O . SER A 1 357 ? -1.186 -15.249 -24.663 1.00 50.72 357 SER A O 1
ATOM 2947 N N . LEU A 1 358 ? 0.486 -14.376 -23.443 1.00 62.56 358 LEU A N 1
ATOM 2948 C CA . LEU A 1 358 ? 0.981 -13.509 -24.511 1.00 62.56 358 LEU A CA 1
ATOM 2949 C C . LEU A 1 358 ? 1.611 -14.361 -25.625 1.00 62.56 358 LEU A C 1
ATOM 2951 O O . LEU A 1 358 ? 2.407 -15.260 -25.359 1.00 62.56 358 LEU A O 1
ATOM 2955 N N . VAL A 1 359 ? 1.247 -14.087 -26.879 1.00 69.62 359 VAL A N 1
ATOM 2956 C CA . VAL A 1 359 ? 1.795 -14.799 -28.041 1.00 69.62 359 VAL A CA 1
ATOM 2957 C C . VAL A 1 359 ? 3.063 -14.095 -28.509 1.00 69.62 359 VAL A C 1
ATOM 2959 O O . VAL A 1 359 ? 3.026 -12.921 -28.867 1.00 69.62 359 VAL A O 1
ATOM 2962 N N . TYR A 1 360 ? 4.169 -14.837 -28.542 1.00 79.81 360 TYR A N 1
ATOM 2963 C CA . TYR A 1 360 ? 5.476 -14.358 -28.992 1.00 79.81 360 TYR A CA 1
ATOM 2964 C C . TYR A 1 360 ? 5.781 -14.844 -30.406 1.00 79.81 360 TYR A C 1
ATOM 2966 O O . TYR A 1 360 ? 5.430 -15.966 -30.785 1.00 79.81 360 TYR A O 1
ATOM 2974 N N . ILE A 1 361 ? 6.508 -14.029 -31.167 1.00 88.12 361 ILE A N 1
ATOM 2975 C CA . ILE A 1 361 ? 7.190 -14.497 -32.371 1.00 88.12 361 ILE A CA 1
ATOM 2976 C C . ILE A 1 361 ? 8.612 -14.896 -31.994 1.00 88.12 361 ILE A C 1
ATOM 2978 O O . ILE A 1 361 ? 9.408 -14.082 -31.539 1.00 88.12 361 ILE A O 1
ATOM 2982 N N . ASP A 1 362 ? 8.930 -16.163 -32.217 1.00 89.50 362 ASP A N 1
ATOM 2983 C CA . ASP A 1 362 ? 10.280 -16.680 -32.051 1.00 89.50 362 ASP A CA 1
ATOM 2984 C C . ASP A 1 362 ? 11.093 -16.442 -33.319 1.00 89.50 362 ASP A C 1
ATOM 2986 O O . ASP A 1 362 ? 10.778 -17.000 -34.377 1.00 89.50 362 ASP A O 1
ATOM 2990 N N . ILE A 1 363 ? 12.116 -15.595 -33.226 1.00 90.25 363 ILE A N 1
ATOM 2991 C CA . ILE A 1 363 ? 12.893 -15.231 -34.409 1.00 90.25 363 ILE A CA 1
ATOM 2992 C C . ILE A 1 363 ? 13.867 -16.334 -34.825 1.00 90.25 363 ILE A C 1
ATOM 2994 O O . ILE A 1 363 ? 14.281 -16.370 -35.976 1.00 90.25 363 ILE A O 1
ATOM 2998 N N . ARG A 1 364 ? 14.207 -17.269 -33.924 1.00 90.31 364 ARG A N 1
ATOM 2999 C CA . ARG A 1 364 ? 15.174 -18.347 -34.200 1.00 90.31 364 ARG A CA 1
ATOM 3000 C C . ARG A 1 364 ? 14.696 -19.288 -35.309 1.00 90.31 364 ARG A C 1
ATOM 3002 O O . ARG A 1 364 ? 15.495 -20.012 -35.893 1.00 90.31 364 ARG A O 1
ATOM 3009 N N . TYR A 1 365 ? 13.396 -19.270 -35.602 1.00 90.69 365 TYR A N 1
ATOM 3010 C CA . TYR A 1 365 ? 12.749 -20.108 -36.610 1.00 90.69 365 TYR A CA 1
ATOM 3011 C C . TYR A 1 365 ? 12.281 -19.328 -37.845 1.00 90.69 365 TYR A C 1
ATOM 3013 O O . TYR A 1 365 ? 11.468 -19.845 -38.614 1.00 90.69 365 TYR A O 1
ATOM 3021 N N . ARG A 1 366 ? 12.722 -18.077 -38.023 1.00 90.25 366 ARG A N 1
ATOM 3022 C CA . ARG A 1 366 ? 12.279 -17.209 -39.122 1.00 90.25 366 ARG A CA 1
ATOM 3023 C C . ARG A 1 366 ? 13.435 -16.404 -39.696 1.00 90.25 366 ARG A C 1
ATOM 3025 O O . ARG A 1 366 ? 14.344 -16.011 -38.975 1.00 90.25 366 ARG A O 1
ATOM 3032 N N . THR A 1 367 ? 13.386 -16.140 -40.996 1.00 91.50 367 THR A N 1
ATOM 3033 C CA . THR A 1 367 ? 14.313 -15.190 -41.622 1.00 91.50 367 THR A CA 1
ATOM 3034 C C . THR A 1 367 ? 13.887 -13.753 -41.326 1.00 91.50 367 THR A C 1
ATOM 3036 O O . THR A 1 367 ? 12.736 -13.498 -40.959 1.00 91.50 367 THR A O 1
ATOM 3039 N N . ILE A 1 368 ? 14.799 -12.796 -41.504 1.00 88.38 368 ILE A N 1
ATOM 3040 C CA . ILE A 1 368 ? 14.512 -11.369 -41.301 1.00 88.38 368 ILE A CA 1
ATOM 3041 C C . ILE A 1 368 ? 13.359 -10.912 -42.203 1.00 88.38 368 ILE A C 1
ATOM 3043 O O . ILE A 1 368 ? 12.464 -10.215 -41.738 1.00 88.38 368 ILE A O 1
ATOM 3047 N N . GLU A 1 369 ? 13.310 -11.386 -43.448 1.00 89.44 369 GLU A N 1
ATOM 3048 C CA . GLU A 1 369 ? 12.235 -11.081 -44.398 1.00 89.44 369 GLU A CA 1
ATOM 3049 C C . GLU A 1 369 ? 10.879 -11.566 -43.874 1.00 89.44 369 GLU A C 1
ATOM 3051 O O . GLU A 1 369 ? 9.898 -10.827 -43.891 1.00 89.44 369 GLU A O 1
ATOM 3056 N N . GLN A 1 370 ? 10.826 -12.783 -43.322 1.00 90.44 370 GLN A N 1
ATOM 3057 C CA . GLN A 1 370 ? 9.604 -13.331 -42.729 1.00 90.44 370 GLN A CA 1
ATOM 3058 C C . GLN A 1 370 ? 9.160 -12.548 -41.488 1.00 90.44 370 GLN A C 1
ATOM 3060 O O . GLN A 1 370 ? 7.960 -12.407 -41.243 1.00 90.44 370 GLN A O 1
ATOM 3065 N N . ILE A 1 371 ? 10.108 -12.045 -40.692 1.00 92.25 371 ILE A N 1
ATOM 3066 C CA . ILE A 1 371 ? 9.819 -11.179 -39.544 1.00 92.25 371 ILE A CA 1
ATOM 3067 C C . ILE A 1 371 ? 9.257 -9.833 -40.015 1.00 92.25 371 ILE A C 1
ATOM 3069 O O . ILE A 1 371 ? 8.204 -9.418 -39.524 1.00 92.25 371 ILE A O 1
ATOM 3073 N N . CYS A 1 372 ? 9.889 -9.190 -40.998 1.00 90.19 372 CYS A N 1
ATOM 3074 C CA . CYS A 1 372 ? 9.408 -7.942 -41.586 1.00 90.19 372 CYS A CA 1
ATOM 3075 C C . CYS A 1 372 ? 7.998 -8.102 -42.175 1.00 90.19 372 CYS A C 1
ATOM 3077 O O . CYS A 1 372 ? 7.122 -7.297 -41.864 1.00 90.19 372 CYS A O 1
ATOM 3079 N N . ASP A 1 373 ? 7.729 -9.178 -42.919 1.00 90.44 373 ASP A N 1
ATOM 3080 C CA . ASP A 1 373 ? 6.405 -9.475 -43.482 1.00 90.44 373 ASP A CA 1
ATOM 3081 C C . ASP A 1 373 ? 5.311 -9.587 -42.413 1.00 90.44 373 ASP A C 1
ATOM 3083 O O . ASP A 1 373 ? 4.190 -9.104 -42.597 1.00 90.44 373 ASP A O 1
ATOM 3087 N N . LEU A 1 374 ? 5.609 -10.240 -41.287 1.00 90.19 374 LEU A N 1
ATOM 3088 C CA . LEU A 1 374 ? 4.661 -10.389 -40.181 1.00 90.19 374 LEU A CA 1
ATOM 3089 C C . LEU A 1 374 ? 4.343 -9.045 -39.529 1.00 90.19 374 LEU A C 1
ATOM 3091 O O . LEU A 1 374 ? 3.175 -8.745 -39.271 1.00 90.19 374 LEU A O 1
ATOM 3095 N N . ILE A 1 375 ? 5.373 -8.234 -39.302 1.00 89.50 375 ILE A N 1
ATOM 3096 C CA . ILE A 1 375 ? 5.235 -6.893 -38.737 1.00 89.50 375 ILE A CA 1
ATOM 3097 C C . ILE A 1 375 ? 4.419 -6.008 -39.688 1.00 89.50 375 ILE A C 1
ATOM 3099 O O . ILE A 1 375 ? 3.452 -5.379 -39.263 1.00 89.50 375 ILE A O 1
ATOM 3103 N N . LEU A 1 376 ? 4.729 -6.019 -40.986 1.00 87.25 376 LEU A N 1
ATOM 3104 C CA . LEU A 1 376 ? 4.012 -5.243 -42.000 1.00 87.25 376 LEU A CA 1
ATOM 3105 C C . LEU A 1 376 ? 2.543 -5.634 -42.087 1.00 87.25 376 LEU A C 1
ATOM 3107 O O . LEU A 1 376 ? 1.685 -4.755 -42.136 1.00 87.25 376 LEU A O 1
ATOM 3111 N N . LYS A 1 377 ? 2.235 -6.936 -42.060 1.00 86.75 377 LYS A N 1
ATOM 3112 C CA . LYS A 1 377 ? 0.848 -7.417 -42.017 1.00 86.75 377 LYS A CA 1
ATOM 3113 C C . LYS A 1 377 ? 0.118 -6.871 -40.797 1.00 86.75 377 LYS A C 1
ATOM 3115 O O . LYS A 1 377 ? -1.007 -6.407 -40.937 1.00 86.75 377 LYS A O 1
ATOM 3120 N N . ARG A 1 378 ? 0.752 -6.872 -39.623 1.00 81.69 378 ARG A N 1
ATOM 3121 C CA . ARG A 1 378 ? 0.145 -6.356 -38.390 1.00 81.69 378 ARG A CA 1
ATOM 3122 C C . ARG A 1 378 ? -0.086 -4.843 -38.441 1.00 81.69 378 ARG A C 1
ATOM 3124 O O . ARG A 1 378 ? -1.178 -4.399 -38.105 1.00 81.69 378 ARG A O 1
ATOM 3131 N N . VAL A 1 379 ? 0.898 -4.072 -38.906 1.00 78.12 379 VAL A N 1
ATOM 3132 C CA . VAL A 1 379 ? 0.810 -2.603 -39.013 1.00 78.12 379 VAL A CA 1
ATOM 3133 C C . VAL A 1 379 ? -0.198 -2.164 -40.076 1.00 78.12 379 VAL A C 1
ATOM 3135 O O . VAL A 1 379 ? -0.950 -1.215 -39.856 1.00 78.12 379 VAL A O 1
ATOM 3138 N N . ARG A 1 380 ? -0.224 -2.836 -41.235 1.00 78.44 380 ARG A N 1
ATOM 3139 C CA . ARG A 1 380 ? -1.106 -2.491 -42.363 1.00 78.44 380 ARG A CA 1
ATOM 3140 C C . ARG A 1 380 ? -2.546 -2.977 -42.164 1.00 78.44 380 ARG A C 1
ATOM 3142 O O . ARG A 1 380 ? -3.440 -2.365 -42.722 1.00 78.44 380 ARG A O 1
ATOM 3149 N N . PHE A 1 381 ? -2.788 -4.018 -41.362 1.00 66.00 381 PHE A N 1
ATOM 3150 C CA . PHE A 1 381 ? -4.145 -4.488 -41.031 1.00 66.00 381 PHE A CA 1
ATOM 3151 C C . PHE A 1 381 ? -4.948 -3.491 -40.171 1.00 66.00 381 PHE A C 1
ATOM 3153 O O . PHE A 1 381 ? -6.168 -3.582 -40.108 1.00 66.00 381 PHE A O 1
ATOM 3160 N N . LEU A 1 382 ? -4.266 -2.556 -39.501 1.00 53.19 382 LEU A N 1
ATOM 3161 C CA . LEU A 1 382 ? -4.850 -1.554 -38.600 1.00 53.19 382 LEU A CA 1
ATOM 3162 C C . LEU A 1 382 ? -4.681 -0.107 -39.125 1.00 53.19 382 LEU A C 1
ATOM 3164 O O . LEU A 1 382 ? -4.860 0.846 -38.366 1.00 53.19 382 LEU A O 1
ATOM 3168 N N . LYS A 1 383 ? -4.272 0.067 -40.393 1.00 45.12 383 LYS A N 1
ATOM 3169 C CA . LYS A 1 383 ? -4.456 1.307 -41.176 1.00 45.12 383 LYS A CA 1
ATOM 3170 C C . LYS A 1 383 ? -5.791 1.200 -41.902 1.00 45.12 383 LYS A C 1
ATOM 3172 O O . LYS A 1 383 ? -6.470 2.243 -41.982 1.00 45.12 383 LYS A O 1
#

Nearest PDB structures (foldseek):
  7l6w-assembly1_A  TM=6.790E-01  e=1.425E-03  Homo sapiens
  2j67-assembly1_B  TM=6.887E-01  e=3.732E-03  Homo sapiens
  2z5v-assembly1_A  TM=5.979E-01  e=2.693E-02  Homo sapiens
  6jkr-assembly1_A  TM=3.532E-01  e=4.736E+00  Trypanosoma cruzi

Sequence (383 aa):
MQRNWSIKLLYNPNIDRFISGHGMKIHDIRIQPFLGSDIRWEHTDDGWVISLYPGMYHSGPAEESILHALSLINRRFNPWFEETPAEEFNRLTKKFLDERRVVYPEVRDDYSRDIVAIDEAICSAFDFYYLLTRGYLNGHEAQGLVDYRSRNFISTRGTVEFLAAMAVLKLMGYNLSEMNDFIIRNKWYDLFHALDRIENCLGNNKVVHSDSIFVFDKLLPHLKEQSFFDTIAVLKRNAIGERDLSEIDFDITISYASEDREVVYPITRGLLSEGLVVCFDEYMQPEWWGKELHKHLTDVYRNRARFCLMIISADYARKLWPTVEKEAAAGRAVRDNLDYILPLRLDDTAVPGLPQSLVYIDIRYRTIEQICDLILKRVRFLK

Mean predicted aligned error: 16.93 Å

Radius of gyration: 25.14 Å; Cα contacts (8 Å, |Δi|>4): 449; chains: 1; bounding box: 54×41×70 Å

Foldseek 3Di:
DDDFPFPVPDPDVLLVVLCVVLVFQEPEEGEGADPDDQWDWDADPNGIYIYGHQYPPPDALVLVSSLLNSLLVSCVVVPPFAEDPPVRLLVVLVVVVVVLPLPAPLLSVVVSVLLVLLLSLLVSLVSLLVCDVVVSDDPVSLVRNLVSLVVVPQGSNSLSNNLSSVLSCVVVVHDCVVVVVVCVVVVVVLSVVLSVLSNVCVVNSYDYSVNSVSSSCSVLVCSVVSPASSVCSVVVPVLPDDADPVQAAFQEEEADFPVCCVVVVLLQVLLVVVPGGYDDDVVCCVVCPPPDPVVVVSCCLPRHYQAYEYEDDPNCLVPVLVVVCNRPPSLCVCVSCVLRYAYEYADPDDRPNHDPPRDYHYCVPDDSNRVNVVSCCSSVVVD

Solvent-accessible surface area (backbone atoms only — not comparable to full-atom values): 21890 Å² total; per-residue (Å²): 134,89,66,81,53,58,75,89,78,66,92,49,71,50,54,57,49,50,36,64,75,69,70,56,57,72,59,48,60,44,57,47,85,52,94,85,57,63,67,49,74,48,82,51,100,77,23,33,38,37,38,35,16,57,60,97,60,96,80,63,64,60,67,62,51,48,48,50,52,51,38,53,56,46,37,80,79,57,65,91,54,50,62,55,53,68,73,57,38,54,52,50,52,52,49,53,42,58,78,58,61,57,79,46,69,64,31,44,50,50,48,52,49,50,42,52,38,33,40,54,15,50,52,42,23,56,42,52,44,49,34,43,77,70,65,61,36,53,73,67,62,50,48,50,48,38,55,51,34,69,74,53,70,79,44,75,36,40,47,37,39,31,39,19,46,50,37,40,40,49,74,72,69,49,89,53,63,71,58,51,48,50,38,58,76,70,65,46,63,52,55,54,59,40,30,55,51,46,41,50,25,62,76,65,47,36,49,50,61,67,55,28,51,52,36,44,50,50,78,42,60,61,72,81,48,81,67,54,61,61,52,46,45,56,53,63,61,67,73,78,56,87,79,70,75,89,61,52,76,21,57,32,26,64,48,64,30,84,87,50,42,83,66,47,51,62,41,54,52,50,39,45,77,71,71,46,44,68,50,50,77,82,83,40,46,85,82,44,65,94,52,65,63,69,66,51,50,53,46,41,75,62,59,23,29,66,28,40,38,35,47,41,28,65,60,18,51,65,61,45,39,57,54,43,39,77,73,52,70,73,68,45,73,66,68,78,41,63,86,38,60,46,45,35,27,76,54,90,58,77,58,89,85,60,65,91,84,63,81,69,45,60,47,87,83,50,54,62,67,59,51,36,52,52,50,50,52,59,58,59,72,77,107

Secondary structure (DSSP, 8-state):
------GGG---HHHHHHHHHTT--EEEEEE---SS-SEEEEEETTEEEEEE---SSS---HHHHHHHHHHHHHHHHS-SSEE--HHHHHHHHHHHHHHTT---HHHHHHHHHHHHHHHHHHHHHHHHHHHHHTTSS-HHHHHHHHHHHHT---SHHHHHHHHHHHHHHHHTT---HHHHHHHHHTT-THHHHHHHHHHHHHHTTEE-HHHHHHHHHHH-GGGGSTTSHHHHHHHHHTTSS---GGG--EEEEEE--GGGHHHHHHHHHHHHHTT--EE-TTTTHHHHTTS-HHHHHHHIIIIIEEEEEEEE-HHIIIIIHHHHHHHHTTSSHHHH-TTSEEEEESSS---TTS-TTPPPEEGGGS-HHHHHHHHHHHHHTT-

pLDDT: mean 71.96, std 19.91, range [25.19, 97.81]